Protein AF-A0A7C5ZE55-F1 (afdb_monomer)

Radius of gyration: 28.82 Å; Cα contacts (8 Å, |Δi|>4): 904; chains: 1; bounding box: 65×80×106 Å

Sequence (645 aa):
MIAPIAPPRWLAGEPTLMAVDVADSRTGPDQDRLEPLADRAQPRRRGVTWRSVLVGSLLAVLVCGLSPVNDYVVANSFLVGSYLPVVVVVSFFLLVVVFNALLYRFIPRQALQTPELAVILLMTLVACSLPGQGWLRSFLPLLVAPFQHGKSNQVFWNAFVNLHLPGWLFPVQSIPEGRNSDIVHFFYTRLEPGRAVPYAAWVLPLLGWGVFIAALFATLVALAWLVRQQWGVNERLAFPLAQLQFSLIEQPEPGRCLNSLFRSRSFWIALAGVFLVHSVGSLHDYWPKKFPQIPLEYDLSGVMSQPPWSYLPAHVKRASLFFTFLGVVYFIQARTAFSMWSIYLIMQLVGTYMRWRMQSDVTTAAWRDQHLGSAIVYLIGIIWVGRLYWASVLRNAFGLSDATGSLRGASTRHRGAVFIAIAGVLVMFAWLCLMQLSVWVAALIIFFLLLPHIVTARIVAETGMPFIRSVTTMMQFSTNLPATALSGRDMFFTGVFTINGANTTRESLLAYTLHGMRNIDLAGGDERRERTGLALVIVWTLLLGFFVATWSSLWCYYSYATPISHSRSSEEVSINSHGLYVLPREELVDPMTRWAEKRFPPKTHDPLVHFGLGLGITAGLQVAAWRWPWWPFVPVGYVASTAQF

Nearest PDB structures (foldseek):
  8v1g-assembly1_A  TM=1.807E-01  e=4.552E+00  Plasmodium falciparum 3D7
  8v12-assembly1_A  TM=1.846E-01  e=6.361E+00  Plasmodium falciparum 3D7

Structure (mmCIF, N/CA/C/O backbone):
data_AF-A0A7C5ZE55-F1
#
_entry.id   AF-A0A7C5ZE55-F1
#
loop_
_atom_site.group_PDB
_atom_site.id
_atom_site.type_symbol
_atom_site.label_atom_id
_atom_site.label_alt_id
_atom_site.label_comp_id
_atom_site.label_asym_id
_atom_site.label_entity_id
_atom_site.label_seq_id
_atom_site.pdbx_PDB_ins_code
_atom_site.Cartn_x
_atom_site.Cartn_y
_atom_site.Cartn_z
_atom_site.occupancy
_atom_site.B_iso_or_equiv
_atom_site.auth_seq_id
_atom_site.auth_comp_id
_atom_site.auth_asym_id
_atom_site.auth_atom_id
_atom_site.pdbx_PDB_model_num
ATOM 1 N N . MET A 1 1 ? -33.647 55.528 42.463 1.00 31.12 1 MET A N 1
ATOM 2 C CA . MET A 1 1 ? -34.538 54.727 41.600 1.00 31.12 1 MET A CA 1
ATOM 3 C C . MET A 1 1 ? -33.711 53.634 40.949 1.00 31.12 1 MET A C 1
ATOM 5 O O . MET A 1 1 ? -32.788 53.956 40.222 1.00 31.12 1 MET A O 1
ATOM 9 N N . ILE A 1 2 ? -34.073 52.393 41.281 1.00 29.42 2 ILE A N 1
ATOM 10 C CA . ILE A 1 2 ? -33.701 51.095 40.692 1.00 29.42 2 ILE A CA 1
ATOM 11 C C . ILE A 1 2 ? -32.232 50.650 40.835 1.00 29.42 2 ILE A C 1
ATOM 13 O O . ILE A 1 2 ? -31.320 51.131 40.174 1.00 29.42 2 ILE A O 1
ATOM 17 N N . ALA A 1 3 ? -32.074 49.673 41.730 1.00 23.66 3 ALA A N 1
ATOM 18 C CA . ALA A 1 3 ? -30.880 48.905 42.058 1.00 23.66 3 ALA A CA 1
ATOM 19 C C . ALA A 1 3 ? -30.653 47.725 41.087 1.00 23.66 3 ALA A C 1
ATOM 21 O O . ALA A 1 3 ? -31.626 47.224 40.520 1.00 23.66 3 ALA A O 1
ATOM 22 N N . PRO A 1 4 ? -29.419 47.199 40.965 1.00 28.25 4 PRO A N 1
ATOM 23 C CA . PRO A 1 4 ? -29.161 45.884 40.395 1.00 28.25 4 PRO A CA 1
ATOM 24 C C . PRO A 1 4 ? -29.100 44.793 41.481 1.00 28.25 4 PRO A C 1
ATOM 26 O O . PRO A 1 4 ? -28.521 44.966 42.552 1.00 28.25 4 PRO A O 1
ATOM 29 N N . ILE A 1 5 ? -29.737 43.664 41.174 1.00 29.28 5 ILE A N 1
ATOM 30 C CA . ILE A 1 5 ? -29.956 42.489 42.027 1.00 29.28 5 ILE A CA 1
ATOM 31 C C . ILE A 1 5 ? -28.705 41.592 42.048 1.00 29.28 5 ILE A C 1
ATOM 33 O O . ILE A 1 5 ? -28.103 41.328 41.010 1.00 29.28 5 ILE A O 1
ATOM 37 N N . ALA A 1 6 ? -28.342 41.112 43.241 1.00 28.09 6 ALA A N 1
ATOM 38 C CA . ALA A 1 6 ? -27.202 40.235 43.514 1.00 28.09 6 ALA A CA 1
ATOM 39 C C . ALA A 1 6 ? -27.505 38.733 43.278 1.00 28.09 6 ALA A C 1
ATOM 41 O O . ALA A 1 6 ? -28.638 38.303 43.511 1.00 28.09 6 ALA A O 1
ATOM 42 N N . PRO A 1 7 ? -26.505 37.909 42.895 1.00 30.27 7 PRO A N 1
ATOM 43 C CA . PRO A 1 7 ? -26.597 36.445 42.890 1.00 30.27 7 PRO A CA 1
ATOM 44 C C . PRO A 1 7 ? -26.274 35.799 44.267 1.00 30.27 7 PRO A C 1
ATOM 46 O O . PRO A 1 7 ? -25.700 36.460 45.134 1.00 30.27 7 PRO A O 1
ATOM 49 N N . PRO A 1 8 ? -26.647 34.519 44.510 1.00 27.92 8 PRO A N 1
ATOM 50 C CA . PRO A 1 8 ? -26.807 33.966 45.860 1.00 27.92 8 PRO A CA 1
ATOM 51 C C . PRO A 1 8 ? -25.563 33.351 46.527 1.00 27.92 8 PRO A C 1
ATOM 53 O O . PRO A 1 8 ? -24.672 32.791 45.895 1.00 27.92 8 PRO A O 1
ATOM 56 N N . ARG A 1 9 ? -25.640 33.406 47.862 1.00 31.28 9 ARG A N 1
ATOM 57 C CA . ARG A 1 9 ? -24.809 32.878 48.960 1.00 31.28 9 ARG A CA 1
ATOM 58 C C . ARG A 1 9 ? -24.306 31.432 48.814 1.00 31.28 9 ARG A C 1
ATOM 60 O O . ARG A 1 9 ? -25.118 30.514 48.871 1.00 31.28 9 ARG A O 1
ATOM 67 N N . TRP A 1 10 ? -22.983 31.237 48.791 1.00 27.72 10 TRP A N 1
ATOM 68 C CA . TRP A 1 10 ? -22.301 30.016 49.284 1.00 27.72 10 TRP A CA 1
ATOM 69 C C . TRP A 1 10 ? -20.780 30.192 49.506 1.00 27.72 10 TRP A C 1
ATOM 71 O O . TRP A 1 10 ? -20.003 29.256 49.354 1.00 27.72 10 TRP A O 1
ATOM 81 N N . LEU A 1 11 ? -20.337 31.379 49.932 1.00 28.91 11 LEU A N 1
ATOM 82 C CA . LEU A 1 11 ? -18.949 31.622 50.353 1.00 28.91 11 LEU A CA 1
ATOM 83 C C . LEU A 1 11 ? -18.928 32.380 51.686 1.00 28.91 11 LEU A C 1
ATOM 85 O O . LEU A 1 11 ? -18.844 33.603 51.696 1.00 28.91 11 LEU A O 1
ATOM 89 N N . ALA A 1 12 ? -19.055 31.657 52.799 1.00 26.58 12 ALA A N 1
ATOM 90 C CA . ALA A 1 12 ? -18.624 32.109 54.125 1.00 26.58 12 ALA A CA 1
ATOM 91 C C . ALA A 1 12 ? -18.626 30.918 55.095 1.00 26.58 12 ALA A C 1
ATOM 93 O O . ALA A 1 12 ? -19.682 30.400 55.449 1.00 26.58 12 ALA A O 1
ATOM 94 N N . GLY A 1 13 ? -17.438 30.490 55.506 1.00 26.52 13 GLY A N 1
ATOM 95 C CA . GLY A 1 13 ? -17.230 29.455 56.512 1.00 26.52 13 GLY A CA 1
ATOM 96 C C . GLY A 1 13 ? -15.749 29.385 56.858 1.00 26.52 13 GLY A C 1
ATOM 97 O O . GLY A 1 13 ? -15.015 28.605 56.261 1.00 26.52 13 GLY A O 1
ATOM 98 N N . GLU A 1 14 ? -15.313 30.263 57.761 1.00 28.30 14 GLU A N 1
ATOM 99 C CA . GLU A 1 14 ? -14.000 30.199 58.413 1.00 28.30 14 GLU A CA 1
ATOM 100 C C . GLU A 1 14 ? -13.946 29.053 59.447 1.00 28.30 14 GLU A C 1
ATOM 102 O O . GLU A 1 14 ? -14.990 28.645 59.966 1.00 28.30 14 GLU A O 1
ATOM 107 N N . PRO A 1 15 ? -12.749 28.518 59.762 1.00 30.88 15 PRO A N 1
ATOM 108 C CA . PRO A 1 15 ? -12.590 27.316 60.572 1.00 30.88 15 PRO A CA 1
ATOM 109 C C . PRO A 1 15 ? -12.516 27.632 62.073 1.00 30.88 15 PRO A C 1
ATOM 111 O O . PRO A 1 15 ? -11.756 28.494 62.509 1.00 30.88 15 PRO A O 1
ATOM 114 N N . THR A 1 16 ? -13.254 26.880 62.889 1.00 28.78 16 THR A N 1
ATOM 115 C CA . THR A 1 16 ? -13.128 26.900 64.355 1.00 28.78 16 THR A CA 1
ATOM 116 C C . THR A 1 16 ? -12.174 25.786 64.794 1.00 28.78 16 THR A C 1
ATOM 118 O O . THR A 1 16 ? -12.474 24.603 64.653 1.00 28.78 16 THR A O 1
ATOM 121 N N . LEU A 1 17 ? -11.004 26.171 65.308 1.00 26.42 17 LEU A N 1
ATOM 122 C CA . LEU A 1 17 ? -10.047 25.293 65.983 1.00 26.42 17 LEU A CA 1
ATOM 123 C C . LEU A 1 17 ? -10.565 24.971 67.393 1.00 26.42 17 LEU A C 1
ATOM 125 O O . LEU A 1 17 ? -10.630 25.859 68.240 1.00 26.42 17 LEU A O 1
ATOM 129 N N . MET A 1 18 ? -10.899 23.706 67.655 1.00 25.27 18 MET A N 1
ATOM 130 C CA . MET A 1 18 ? -11.013 23.166 69.012 1.00 25.27 18 MET A CA 1
ATOM 131 C C . MET A 1 18 ? -9.847 22.215 69.269 1.00 25.27 18 MET A C 1
ATOM 133 O O . MET A 1 18 ? -9.617 21.268 68.519 1.00 25.27 18 MET A O 1
ATOM 137 N N . ALA A 1 19 ? -9.105 22.526 70.328 1.00 27.33 19 ALA A N 1
ATOM 138 C CA . ALA A 1 19 ? -8.035 21.718 70.882 1.00 27.33 19 ALA A CA 1
ATOM 139 C C . ALA A 1 19 ? -8.574 20.363 71.362 1.00 27.33 19 ALA A C 1
ATOM 141 O O . ALA A 1 19 ? -9.626 20.303 71.996 1.00 27.33 19 ALA A O 1
ATOM 142 N N . VAL A 1 20 ? -7.828 19.295 71.082 1.00 28.19 20 VAL A N 1
ATOM 143 C CA . VAL A 1 20 ? -8.019 17.981 71.699 1.00 28.19 20 VAL A CA 1
ATOM 144 C C . VAL A 1 20 ? -6.697 17.565 72.330 1.00 28.19 20 VAL A C 1
ATOM 146 O O . VAL A 1 20 ? -5.638 17.670 71.709 1.00 28.19 20 VAL A O 1
ATOM 149 N N . ASP A 1 21 ? -6.815 17.156 73.588 1.00 25.94 21 ASP A N 1
ATOM 150 C CA . ASP A 1 21 ? -5.767 16.787 74.527 1.00 25.94 21 ASP A CA 1
ATOM 151 C C . ASP A 1 21 ? -4.791 15.724 74.017 1.00 25.94 21 ASP A C 1
ATOM 153 O O . ASP A 1 21 ? -5.154 14.738 73.373 1.00 25.94 21 ASP A O 1
ATOM 157 N N . VAL A 1 22 ? -3.530 15.912 74.405 1.00 30.50 22 VAL A N 1
ATOM 158 C CA . VAL A 1 22 ? -2.462 14.917 74.316 1.00 30.50 22 VAL A CA 1
ATOM 159 C C . VAL A 1 22 ? -2.495 14.081 75.592 1.00 30.50 22 VAL A C 1
ATOM 161 O O . VAL A 1 22 ? -2.143 14.574 76.662 1.00 30.50 22 VAL A O 1
ATOM 164 N N . ALA A 1 23 ? -2.860 12.806 75.476 1.00 28.11 23 ALA A N 1
ATOM 165 C CA . ALA A 1 23 ? -2.554 11.804 76.490 1.00 28.11 23 ALA A CA 1
ATOM 166 C C . ALA A 1 23 ? -2.196 10.460 75.840 1.00 28.11 23 ALA A C 1
ATOM 168 O O . ALA A 1 23 ? -2.859 9.960 74.935 1.00 28.11 23 ALA A O 1
ATOM 169 N N . ASP A 1 24 ? -1.079 9.939 76.321 1.00 29.41 24 ASP A N 1
ATOM 170 C CA . ASP A 1 24 ? -0.268 8.823 75.857 1.00 29.41 24 ASP A CA 1
ATOM 171 C C . ASP A 1 24 ? -0.905 7.460 76.199 1.00 29.41 24 ASP A C 1
ATOM 173 O O . ASP A 1 24 ? -1.320 7.242 77.336 1.00 29.41 24 ASP A O 1
ATOM 177 N N . SER A 1 25 ? -0.953 6.516 75.253 1.00 27.55 25 SER A N 1
ATOM 178 C CA . SER A 1 25 ? -0.798 5.082 75.557 1.00 27.55 25 SER A CA 1
ATOM 179 C C . SER A 1 25 ? -0.552 4.252 74.291 1.00 27.55 25 SER A C 1
ATOM 181 O O . SER A 1 25 ? -1.356 4.162 73.367 1.00 27.55 25 SER A O 1
ATOM 183 N N . ARG A 1 26 ? 0.627 3.633 74.265 1.00 30.14 26 ARG A N 1
ATOM 184 C CA . ARG A 1 26 ? 1.092 2.642 73.289 1.00 30.14 26 ARG A CA 1
ATOM 185 C C . ARG A 1 26 ? 0.322 1.325 73.458 1.00 30.14 26 ARG A C 1
ATOM 187 O O . ARG A 1 26 ? 0.200 0.879 74.595 1.00 30.14 26 ARG A O 1
ATOM 194 N N . THR A 1 27 ? -0.076 0.662 72.361 1.00 31.81 27 THR A N 1
ATOM 195 C CA . THR A 1 27 ? 0.118 -0.790 72.064 1.00 31.81 27 THR A CA 1
ATOM 196 C C . THR A 1 27 ? -0.767 -1.290 70.898 1.00 31.81 27 THR A C 1
ATOM 198 O O . THR A 1 27 ? -1.978 -1.139 70.937 1.00 31.81 27 THR A O 1
ATOM 201 N N . GLY A 1 28 ? -0.159 -1.961 69.900 1.00 28.94 28 GLY A N 1
ATOM 202 C CA . GLY A 1 28 ? -0.826 -2.937 69.006 1.00 28.94 28 GLY A CA 1
ATOM 203 C C . GLY A 1 28 ? -1.087 -2.512 67.543 1.00 28.94 28 GLY A C 1
ATOM 204 O O . GLY A 1 28 ? -1.779 -1.522 67.334 1.00 28.94 28 GLY A O 1
ATOM 205 N N . PRO A 1 29 ? -0.579 -3.238 66.518 1.00 35.38 29 PRO A N 1
ATOM 206 C CA . PRO A 1 29 ? -0.803 -2.919 65.111 1.00 35.38 29 PRO A CA 1
ATOM 207 C C . PRO A 1 29 ? -1.932 -3.774 64.513 1.00 35.38 29 PRO A C 1
ATOM 209 O O . PRO A 1 29 ? -1.701 -4.934 64.185 1.00 35.38 29 PRO A O 1
ATOM 212 N N . ASP A 1 30 ? -3.109 -3.195 64.277 1.00 32.16 30 ASP A N 1
ATOM 213 C CA . ASP A 1 30 ? -4.042 -3.729 63.278 1.00 32.16 30 ASP A CA 1
ATOM 214 C C . ASP A 1 30 ? -3.811 -2.983 61.963 1.00 32.16 30 ASP A C 1
ATOM 216 O O . ASP A 1 30 ? -4.368 -1.925 61.674 1.00 32.16 30 ASP A O 1
ATOM 220 N N . GLN A 1 31 ? -2.889 -3.535 61.171 1.00 33.56 31 GLN A N 1
ATOM 221 C CA . GLN A 1 31 ? -2.825 -3.263 59.743 1.00 33.56 31 GLN A CA 1
ATOM 222 C C . GLN A 1 31 ? -4.066 -3.879 59.101 1.00 33.56 31 GLN A C 1
ATOM 224 O O . GLN A 1 31 ? -4.028 -5.020 58.632 1.00 33.56 31 GLN A O 1
ATOM 229 N N . ASP A 1 32 ? -5.149 -3.107 59.052 1.00 34.16 32 ASP A N 1
ATOM 230 C CA . ASP A 1 32 ? -6.222 -3.341 58.099 1.00 34.16 32 ASP A CA 1
ATOM 231 C C . ASP A 1 32 ? -5.603 -3.346 56.701 1.00 34.16 32 ASP A C 1
ATOM 233 O O . ASP A 1 32 ? -5.201 -2.327 56.127 1.00 34.16 32 ASP A O 1
ATOM 237 N N . ARG A 1 33 ? -5.451 -4.564 56.180 1.00 34.56 33 ARG A N 1
ATOM 238 C CA . ARG A 1 33 ? -5.100 -4.833 54.798 1.00 34.56 33 ARG A CA 1
ATOM 239 C C . ARG A 1 33 ? -6.163 -4.159 53.944 1.00 34.56 33 ARG A C 1
ATOM 241 O O . ARG A 1 33 ? -7.270 -4.667 53.805 1.00 34.56 33 ARG A O 1
ATOM 248 N N . LEU A 1 34 ? -5.791 -3.051 53.315 1.00 35.56 34 LEU A N 1
ATOM 249 C CA . LEU A 1 34 ? -6.388 -2.644 52.053 1.00 35.56 34 LEU A CA 1
ATOM 250 C C . LEU A 1 34 ? -6.142 -3.791 51.069 1.00 35.56 34 LEU A C 1
ATOM 252 O O . LEU A 1 34 ? -5.108 -3.844 50.400 1.00 35.56 34 LEU A O 1
ATOM 256 N N . GLU A 1 35 ? -7.061 -4.756 51.033 1.00 31.89 35 GLU A N 1
ATOM 257 C CA . GLU A 1 35 ? -7.148 -5.687 49.923 1.00 31.89 35 GLU A CA 1
ATOM 258 C C . GLU A 1 35 ? -7.244 -4.832 48.656 1.00 31.89 35 GLU A C 1
ATOM 260 O O . GLU A 1 35 ? -8.153 -4.001 48.542 1.00 31.89 35 GLU A O 1
ATOM 265 N N . PRO A 1 36 ? -6.300 -4.958 47.707 1.00 34.53 36 PRO A N 1
ATOM 266 C CA . PRO A 1 36 ? -6.497 -4.330 46.421 1.00 34.53 36 PRO A CA 1
ATOM 267 C C . PRO A 1 36 ? -7.788 -4.921 45.872 1.00 34.53 36 PRO A C 1
ATOM 269 O O . PRO A 1 36 ? -7.939 -6.144 45.870 1.00 34.53 36 PRO A O 1
ATOM 272 N N . LEU A 1 37 ? -8.709 -4.058 45.435 1.00 35.50 37 LEU A N 1
ATOM 273 C CA . LEU A 1 37 ? -9.846 -4.432 44.604 1.00 35.50 37 LEU A CA 1
ATOM 274 C C . LEU A 1 37 ? -9.281 -5.199 43.409 1.00 35.50 37 LEU A C 1
ATOM 276 O O . LEU A 1 37 ? -8.903 -4.620 42.392 1.00 35.50 37 LEU A O 1
ATOM 280 N N . ALA A 1 38 ? -9.144 -6.512 43.570 1.00 36.47 38 ALA A N 1
ATOM 281 C CA . ALA A 1 38 ? -8.880 -7.420 42.493 1.00 36.47 38 ALA A CA 1
ATOM 282 C C . ALA A 1 38 ? -10.107 -7.273 41.611 1.00 36.47 38 ALA A C 1
ATOM 284 O O . ALA A 1 38 ? -11.191 -7.754 41.954 1.00 36.47 38 ALA A O 1
ATOM 285 N N . ASP A 1 39 ? -9.934 -6.526 40.518 1.00 35.25 39 ASP A N 1
ATOM 286 C CA . ASP A 1 39 ? -10.800 -6.580 39.356 1.00 35.25 39 ASP A CA 1
ATOM 287 C C . ASP A 1 39 ? -11.305 -8.013 39.259 1.00 35.25 39 ASP A C 1
ATOM 289 O O . ASP A 1 39 ? -10.507 -8.952 39.152 1.00 35.25 39 ASP A O 1
ATOM 293 N N . ARG A 1 40 ? -12.626 -8.198 39.357 1.00 33.56 40 ARG A N 1
ATOM 294 C CA . ARG A 1 40 ? -13.267 -9.465 39.017 1.00 33.56 40 ARG A CA 1
ATOM 295 C C . ARG A 1 40 ? -12.987 -9.689 37.537 1.00 33.56 40 ARG A C 1
ATOM 297 O O . ARG A 1 40 ? -13.795 -9.337 36.681 1.00 33.56 40 ARG A O 1
ATOM 304 N N . ALA A 1 41 ? -11.802 -10.208 37.238 1.00 38.84 41 ALA A N 1
ATOM 305 C CA . ALA A 1 41 ? -11.342 -10.501 35.907 1.00 38.84 41 ALA A CA 1
ATOM 306 C C . ALA A 1 41 ? -12.280 -11.578 35.382 1.00 38.84 41 ALA A C 1
ATOM 308 O O . ALA A 1 41 ? -12.159 -12.754 35.731 1.00 38.84 41 ALA A O 1
ATOM 309 N N . GLN A 1 42 ? -13.259 -11.165 34.575 1.00 45.53 42 GLN A N 1
ATOM 310 C CA . GLN A 1 42 ? -14.006 -12.101 33.754 1.00 45.53 42 GLN A CA 1
ATOM 311 C C . GLN A 1 42 ? -12.974 -13.005 33.067 1.00 45.53 42 GLN A C 1
ATOM 313 O O . GLN A 1 42 ? -11.972 -12.487 32.558 1.00 45.53 42 GLN A O 1
ATOM 318 N N . PRO A 1 43 ? -13.152 -14.337 33.089 1.00 48.84 43 PRO A N 1
ATOM 319 C CA . PRO A 1 43 ? -12.172 -15.249 32.523 1.00 48.84 43 PRO A CA 1
ATOM 320 C C . PRO A 1 43 ? -11.922 -14.854 31.067 1.00 48.84 43 PRO A C 1
ATOM 322 O O . PRO A 1 43 ? -12.821 -14.963 30.229 1.00 48.84 43 PRO A O 1
ATOM 325 N N . ARG A 1 44 ? -10.714 -14.345 30.785 1.00 62.78 44 ARG A N 1
ATOM 326 C CA . ARG A 1 44 ? -10.315 -13.878 29.453 1.00 62.78 44 ARG A CA 1
ATOM 327 C C . ARG A 1 44 ? -10.453 -15.045 28.481 1.00 62.78 44 ARG A C 1
ATOM 329 O O . ARG A 1 44 ? -9.717 -16.031 28.567 1.00 62.78 44 ARG A O 1
ATOM 336 N N . ARG A 1 45 ? -11.457 -14.969 27.607 1.00 71.38 45 ARG A N 1
ATOM 337 C CA . ARG A 1 45 ? -11.746 -16.013 26.619 1.00 71.38 45 ARG A CA 1
ATOM 338 C C . ARG A 1 45 ? -10.691 -15.972 25.518 1.00 71.38 45 ARG A C 1
ATOM 340 O O . ARG A 1 45 ? -10.228 -14.901 25.138 1.00 71.38 45 ARG A O 1
ATOM 347 N N . ARG A 1 46 ? -10.318 -17.152 25.022 1.00 82.94 46 ARG A N 1
ATOM 348 C CA . ARG A 1 46 ? -9.365 -17.296 23.918 1.00 82.94 46 ARG A CA 1
ATOM 349 C C . ARG A 1 46 ? -9.962 -16.770 22.609 1.00 82.94 46 ARG A C 1
ATOM 351 O O . ARG A 1 46 ? -11.106 -17.106 22.307 1.00 82.94 46 ARG A O 1
ATOM 358 N N . GLY A 1 47 ? -9.204 -15.978 21.854 1.00 87.75 47 GLY A N 1
ATOM 359 C CA . GLY A 1 47 ? -9.587 -15.494 20.526 1.00 87.75 47 GLY A CA 1
ATOM 360 C C . GLY A 1 47 ? -9.201 -16.460 19.409 1.00 87.75 47 GLY A C 1
ATOM 361 O O . GLY A 1 47 ? -9.933 -16.598 18.426 1.00 87.75 47 GLY A O 1
ATOM 362 N N . VAL A 1 48 ? -8.087 -17.184 19.566 1.00 92.88 48 VAL A N 1
ATOM 363 C CA . VAL A 1 48 ? -7.665 -18.209 18.599 1.00 92.88 48 VAL A CA 1
ATOM 364 C C . VAL A 1 48 ? -8.406 -19.511 18.897 1.00 92.88 48 VAL A C 1
ATOM 366 O O . VAL A 1 48 ? -8.030 -20.287 19.778 1.00 92.88 48 VAL A O 1
ATOM 369 N N . THR A 1 49 ? -9.482 -19.746 18.153 1.00 94.06 49 THR A N 1
ATOM 370 C CA . THR A 1 49 ? -10.319 -20.943 18.231 1.00 94.06 49 THR A CA 1
ATOM 371 C C . THR A 1 49 ? -10.459 -21.542 16.837 1.00 94.06 49 THR A C 1
ATOM 373 O O . THR A 1 49 ? -10.266 -20.864 15.831 1.00 94.06 49 THR A O 1
ATOM 376 N N . TRP A 1 50 ? -10.821 -22.821 16.736 1.00 94.94 50 TRP A N 1
ATOM 377 C CA . TRP A 1 50 ? -11.052 -23.436 15.423 1.00 94.94 50 TRP A CA 1
ATOM 378 C C . TRP A 1 50 ? -12.155 -22.704 14.633 1.00 94.94 50 TRP A C 1
ATOM 380 O O . TRP A 1 50 ? -12.082 -22.629 13.410 1.00 94.94 50 TRP A O 1
ATOM 390 N N . ARG A 1 51 ? -13.138 -22.111 15.333 1.00 95.62 51 ARG A N 1
ATOM 391 C CA . ARG A 1 51 ? -14.220 -21.311 14.741 1.00 95.62 51 ARG A CA 1
ATOM 392 C C . ARG A 1 51 ? -13.687 -20.023 14.126 1.00 95.62 51 ARG A C 1
ATOM 394 O O . ARG A 1 51 ? -14.015 -19.735 12.978 1.00 95.62 51 ARG A O 1
ATOM 401 N N . SER A 1 52 ? -12.854 -19.273 14.855 1.00 96.38 52 SER A N 1
ATOM 402 C CA . SER A 1 52 ? -12.266 -18.040 14.322 1.00 96.38 52 SER A CA 1
ATOM 403 C C . SER A 1 52 ? -11.324 -18.322 13.154 1.00 96.38 52 SER A C 1
ATOM 405 O O . SER A 1 52 ? -11.386 -17.621 12.148 1.00 96.38 52 SER A O 1
ATOM 407 N N . VAL A 1 53 ? -10.540 -19.402 13.224 1.00 97.88 53 VAL A N 1
ATOM 408 C CA . VAL A 1 53 ? -9.670 -19.832 12.118 1.00 97.88 53 VAL A CA 1
ATOM 409 C C . VAL A 1 53 ? -10.477 -20.256 10.891 1.00 97.88 53 VAL A C 1
ATOM 411 O O . VAL A 1 53 ? -10.125 -19.867 9.779 1.00 97.88 53 VAL A O 1
ATOM 414 N N . LEU A 1 54 ? -11.568 -21.010 11.059 1.00 98.06 54 LEU A N 1
ATOM 415 C CA . LEU A 1 54 ? -12.421 -21.435 9.946 1.00 98.06 54 LEU A CA 1
ATOM 416 C C . LEU A 1 54 ? -13.083 -20.235 9.260 1.00 98.06 54 LEU A C 1
ATOM 418 O O . LEU A 1 54 ? -12.933 -20.063 8.053 1.00 98.06 54 LEU A O 1
ATOM 422 N N . VAL A 1 55 ? -13.774 -19.382 10.022 1.00 98.12 55 VAL A N 1
ATOM 423 C CA . VAL A 1 55 ? -14.476 -18.211 9.469 1.00 98.12 55 VAL A CA 1
ATOM 424 C C . VAL A 1 55 ? -13.486 -17.220 8.858 1.00 98.12 55 VAL A C 1
ATOM 426 O O . VAL A 1 55 ? -13.715 -16.728 7.755 1.00 98.12 55 VAL A O 1
ATOM 429 N N . GLY A 1 56 ? -12.355 -16.971 9.521 1.00 98.25 56 GLY A N 1
ATOM 430 C CA . GLY A 1 56 ? -11.300 -16.120 8.978 1.00 98.25 56 GLY A CA 1
ATOM 431 C C . GLY A 1 56 ? -10.665 -16.694 7.710 1.00 98.25 56 GLY A C 1
ATOM 432 O O . GLY A 1 56 ? -10.382 -15.936 6.790 1.00 98.25 56 GLY A O 1
ATOM 433 N N . SER A 1 57 ? -10.516 -18.020 7.602 1.00 98.69 57 SER A N 1
ATOM 434 C CA . SER A 1 57 ? -10.046 -18.668 6.367 1.00 98.69 57 SER A CA 1
ATOM 435 C C . SER A 1 57 ? -11.057 -18.508 5.231 1.00 98.69 57 SER A C 1
ATOM 437 O O . SER A 1 57 ? -10.665 -18.183 4.116 1.00 98.69 57 SER A O 1
ATOM 439 N N . LEU A 1 58 ? -12.357 -18.670 5.506 1.00 98.38 58 LEU A N 1
ATOM 440 C CA . LEU A 1 58 ? -13.417 -18.459 4.513 1.00 98.38 58 LEU A CA 1
ATOM 441 C C . LEU A 1 58 ? -13.444 -17.009 4.010 1.00 98.38 58 LEU A C 1
ATOM 443 O O . LEU A 1 58 ? -13.537 -16.785 2.805 1.00 98.38 58 LEU A O 1
ATOM 447 N N . LEU A 1 59 ? -13.308 -16.026 4.907 1.00 98.12 59 LEU A N 1
ATOM 448 C CA . LEU A 1 59 ? -13.213 -14.619 4.511 1.00 98.12 59 LEU A CA 1
ATOM 449 C C . LEU A 1 59 ? -11.916 -14.315 3.754 1.00 98.12 59 LEU A C 1
ATOM 451 O O . LEU A 1 59 ? -11.958 -13.567 2.783 1.00 98.12 59 LEU A O 1
ATOM 455 N N . ALA A 1 60 ? -10.785 -14.917 4.129 1.00 98.38 60 ALA A N 1
ATOM 456 C CA . ALA A 1 60 ? -9.538 -14.774 3.381 1.00 98.38 60 ALA A CA 1
ATOM 457 C C . ALA A 1 60 ? -9.668 -15.324 1.950 1.00 98.38 60 ALA A C 1
ATOM 459 O O . ALA A 1 60 ? -9.255 -14.653 1.005 1.00 98.38 60 ALA A O 1
ATOM 460 N N . VAL A 1 61 ? -10.300 -16.494 1.779 1.00 98.44 61 VAL A N 1
ATOM 461 C CA . VAL A 1 61 ? -10.615 -17.082 0.464 1.00 98.44 61 VAL A CA 1
ATOM 462 C C . VAL A 1 61 ? -11.551 -16.169 -0.326 1.00 98.44 61 VAL A C 1
ATOM 464 O O . VAL A 1 61 ? -11.296 -15.921 -1.500 1.00 98.44 61 VAL A O 1
ATOM 467 N N . LEU A 1 62 ? -12.596 -15.628 0.309 1.00 97.06 62 LEU A N 1
ATOM 468 C CA . LEU A 1 62 ? -13.529 -14.699 -0.329 1.00 97.06 62 LEU A CA 1
ATOM 469 C C . LEU A 1 62 ? -12.807 -13.437 -0.820 1.00 97.06 62 LEU A C 1
ATOM 471 O O . LEU A 1 62 ? -12.934 -13.081 -1.986 1.00 97.06 62 LEU A O 1
ATOM 475 N N . VAL A 1 63 ? -12.018 -12.787 0.041 1.00 96.75 63 VAL A N 1
ATOM 476 C CA . VAL A 1 63 ? -11.259 -11.571 -0.296 1.00 96.75 63 VAL A CA 1
ATOM 477 C C . VAL A 1 63 ? -10.273 -11.851 -1.429 1.00 96.75 63 VAL A C 1
ATOM 479 O O . VAL A 1 63 ? -10.277 -11.146 -2.437 1.00 96.75 63 VAL A O 1
ATOM 482 N N . CYS A 1 64 ? -9.450 -12.890 -1.294 1.00 97.62 64 CYS A N 1
ATOM 483 C CA . CYS A 1 64 ? -8.396 -13.210 -2.256 1.00 97.62 64 CYS A CA 1
ATOM 484 C C . CYS A 1 64 ? -8.946 -13.732 -3.588 1.00 97.62 64 CYS A C 1
ATOM 486 O O . CYS A 1 64 ? -8.378 -13.449 -4.638 1.00 97.62 64 CYS A O 1
ATOM 488 N N . GLY A 1 65 ? -10.051 -14.476 -3.553 1.00 96.75 65 GLY A N 1
ATOM 489 C CA . GLY A 1 65 ? -10.687 -15.044 -4.735 1.00 96.75 65 GLY A CA 1
ATOM 490 C C . GLY A 1 65 ? -11.518 -14.023 -5.505 1.00 96.75 65 GLY A C 1
ATOM 491 O O . GLY A 1 65 ? -11.430 -13.972 -6.728 1.00 96.75 65 GLY A O 1
ATOM 492 N N . LEU A 1 66 ? -12.293 -13.188 -4.806 1.00 95.75 66 LEU A N 1
ATOM 493 C CA . LEU A 1 66 ? -13.237 -12.264 -5.435 1.00 95.75 66 LEU A CA 1
ATOM 494 C C . LEU A 1 66 ? -12.586 -10.952 -5.886 1.00 95.75 66 LEU A C 1
ATOM 496 O O . LEU A 1 66 ? -13.023 -10.394 -6.888 1.00 95.75 66 LEU A O 1
ATOM 500 N N . SER A 1 67 ? -11.555 -10.458 -5.187 1.00 94.69 67 SER A N 1
ATOM 501 C CA . SER A 1 67 ? -10.961 -9.147 -5.507 1.00 94.69 67 SER A CA 1
ATOM 502 C C . SER A 1 67 ? -10.409 -9.070 -6.935 1.00 94.69 67 SER A C 1
ATOM 504 O O . SER A 1 67 ? -10.800 -8.142 -7.634 1.00 94.69 67 SER A O 1
ATOM 506 N N . PRO A 1 68 ? -9.617 -10.035 -7.449 1.00 93.50 68 PRO A N 1
ATOM 507 C CA . PRO A 1 68 ? -9.149 -9.977 -8.837 1.00 93.50 68 PRO A CA 1
ATOM 508 C C . PRO A 1 68 ? -10.296 -10.009 -9.857 1.00 93.50 68 PRO A C 1
ATOM 510 O O . PRO A 1 68 ? -10.244 -9.323 -10.875 1.00 93.50 68 PRO A O 1
ATOM 513 N N . VAL A 1 69 ? -11.360 -10.770 -9.584 1.00 93.12 69 VAL A N 1
ATOM 514 C CA . VAL A 1 69 ? -12.540 -10.842 -10.459 1.00 93.12 69 VAL A CA 1
ATOM 515 C C . VAL A 1 69 ? -13.284 -9.507 -10.462 1.00 93.12 69 VAL A C 1
ATOM 517 O O . VAL A 1 69 ? -13.564 -8.955 -11.523 1.00 93.12 69 VAL A O 1
ATOM 520 N N . ASN A 1 70 ? -13.568 -8.947 -9.286 1.00 92.19 70 ASN A N 1
ATOM 521 C CA . ASN A 1 70 ? -14.245 -7.660 -9.163 1.00 92.19 70 ASN A CA 1
ATOM 522 C C . ASN A 1 70 ? -13.432 -6.523 -9.792 1.00 92.19 70 ASN A C 1
ATOM 524 O O . ASN A 1 70 ? -13.974 -5.712 -10.539 1.00 92.19 70 ASN A O 1
ATOM 528 N N . ASP A 1 71 ? -12.141 -6.469 -9.482 1.00 89.00 71 ASP A N 1
ATOM 529 C CA . ASP A 1 71 ? -11.294 -5.321 -9.780 1.00 89.00 71 ASP A CA 1
ATOM 530 C C . ASP A 1 71 ? -10.833 -5.301 -11.238 1.00 89.00 71 ASP A C 1
ATOM 532 O O . ASP A 1 71 ? -10.645 -4.217 -11.790 1.00 89.00 71 ASP A O 1
ATOM 536 N N . TYR A 1 72 ? -10.630 -6.471 -11.855 1.00 87.12 72 TYR A N 1
ATOM 537 C CA . TYR A 1 72 ? -10.080 -6.578 -13.211 1.00 87.12 72 TYR A CA 1
ATOM 538 C C . TYR A 1 72 ? -11.135 -6.944 -14.250 1.00 87.12 72 TYR A C 1
ATOM 540 O O . TYR A 1 72 ? -11.105 -6.410 -15.353 1.00 87.12 72 TYR A O 1
ATOM 548 N N . VAL A 1 73 ? -12.054 -7.852 -13.913 1.00 88.00 73 VAL A N 1
ATOM 549 C CA . VAL A 1 73 ? -13.033 -8.388 -14.869 1.00 88.00 73 VAL A CA 1
ATOM 550 C C . VAL A 1 73 ? -14.327 -7.590 -14.811 1.00 88.00 73 VAL A C 1
ATOM 552 O O . VAL A 1 73 ? -14.772 -7.064 -15.825 1.00 88.00 73 VAL A O 1
ATOM 555 N N . VAL A 1 74 ? -14.930 -7.463 -13.628 1.00 88.31 74 VAL A N 1
ATOM 556 C CA . VAL A 1 74 ? -16.169 -6.685 -13.468 1.00 88.31 74 VAL A CA 1
ATOM 557 C C . VAL A 1 74 ? -15.882 -5.181 -13.513 1.00 88.31 74 VAL A C 1
ATOM 559 O O . VAL A 1 74 ? -16.734 -4.421 -13.957 1.00 88.31 74 VAL A O 1
ATOM 562 N N . ALA A 1 75 ? -14.681 -4.759 -13.104 1.00 82.88 75 ALA A N 1
ATOM 563 C CA . ALA A 1 75 ? -14.219 -3.370 -13.037 1.00 82.88 75 ALA A CA 1
ATOM 564 C C . ALA A 1 75 ? -15.091 -2.437 -12.169 1.00 82.88 75 ALA A C 1
ATOM 566 O O . ALA A 1 75 ? -15.183 -1.233 -12.412 1.00 82.88 75 ALA A O 1
ATOM 567 N N . ASN A 1 76 ? -15.672 -2.980 -11.097 1.00 81.44 76 ASN A N 1
ATOM 568 C CA . ASN A 1 76 ? -16.363 -2.196 -10.071 1.00 81.44 76 ASN A CA 1
ATOM 569 C C . ASN A 1 76 ? -15.372 -1.409 -9.190 1.00 81.44 76 ASN A C 1
ATOM 571 O O . ASN A 1 76 ? -14.146 -1.533 -9.298 1.00 81.44 76 ASN A O 1
ATOM 575 N N . SER A 1 77 ? -15.902 -0.624 -8.246 1.00 83.06 77 SER A N 1
ATOM 576 C CA . SER A 1 77 ? -15.124 -0.074 -7.129 1.00 83.06 77 SER A CA 1
ATOM 577 C C . SER A 1 77 ? -14.240 -1.151 -6.494 1.00 83.06 77 SER A C 1
ATOM 579 O O . SER A 1 77 ? -14.707 -2.263 -6.242 1.00 83.06 77 SER A O 1
ATOM 581 N N . PHE A 1 78 ? -12.967 -0.820 -6.251 1.00 87.06 78 PHE A N 1
ATOM 582 C CA . PHE A 1 78 ? -11.997 -1.786 -5.737 1.00 87.06 78 PHE A CA 1
ATOM 583 C C . PHE A 1 78 ? -12.455 -2.343 -4.385 1.00 87.06 78 PHE A C 1
ATOM 585 O O . PHE A 1 78 ? -12.726 -1.569 -3.461 1.00 87.06 78 PHE A O 1
ATOM 592 N N . LEU A 1 79 ? -12.531 -3.673 -4.263 1.00 89.25 79 LEU A N 1
ATOM 593 C CA . LEU A 1 79 ? -12.917 -4.323 -2.999 1.00 89.25 79 LEU A CA 1
ATOM 594 C C . LEU A 1 79 ? -11.879 -4.072 -1.907 1.00 89.25 79 LEU A C 1
ATOM 596 O O . LEU A 1 79 ? -12.222 -3.848 -0.738 1.00 89.25 79 LEU A O 1
ATOM 600 N N . VAL A 1 80 ? -10.615 -4.079 -2.323 1.00 88.50 80 VAL A N 1
ATOM 601 C CA . VAL A 1 80 ? -9.461 -3.715 -1.520 1.00 88.50 80 VAL A CA 1
ATOM 602 C C . VAL A 1 80 ? -8.721 -2.594 -2.240 1.00 88.50 80 VAL A C 1
ATOM 604 O O . VAL A 1 80 ? -8.383 -2.711 -3.410 1.00 88.50 80 VAL A O 1
ATOM 607 N N . GLY A 1 81 ? -8.517 -1.476 -1.551 1.00 84.12 81 GLY A N 1
ATOM 608 C CA . GLY A 1 81 ? -7.836 -0.318 -2.135 1.00 84.12 81 GLY A CA 1
ATOM 609 C C . GLY A 1 81 ? -7.586 0.816 -1.149 1.00 84.12 81 GLY A C 1
ATOM 610 O O . GLY A 1 81 ? -7.386 1.958 -1.568 1.00 84.12 81 GLY A O 1
ATOM 611 N N . SER A 1 82 ? -7.683 0.538 0.149 1.00 90.94 82 SER A N 1
ATOM 612 C CA . SER A 1 82 ? -7.579 1.509 1.236 1.00 90.94 82 SER A CA 1
ATOM 613 C C . SER A 1 82 ? -7.391 0.765 2.563 1.00 90.94 82 SER A C 1
ATOM 615 O O . SER A 1 82 ? -7.718 -0.412 2.670 1.00 90.94 82 SER A O 1
ATOM 617 N N . TYR A 1 83 ? -6.966 1.464 3.609 1.00 92.69 83 TYR A N 1
ATOM 618 C CA . TYR A 1 83 ? -6.890 0.955 4.981 1.00 92.69 83 TYR A CA 1
ATOM 619 C C . TYR A 1 83 ? -8.249 0.781 5.670 1.00 92.69 83 TYR A C 1
ATOM 621 O O . TYR A 1 83 ? -8.316 0.313 6.810 1.00 92.69 83 TYR A O 1
ATOM 629 N N . LEU A 1 84 ? -9.337 1.096 4.963 1.00 91.94 84 LEU A N 1
ATOM 630 C CA . LEU A 1 84 ? -10.703 0.738 5.322 1.00 91.94 84 LEU A CA 1
ATOM 631 C C . LEU A 1 84 ? -11.337 -0.050 4.159 1.00 91.94 84 LEU A C 1
ATOM 633 O O . LEU A 1 84 ? -12.193 0.494 3.455 1.00 91.94 84 LEU A O 1
ATOM 637 N N . PRO A 1 85 ? -10.898 -1.303 3.904 1.00 93.69 85 PRO A N 1
ATOM 638 C CA . PRO A 1 85 ? -11.366 -2.063 2.751 1.00 93.69 85 PRO A CA 1
ATOM 639 C C . PRO A 1 85 ? -12.880 -2.249 2.794 1.00 93.69 85 PRO A C 1
ATOM 641 O O . PRO A 1 85 ? -13.432 -2.661 3.819 1.00 93.69 85 PRO A O 1
ATOM 644 N N . VAL A 1 86 ? -13.547 -2.004 1.665 1.00 91.69 86 VAL A N 1
ATOM 645 C CA . VAL A 1 86 ? -15.006 -2.148 1.550 1.00 91.69 86 VAL A CA 1
ATOM 646 C C . VAL A 1 86 ? -15.416 -3.582 1.864 1.00 91.69 86 VAL A C 1
ATOM 648 O O . VAL A 1 86 ? -16.372 -3.798 2.608 1.00 91.69 86 VAL A O 1
ATOM 651 N N . VAL A 1 87 ? -14.643 -4.557 1.373 1.00 93.06 87 VAL A N 1
ATOM 652 C CA . VAL A 1 87 ? -14.899 -5.976 1.639 1.00 93.06 87 VAL A CA 1
ATOM 653 C C . VAL A 1 87 ? -14.896 -6.292 3.133 1.00 93.06 87 VAL A C 1
ATOM 655 O O . VAL A 1 87 ? -15.777 -7.016 3.575 1.00 93.06 87 VAL A O 1
ATOM 658 N N . VAL A 1 88 ? -13.993 -5.693 3.921 1.00 94.88 88 VAL A N 1
ATOM 659 C CA . VAL A 1 88 ? -13.935 -5.888 5.379 1.00 94.88 88 VAL A CA 1
ATOM 660 C C . VAL A 1 88 ? -15.171 -5.290 6.039 1.00 94.88 88 VAL A C 1
ATOM 662 O O . VAL A 1 88 ? -15.815 -5.960 6.838 1.00 94.88 88 VAL A O 1
ATOM 665 N N . VAL A 1 89 ? -15.538 -4.051 5.702 1.00 92.81 89 VAL A N 1
ATOM 666 C CA . VAL A 1 89 ? -16.703 -3.386 6.311 1.00 92.81 89 VAL A CA 1
ATOM 667 C C . VAL A 1 89 ? -17.991 -4.154 6.009 1.00 92.81 89 VAL A C 1
ATOM 669 O O . VAL A 1 89 ? -18.763 -4.441 6.922 1.00 92.81 89 VAL A O 1
ATOM 672 N N . VAL A 1 90 ? -18.207 -4.538 4.748 1.00 93.19 90 VAL A N 1
ATOM 673 C CA . VAL A 1 90 ? -19.414 -5.261 4.322 1.00 93.19 90 VAL A CA 1
ATOM 674 C C . VAL A 1 90 ? -19.440 -6.679 4.889 1.00 93.19 90 VAL A C 1
ATOM 676 O O . VAL A 1 90 ? -20.465 -7.096 5.431 1.00 93.19 90 VAL A O 1
ATOM 679 N N . SER A 1 91 ? -18.328 -7.419 4.827 1.00 95.44 91 SER A N 1
ATOM 680 C CA . SER A 1 91 ? -18.283 -8.786 5.352 1.00 95.44 91 SER A CA 1
ATOM 681 C C . SER A 1 91 ? -18.493 -8.812 6.862 1.00 95.44 91 SER A C 1
ATOM 683 O O . SER A 1 91 ? -19.195 -9.691 7.351 1.00 95.44 91 SER A O 1
ATOM 685 N N . PHE A 1 92 ? -17.946 -7.842 7.605 1.00 95.81 92 PHE A N 1
ATOM 686 C CA . PHE A 1 92 ? -18.161 -7.736 9.050 1.00 95.81 92 PHE A CA 1
ATOM 687 C C . PHE A 1 92 ? -19.560 -7.256 9.409 1.00 95.81 92 PHE A C 1
ATOM 689 O O . PHE A 1 92 ? -20.137 -7.776 10.361 1.00 95.81 92 PHE A O 1
ATOM 696 N N . PHE A 1 93 ? -20.140 -6.332 8.640 1.00 94.75 93 PHE A N 1
ATOM 697 C CA . PHE A 1 93 ? -21.539 -5.955 8.813 1.00 94.75 93 PHE A CA 1
ATOM 698 C C . PHE A 1 93 ? -22.449 -7.182 8.674 1.00 94.75 93 PHE A C 1
ATOM 700 O O . PHE A 1 93 ? -23.230 -7.467 9.578 1.00 94.75 93 PHE A O 1
ATOM 707 N N . LEU A 1 94 ? -22.292 -7.972 7.606 1.00 96.00 94 LEU A N 1
ATOM 708 C CA . LEU A 1 94 ? -23.060 -9.206 7.419 1.00 96.00 94 LEU A CA 1
ATOM 709 C C . LEU A 1 94 ? -22.758 -10.239 8.513 1.00 96.00 94 LEU A C 1
ATOM 711 O O . LEU A 1 94 ? -23.681 -10.808 9.096 1.00 96.00 94 LEU A O 1
ATOM 715 N N . LEU A 1 95 ? -21.480 -10.460 8.836 1.00 96.56 95 LEU A N 1
ATOM 716 C CA . LEU A 1 95 ? -21.064 -11.409 9.870 1.00 96.56 95 LEU A CA 1
ATOM 717 C C . LEU A 1 95 ? -21.677 -11.073 11.229 1.00 96.56 95 LEU A C 1
ATOM 719 O O . LEU A 1 95 ? -22.158 -11.975 11.904 1.00 96.56 95 LEU A O 1
ATOM 723 N N . VAL A 1 96 ? -21.682 -9.804 11.637 1.00 95.81 96 VAL A N 1
ATOM 724 C CA . VAL A 1 96 ? -22.146 -9.394 12.967 1.00 95.81 96 VAL A CA 1
ATOM 725 C C . VAL A 1 96 ? -23.660 -9.196 13.003 1.00 95.81 96 VAL A C 1
ATOM 727 O O . VAL A 1 96 ? -24.323 -9.770 13.867 1.00 95.81 96 VAL A O 1
ATOM 730 N N . VAL A 1 97 ? -24.217 -8.421 12.069 1.00 95.56 97 VAL A N 1
ATOM 731 C CA . VAL A 1 97 ? -25.634 -8.019 12.082 1.00 95.56 97 VAL A CA 1
ATOM 732 C C . VAL A 1 97 ? -26.555 -9.137 11.612 1.00 95.56 97 VAL A C 1
ATOM 734 O O . VAL A 1 97 ? -27.663 -9.261 12.129 1.00 95.56 97 VAL A O 1
ATOM 737 N N . VAL A 1 98 ? -26.113 -9.959 10.658 1.00 94.81 98 VAL A N 1
ATOM 738 C CA . VAL A 1 98 ? -26.915 -11.075 10.148 1.00 94.81 98 VAL A CA 1
ATOM 739 C C . VAL A 1 98 ? -26.530 -12.347 10.891 1.00 94.81 98 VAL A C 1
ATOM 741 O O . VAL A 1 98 ? -27.283 -12.821 11.734 1.00 94.81 98 VAL A O 1
ATOM 744 N N . PHE A 1 99 ? -25.339 -12.891 10.646 1.00 94.88 99 PHE A N 1
ATOM 745 C CA . PHE A 1 99 ? -25.008 -14.235 11.127 1.00 94.88 99 PHE A CA 1
ATOM 746 C C . PHE A 1 99 ? -24.879 -14.310 12.653 1.00 94.88 99 PHE A C 1
ATOM 748 O O . PHE A 1 99 ? -25.523 -15.145 13.288 1.00 94.88 99 PHE A O 1
ATOM 755 N N . ASN A 1 100 ? -24.090 -13.431 13.270 1.00 95.25 100 ASN A N 1
ATOM 756 C CA . ASN A 1 100 ? -23.824 -13.504 14.704 1.00 95.25 100 ASN A CA 1
ATOM 757 C C . ASN A 1 100 ? -25.044 -13.091 15.537 1.00 95.25 100 ASN A C 1
ATOM 759 O O . ASN A 1 100 ? -25.322 -13.716 16.557 1.00 95.25 100 ASN A O 1
ATOM 763 N N . ALA A 1 101 ? -25.822 -12.101 15.088 1.00 93.88 101 ALA A N 1
ATOM 764 C CA . ALA A 1 101 ? -27.074 -11.730 15.744 1.00 93.88 101 ALA A CA 1
ATOM 765 C C . ALA A 1 101 ? -28.089 -12.887 15.750 1.00 93.88 101 ALA A C 1
ATOM 767 O O . ALA A 1 101 ? -28.719 -13.145 16.779 1.00 93.88 101 ALA A O 1
ATOM 768 N N . LEU A 1 102 ? -28.211 -13.630 14.640 1.00 94.38 102 LEU A N 1
ATOM 769 C CA . LEU A 1 102 ? -29.042 -14.837 14.572 1.00 94.38 102 LEU A CA 1
ATOM 770 C C . LEU A 1 102 ? -28.512 -15.932 15.512 1.00 94.38 102 LEU A C 1
ATOM 772 O O . LEU A 1 102 ? -29.303 -16.560 16.216 1.00 94.38 102 LEU A O 1
ATOM 776 N N . LEU A 1 103 ? -27.190 -16.118 15.607 1.00 94.00 103 LEU A N 1
ATOM 777 C CA . LEU A 1 103 ? -26.598 -17.040 16.583 1.00 94.00 103 LEU A CA 1
ATOM 778 C C . LEU A 1 103 ? -26.925 -16.627 18.022 1.00 94.00 103 LEU A C 1
ATOM 780 O O . LEU A 1 103 ? -27.362 -17.469 18.799 1.00 94.00 103 LEU A O 1
ATOM 784 N N . TYR A 1 104 ? -26.809 -15.346 18.381 1.00 93.50 104 TYR A N 1
ATOM 785 C CA . TYR A 1 104 ? -27.224 -14.865 19.704 1.00 93.50 104 TYR A CA 1
ATOM 786 C C . TYR A 1 104 ? -28.718 -15.080 19.969 1.00 93.50 104 TYR A C 1
ATOM 788 O O . TYR A 1 104 ? -29.100 -15.339 21.110 1.00 93.50 104 TYR A O 1
ATOM 796 N N . ARG A 1 105 ? -29.565 -14.981 18.937 1.00 92.62 105 ARG A N 1
ATOM 797 C CA . ARG A 1 105 ? -31.016 -15.151 19.061 1.00 92.62 105 ARG A CA 1
ATOM 798 C C . ARG A 1 105 ? -31.433 -16.609 19.245 1.00 92.62 105 ARG A C 1
ATOM 800 O O . ARG A 1 105 ? -32.310 -16.869 20.067 1.00 92.62 105 ARG A O 1
ATOM 807 N N . PHE A 1 106 ? -30.849 -17.528 18.477 1.00 94.88 106 PHE A N 1
ATOM 808 C CA . PHE A 1 106 ? -31.314 -18.916 18.387 1.00 94.88 106 PHE A CA 1
ATOM 809 C C . PHE A 1 106 ? -30.398 -19.922 19.091 1.00 94.88 106 PHE A C 1
ATOM 811 O O . PHE A 1 106 ? -30.888 -20.889 19.666 1.00 94.88 106 PHE A O 1
ATOM 818 N N . ILE A 1 107 ? -29.077 -19.713 19.068 1.00 94.44 107 ILE A N 1
ATOM 819 C CA . ILE A 1 107 ? -28.084 -20.652 19.615 1.00 94.44 107 ILE A CA 1
ATOM 820 C C . ILE A 1 107 ? -26.944 -19.872 20.308 1.00 94.44 107 ILE A C 1
ATOM 822 O O . ILE A 1 107 ? -25.790 -19.930 19.875 1.00 94.44 107 ILE A O 1
ATOM 826 N N . PRO A 1 108 ? -27.215 -19.142 21.412 1.00 87.81 108 PRO A N 1
ATOM 827 C CA . PRO A 1 108 ? -26.271 -18.177 21.997 1.00 87.81 108 PRO A CA 1
ATOM 828 C C . PRO A 1 108 ? -24.936 -18.790 22.442 1.00 87.81 108 PRO A C 1
ATOM 830 O O . PRO A 1 108 ? -23.926 -18.097 22.520 1.00 87.81 108 PRO A O 1
ATOM 833 N N . ARG A 1 109 ? -24.894 -20.105 22.692 1.00 88.44 109 ARG A N 1
ATOM 834 C CA . ARG A 1 109 ? -23.657 -20.843 23.009 1.00 88.44 109 ARG A CA 1
ATOM 835 C C . ARG A 1 109 ? -22.682 -20.938 21.825 1.00 88.44 109 ARG A C 1
ATOM 837 O O . ARG A 1 109 ? -21.489 -21.147 22.038 1.00 88.44 109 ARG A O 1
ATOM 844 N N . GLN A 1 110 ? -23.180 -20.816 20.595 1.00 91.31 110 GLN A N 1
ATOM 845 C CA . GLN A 1 110 ? -22.381 -20.858 19.368 1.00 91.31 110 GLN A CA 1
ATOM 846 C C . GLN A 1 110 ? -22.021 -19.466 18.833 1.00 91.31 110 GLN A C 1
ATOM 848 O O . GLN A 1 110 ? -21.208 -19.382 17.917 1.00 91.31 110 GLN A O 1
ATOM 853 N N . ALA A 1 111 ? -22.578 -18.395 19.408 1.00 93.06 111 ALA A N 1
ATOM 854 C CA . ALA A 1 111 ? -22.305 -17.032 18.975 1.00 93.06 111 ALA A CA 1
ATOM 855 C C . ALA A 1 111 ? -20.824 -16.658 19.158 1.00 93.06 111 ALA A C 1
ATOM 857 O O . ALA A 1 111 ? -20.217 -16.926 20.204 1.00 93.06 111 ALA A O 1
ATOM 858 N N . LEU A 1 112 ? -20.262 -16.019 18.132 1.00 94.44 112 LEU A N 1
ATOM 859 C CA . LEU A 1 112 ? -18.877 -15.568 18.107 1.00 94.44 112 LEU A CA 1
ATOM 860 C C . LEU A 1 112 ? -18.676 -14.452 19.133 1.00 94.44 112 LEU A C 1
ATOM 862 O O . LEU A 1 112 ? -19.473 -13.512 19.239 1.00 94.44 112 LEU A O 1
ATOM 866 N N . GLN A 1 113 ? -17.593 -14.582 19.890 1.00 93.00 113 GLN A N 1
ATOM 867 C CA . GLN A 1 113 ? -17.195 -13.626 20.921 1.00 93.00 113 GLN A CA 1
ATOM 868 C C . GLN A 1 113 ? -16.263 -12.557 20.340 1.00 93.00 113 GLN A C 1
ATOM 870 O O . GLN A 1 113 ? -15.581 -12.811 19.347 1.00 93.00 113 GLN A O 1
ATOM 875 N N . THR A 1 114 ? -16.160 -11.391 20.982 1.00 93.81 114 THR A N 1
ATOM 876 C CA . THR A 1 114 ? -15.279 -10.302 20.515 1.00 93.81 114 THR A CA 1
ATOM 877 C C . THR A 1 114 ? -13.823 -10.735 20.274 1.00 93.81 114 THR A C 1
ATOM 879 O O . THR A 1 114 ? -13.288 -10.373 19.227 1.00 93.81 114 THR A O 1
ATOM 882 N N . PRO A 1 115 ? -13.178 -11.575 21.115 1.00 93.44 115 PRO A N 1
ATOM 883 C CA . PRO A 1 115 ? -11.840 -12.091 20.808 1.00 93.44 115 PRO A CA 1
ATOM 884 C C . PRO A 1 115 ? -11.778 -12.963 19.542 1.00 93.44 115 PRO A C 1
ATOM 886 O O . PRO A 1 115 ? -10.811 -12.878 18.790 1.00 93.44 115 PRO A O 1
ATOM 889 N N . GLU A 1 116 ? -12.803 -13.784 19.274 1.00 95.00 116 GLU A N 1
ATOM 890 C CA . GLU A 1 116 ? -12.880 -14.603 18.052 1.00 95.00 116 GLU A CA 1
ATOM 891 C C . GLU A 1 116 ? -13.071 -13.708 16.817 1.00 95.00 116 GLU A C 1
ATOM 893 O O . GLU A 1 116 ? -12.385 -13.892 15.812 1.00 95.00 116 GLU A O 1
ATOM 898 N N . LEU A 1 117 ? -13.945 -12.698 16.909 1.00 96.69 117 LEU A N 1
ATOM 899 C CA . LEU A 1 117 ? -14.165 -11.703 15.854 1.00 96.69 117 LEU A CA 1
ATOM 900 C C . LEU A 1 117 ? -12.912 -10.863 15.575 1.00 96.69 117 LEU A C 1
ATOM 902 O O . LEU A 1 117 ? -12.624 -10.582 14.415 1.00 96.69 117 LEU A O 1
ATOM 906 N N . ALA A 1 118 ? -12.135 -10.510 16.602 1.00 96.44 118 ALA A N 1
ATOM 907 C CA . ALA A 1 118 ? -10.877 -9.784 16.442 1.00 96.44 118 ALA A CA 1
ATOM 908 C C . ALA A 1 118 ? -9.818 -10.612 15.690 1.00 96.44 118 ALA A C 1
ATOM 910 O O . ALA A 1 118 ? -9.094 -10.069 14.856 1.00 96.44 118 ALA A O 1
ATOM 911 N N . VAL A 1 119 ? -9.756 -11.932 15.918 1.00 96.94 119 VAL A N 1
ATOM 912 C CA . VAL A 1 119 ? -8.885 -12.836 15.141 1.00 96.94 119 VAL A CA 1
ATOM 913 C C . VAL A 1 119 ? -9.368 -12.965 13.697 1.00 96.94 119 VAL A C 1
ATOM 915 O O . VAL A 1 119 ? -8.555 -12.854 12.782 1.00 96.94 119 VAL A O 1
ATOM 918 N N . ILE A 1 120 ? -10.677 -13.121 13.470 1.00 98.19 120 ILE A N 1
ATOM 919 C CA . ILE A 1 120 ? -11.259 -13.128 12.115 1.00 98.19 120 ILE A CA 1
ATOM 920 C C . ILE A 1 120 ? -10.930 -11.810 11.393 1.00 98.19 120 ILE A C 1
ATOM 922 O O . ILE A 1 120 ? -10.588 -11.817 10.209 1.00 98.19 120 ILE A O 1
ATOM 926 N N . LEU A 1 121 ? -10.981 -10.678 12.102 1.00 98.12 121 LEU A N 1
ATOM 927 C CA . LEU A 1 121 ? -10.682 -9.356 11.551 1.00 98.12 121 LEU A CA 1
ATOM 928 C C . LEU A 1 121 ? -9.205 -9.233 11.186 1.00 98.12 121 LEU A C 1
ATOM 930 O O . LEU A 1 121 ? -8.894 -8.778 10.089 1.00 98.12 121 LEU A O 1
ATOM 934 N N . LEU A 1 122 ? -8.304 -9.688 12.062 1.00 97.88 122 LEU A N 1
ATOM 935 C CA . LEU A 1 122 ? -6.874 -9.768 11.768 1.00 97.88 122 LEU A CA 1
ATOM 936 C C . LEU A 1 122 ? -6.618 -10.593 10.499 1.00 97.88 122 LEU A C 1
ATOM 938 O O . LEU A 1 122 ? -5.911 -10.119 9.615 1.00 97.88 122 LEU A O 1
ATOM 942 N N . MET A 1 123 ? -7.212 -11.787 10.382 1.00 98.56 123 MET A N 1
ATOM 943 C CA . MET A 1 123 ? -7.075 -12.631 9.186 1.00 98.56 123 MET A CA 1
ATOM 944 C C . MET A 1 123 ? -7.587 -11.917 7.933 1.00 98.56 123 MET A C 1
ATOM 946 O O . MET A 1 123 ? -6.913 -11.891 6.909 1.00 98.56 123 MET A O 1
ATOM 950 N N . THR A 1 124 ? -8.756 -11.283 8.016 1.00 98.44 124 THR A N 1
ATOM 951 C CA . THR A 1 124 ? -9.359 -10.603 6.862 1.00 98.44 124 THR A CA 1
ATOM 952 C C . THR A 1 124 ? -8.512 -9.404 6.418 1.00 98.44 124 THR A C 1
ATOM 954 O O . THR A 1 124 ? -8.248 -9.251 5.230 1.00 98.44 124 THR A O 1
ATOM 957 N N . LEU A 1 125 ? -8.017 -8.587 7.357 1.00 98.00 125 LEU A N 1
ATOM 958 C CA . LEU A 1 125 ? -7.129 -7.456 7.059 1.00 98.00 125 LEU A CA 1
ATOM 959 C C . LEU A 1 125 ? -5.785 -7.917 6.477 1.00 98.00 125 LEU A C 1
ATOM 961 O O . LEU A 1 125 ? -5.298 -7.314 5.528 1.00 98.00 125 LEU A O 1
ATOM 965 N N . VAL A 1 126 ? -5.192 -8.989 7.010 1.00 98.19 126 VAL A N 1
ATOM 966 C CA . VAL A 1 126 ? -3.957 -9.572 6.458 1.00 98.19 126 VAL A CA 1
ATOM 967 C C . VAL A 1 126 ? -4.187 -10.092 5.036 1.00 98.19 126 VAL A C 1
ATOM 969 O O . VAL A 1 126 ? -3.367 -9.838 4.163 1.00 98.19 126 VAL A O 1
ATOM 972 N N . ALA A 1 127 ? -5.317 -10.751 4.766 1.00 98.19 127 ALA A N 1
ATOM 973 C CA . ALA A 1 127 ? -5.658 -11.221 3.422 1.00 98.19 127 ALA A CA 1
ATOM 974 C C . ALA A 1 127 ? -5.801 -10.069 2.407 1.00 98.19 127 ALA A C 1
ATOM 976 O O . ALA A 1 127 ? -5.431 -10.225 1.244 1.00 98.19 127 ALA A O 1
ATOM 977 N N . CYS A 1 128 ? -6.268 -8.893 2.843 1.00 97.31 128 CYS A N 1
ATOM 978 C CA . CYS A 1 128 ? -6.356 -7.702 1.996 1.00 97.31 128 CYS A CA 1
ATOM 979 C C . CYS A 1 128 ? -4.994 -7.231 1.452 1.00 97.31 128 CYS A C 1
ATOM 981 O O . CYS A 1 128 ? -4.965 -6.546 0.440 1.00 97.31 128 CYS A O 1
ATOM 983 N N . SER A 1 129 ? -3.850 -7.591 2.042 1.00 96.12 129 SER A N 1
ATOM 984 C CA . SER A 1 129 ? -2.553 -7.134 1.518 1.00 96.12 129 SER A CA 1
ATOM 985 C C . SER A 1 129 ? -2.088 -7.860 0.246 1.00 96.12 129 SER A C 1
ATOM 987 O O . SER A 1 129 ? -0.985 -7.595 -0.222 1.00 96.12 129 SER A O 1
ATOM 989 N N . LEU A 1 130 ? -2.849 -8.833 -0.268 1.00 95.81 130 LEU A N 1
ATOM 990 C CA . LEU A 1 130 ? -2.378 -9.775 -1.291 1.00 95.81 130 LEU A CA 1
ATOM 991 C C . LEU A 1 130 ? -2.970 -9.554 -2.691 1.00 95.81 130 LEU A C 1
ATOM 993 O O . LEU A 1 130 ? -2.180 -9.410 -3.629 1.00 95.81 130 LEU A O 1
ATOM 997 N N . PRO A 1 131 ? -4.307 -9.549 -2.886 1.00 94.56 131 PRO A N 1
ATOM 998 C CA . PRO A 1 131 ? -4.880 -9.621 -4.231 1.00 94.56 131 PRO A CA 1
ATOM 999 C C . PRO A 1 131 ? -4.778 -8.307 -5.017 1.00 94.56 131 PRO A C 1
ATOM 1001 O O . PRO A 1 131 ? -4.803 -8.327 -6.245 1.00 94.56 131 PRO A O 1
ATOM 1004 N N . GLY A 1 132 ? -4.696 -7.172 -4.321 1.00 89.69 132 GLY A N 1
ATOM 1005 C CA . GLY A 1 132 ? -4.724 -5.839 -4.910 1.00 89.69 132 GLY A CA 1
ATOM 1006 C C . GLY A 1 132 ? -3.338 -5.231 -5.116 1.00 89.69 132 GLY A C 1
ATOM 1007 O O . GLY A 1 132 ? -2.367 -5.913 -5.464 1.00 89.69 132 GLY A O 1
ATOM 1008 N N . GLN A 1 133 ? -3.254 -3.914 -4.909 1.00 87.69 133 GLN A N 1
ATOM 1009 C CA . GLN A 1 133 ? -1.999 -3.159 -4.985 1.00 87.69 133 GLN A CA 1
ATOM 1010 C C . GLN A 1 133 ? -0.978 -3.607 -3.940 1.00 87.69 133 GLN A C 1
ATOM 1012 O O . GLN A 1 133 ? 0.206 -3.351 -4.122 1.00 87.69 133 GLN A O 1
ATOM 1017 N N . GLY A 1 134 ? -1.415 -4.281 -2.873 1.00 85.25 134 GLY A N 1
ATOM 1018 C CA . GLY A 1 134 ? -0.540 -4.781 -1.820 1.00 85.25 134 GLY A CA 1
ATOM 1019 C C . GLY A 1 134 ? 0.504 -5.776 -2.320 1.00 85.25 134 GLY A C 1
ATOM 1020 O O . GLY A 1 134 ? 1.598 -5.804 -1.765 1.00 85.25 134 GLY A O 1
ATOM 1021 N N . TRP A 1 135 ? 0.216 -6.536 -3.389 1.00 91.75 135 TRP A N 1
ATOM 1022 C CA . TRP A 1 135 ? 1.233 -7.361 -4.045 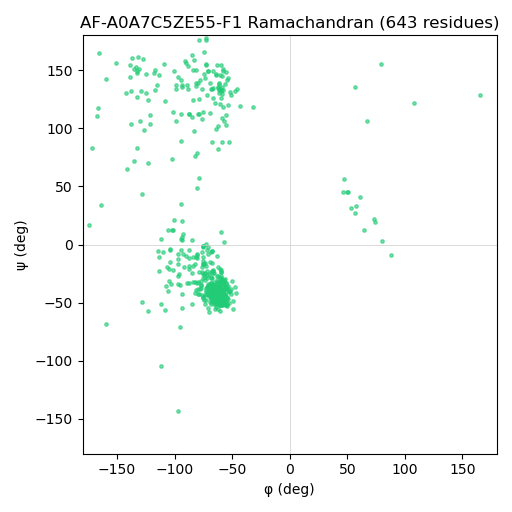1.00 91.75 135 TRP A CA 1
ATOM 1023 C C . TRP A 1 135 ? 0.886 -7.751 -5.494 1.00 91.75 135 TRP A C 1
ATOM 1025 O O . TRP A 1 135 ? 1.525 -7.302 -6.450 1.00 91.75 135 TRP A O 1
ATOM 1035 N N . LEU A 1 136 ? -0.129 -8.601 -5.687 1.00 93.88 136 LEU A N 1
ATOM 1036 C CA . LEU A 1 136 ? -0.288 -9.378 -6.925 1.00 93.88 136 LEU A CA 1
ATOM 1037 C C . LEU A 1 136 ? -0.715 -8.558 -8.145 1.00 93.88 136 LEU A C 1
ATOM 1039 O O . LEU A 1 136 ? -0.412 -8.970 -9.269 1.00 93.88 136 LEU A O 1
ATOM 1043 N N . ARG A 1 137 ? -1.338 -7.388 -7.946 1.00 91.44 137 ARG A N 1
ATOM 1044 C CA . ARG A 1 137 ? -1.744 -6.503 -9.047 1.00 91.44 137 ARG A CA 1
ATOM 1045 C C . ARG A 1 137 ? -0.577 -6.096 -9.935 1.00 91.44 137 ARG A C 1
ATOM 1047 O O . ARG A 1 137 ? -0.750 -5.992 -11.144 1.00 91.44 137 ARG A O 1
ATOM 1054 N N . SER A 1 138 ? 0.583 -5.839 -9.345 1.00 92.12 138 SER A N 1
ATOM 1055 C CA . SER A 1 138 ? 1.762 -5.393 -10.090 1.00 92.12 138 SER A CA 1
ATOM 1056 C C . SER A 1 138 ? 2.787 -6.511 -10.244 1.00 92.12 138 SER A C 1
ATOM 1058 O O . SER A 1 138 ? 3.470 -6.578 -11.263 1.00 92.12 138 SER A O 1
ATOM 1060 N N . PHE A 1 139 ? 2.863 -7.420 -9.269 1.00 95.56 139 PHE A N 1
ATOM 1061 C CA . PHE A 1 139 ? 3.858 -8.484 -9.257 1.00 95.56 139 PHE A CA 1
ATOM 1062 C C . PHE A 1 139 ? 3.690 -9.489 -10.408 1.00 95.56 139 PHE A C 1
ATOM 1064 O O . PHE A 1 139 ? 4.669 -9.785 -11.087 1.00 95.56 139 PHE A O 1
ATOM 1071 N N . LEU A 1 140 ? 2.476 -9.996 -10.672 1.00 96.31 140 LEU A N 1
ATOM 1072 C CA . LEU A 1 140 ? 2.277 -10.981 -11.749 1.00 96.31 140 LEU A CA 1
ATOM 1073 C C . LEU A 1 140 ? 2.549 -10.382 -13.144 1.00 96.31 140 LEU A C 1
ATOM 1075 O O . LEU A 1 140 ? 3.343 -10.975 -13.878 1.00 96.31 140 LEU A O 1
ATOM 1079 N N . PRO A 1 141 ? 1.998 -9.200 -13.508 1.00 95.50 141 PRO A N 1
ATOM 1080 C CA . PRO A 1 141 ? 2.360 -8.520 -14.753 1.00 95.50 141 PRO A CA 1
ATOM 1081 C C . PRO A 1 141 ? 3.856 -8.276 -14.922 1.00 95.50 141 PRO A C 1
ATOM 1083 O O . PRO A 1 141 ? 4.385 -8.436 -16.018 1.00 95.50 141 PRO A O 1
ATOM 1086 N N . LEU A 1 142 ? 4.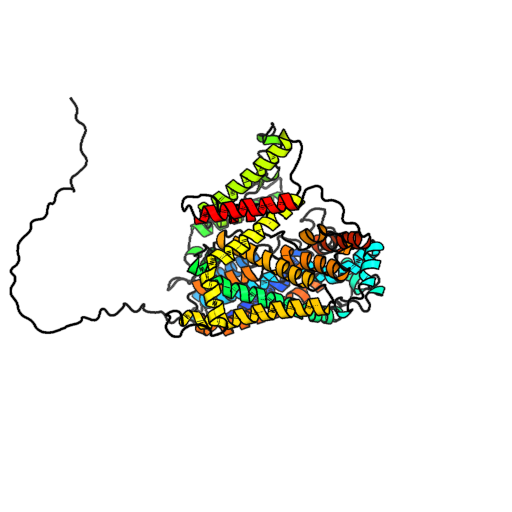565 -7.934 -13.845 1.00 95.56 142 LEU A N 1
ATOM 1087 C CA . LEU A 1 142 ? 5.996 -7.649 -13.901 1.00 95.56 142 LEU A CA 1
ATOM 1088 C C . LEU A 1 142 ? 6.830 -8.835 -14.402 1.00 95.56 142 LEU A C 1
ATOM 1090 O O . LEU A 1 142 ? 7.870 -8.621 -15.023 1.00 95.56 142 LEU A O 1
ATOM 1094 N N . LEU A 1 143 ? 6.383 -10.074 -14.175 1.00 96.94 143 LEU A N 1
ATOM 1095 C CA . LEU A 1 143 ? 7.101 -11.265 -14.637 1.00 96.94 143 LEU A CA 1
ATOM 1096 C C . LEU A 1 143 ? 6.946 -11.516 -16.145 1.00 96.94 143 LEU A C 1
ATOM 1098 O O . LEU A 1 143 ? 7.729 -12.267 -16.720 1.00 96.94 143 LEU A O 1
ATOM 1102 N N . VAL A 1 144 ? 5.969 -10.893 -16.806 1.00 97.00 144 VAL A N 1
ATOM 1103 C CA . VAL A 1 144 ? 5.744 -11.035 -18.257 1.00 97.00 144 VAL A CA 1
ATOM 1104 C C . VAL A 1 144 ? 6.009 -9.742 -19.035 1.00 97.00 144 VAL A C 1
ATOM 1106 O O . VAL A 1 144 ? 6.329 -9.785 -20.225 1.00 97.00 144 VAL A O 1
ATOM 1109 N N . ALA A 1 145 ? 5.942 -8.589 -18.368 1.00 96.25 145 ALA A N 1
ATOM 1110 C CA . ALA A 1 145 ? 6.065 -7.274 -18.982 1.00 96.25 145 ALA A CA 1
ATOM 1111 C C . ALA A 1 145 ? 7.387 -7.039 -19.740 1.00 96.25 145 ALA A C 1
ATOM 1113 O O . ALA A 1 145 ? 7.318 -6.505 -20.851 1.00 96.25 145 ALA A O 1
ATOM 1114 N N . PRO A 1 146 ? 8.578 -7.461 -19.253 1.00 97.00 146 PRO A N 1
ATOM 1115 C CA . PRO A 1 146 ? 9.822 -7.301 -20.009 1.00 97.00 146 PRO A CA 1
ATOM 1116 C C . PRO A 1 146 ? 9.767 -7.936 -21.405 1.00 97.00 146 PRO A C 1
ATOM 1118 O O . PRO A 1 146 ? 10.291 -7.377 -22.368 1.00 97.00 146 PRO A O 1
ATOM 1121 N N . PHE A 1 147 ? 9.082 -9.072 -21.541 1.00 97.19 147 PHE A N 1
ATOM 1122 C CA . PHE A 1 147 ? 8.929 -9.769 -22.816 1.00 97.19 147 PHE A CA 1
ATOM 1123 C C . PHE A 1 147 ? 7.970 -9.033 -23.750 1.00 97.19 147 PHE A C 1
ATOM 1125 O O . PHE A 1 147 ? 8.273 -8.868 -24.931 1.00 97.19 147 PHE A O 1
ATOM 1132 N N . GLN A 1 148 ? 6.843 -8.539 -23.229 1.00 95.44 148 GLN A N 1
ATOM 1133 C CA . GLN A 1 148 ? 5.869 -7.809 -24.037 1.00 95.44 148 GLN A CA 1
ATOM 1134 C C . GLN A 1 148 ? 6.406 -6.447 -24.496 1.00 95.44 148 GLN A C 1
ATOM 1136 O O . GLN A 1 148 ? 6.374 -6.154 -25.689 1.00 95.44 148 GLN A O 1
ATOM 1141 N N . HIS A 1 149 ? 6.958 -5.638 -23.588 1.00 95.50 149 HIS A N 1
ATOM 1142 C CA . HIS A 1 149 ? 7.557 -4.343 -23.938 1.00 95.50 149 HIS A CA 1
ATOM 1143 C C . HIS A 1 149 ? 8.831 -4.491 -24.768 1.00 95.50 149 HIS A C 1
ATOM 1145 O O . HIS A 1 149 ? 9.135 -3.632 -25.601 1.00 95.50 149 HIS A O 1
ATOM 1151 N N . GLY A 1 150 ? 9.543 -5.607 -24.593 1.00 95.94 150 GLY A N 1
ATOM 1152 C CA . GLY A 1 150 ? 10.656 -5.982 -25.443 1.00 95.94 150 GLY A CA 1
ATOM 1153 C C . GLY A 1 150 ? 10.269 -5.974 -26.920 1.00 95.94 150 GLY A C 1
ATOM 1154 O O . GLY A 1 150 ? 11.054 -5.475 -27.712 1.00 95.94 150 GLY A O 1
ATOM 1155 N N . LYS A 1 151 ? 9.071 -6.435 -27.307 1.00 94.75 151 LYS A N 1
ATOM 1156 C CA . LYS A 1 151 ? 8.645 -6.483 -28.723 1.00 94.75 151 LYS A CA 1
ATOM 1157 C C . LYS A 1 151 ? 8.716 -5.122 -29.424 1.00 94.75 151 LYS A C 1
ATOM 1159 O O . LYS A 1 151 ? 9.080 -5.066 -30.591 1.00 94.75 151 LYS A O 1
ATOM 1164 N N . SER A 1 152 ? 8.389 -4.043 -28.712 1.00 93.69 152 SER A N 1
ATOM 1165 C CA . SER A 1 152 ? 8.362 -2.677 -29.252 1.00 93.69 152 SER A CA 1
ATOM 1166 C C . SER A 1 152 ? 9.627 -1.859 -28.973 1.00 93.69 152 SER A C 1
ATOM 1168 O O . SER A 1 152 ? 9.829 -0.830 -29.608 1.00 93.69 152 SER A O 1
ATOM 1170 N N . ASN A 1 153 ? 10.474 -2.271 -28.022 1.00 96.19 153 ASN A N 1
ATOM 1171 C CA . ASN A 1 153 ? 11.679 -1.535 -27.630 1.00 96.19 153 ASN A CA 1
ATOM 1172 C C . ASN A 1 153 ? 12.920 -2.444 -27.692 1.00 96.19 153 ASN A C 1
ATOM 1174 O O . ASN A 1 153 ? 13.208 -3.218 -26.774 1.00 96.19 153 ASN A O 1
ATOM 1178 N N . GLN A 1 154 ? 13.669 -2.341 -28.795 1.00 96.25 154 GLN A N 1
ATOM 1179 C CA . GLN A 1 154 ? 14.850 -3.174 -29.045 1.00 96.25 154 GLN A CA 1
ATOM 1180 C C . GLN A 1 154 ? 16.035 -2.820 -28.133 1.00 96.25 154 GLN A C 1
ATOM 1182 O O . GLN A 1 154 ? 16.771 -3.718 -27.727 1.00 96.25 154 GLN A O 1
ATOM 1187 N N . VAL A 1 155 ? 16.204 -1.541 -27.776 1.00 97.06 155 VAL A N 1
ATOM 1188 C CA . VAL A 1 155 ? 17.280 -1.079 -26.879 1.00 97.06 155 VAL A CA 1
ATOM 1189 C C . VAL A 1 155 ? 17.105 -1.694 -25.492 1.00 97.06 155 VAL A C 1
ATOM 1191 O O . VAL A 1 155 ? 18.025 -2.333 -24.978 1.00 97.06 155 VAL A O 1
ATOM 1194 N N . PHE A 1 156 ? 15.900 -1.581 -24.927 1.00 97.50 156 PHE A N 1
ATOM 1195 C CA . PHE A 1 156 ? 15.547 -2.210 -23.656 1.00 97.50 156 PHE A CA 1
ATOM 1196 C C . PHE A 1 156 ? 15.775 -3.720 -23.683 1.00 97.50 156 PHE A C 1
ATOM 1198 O O . PHE A 1 156 ? 16.374 -4.277 -22.768 1.00 97.50 156 PHE A O 1
ATOM 1205 N N . TRP A 1 157 ? 15.302 -4.394 -24.728 1.00 97.62 157 TRP A N 1
ATOM 1206 C CA . TRP A 1 157 ? 15.403 -5.844 -24.799 1.00 97.62 157 TRP A CA 1
ATOM 1207 C C . TRP A 1 157 ? 16.833 -6.356 -24.843 1.00 97.62 157 TRP A C 1
ATOM 1209 O O . TRP A 1 157 ? 17.159 -7.296 -24.124 1.00 97.62 157 TRP A O 1
ATOM 1219 N N . ASN A 1 158 ? 17.683 -5.735 -25.662 1.00 97.44 158 ASN A N 1
ATOM 1220 C CA . ASN A 1 158 ? 19.091 -6.102 -25.725 1.00 97.44 158 ASN A CA 1
ATOM 1221 C C . ASN A 1 158 ? 19.730 -5.951 -24.338 1.00 97.44 158 ASN A C 1
ATOM 1223 O O . ASN A 1 158 ? 20.445 -6.843 -23.889 1.00 97.44 158 ASN A O 1
ATOM 1227 N N . ALA A 1 159 ? 19.418 -4.862 -23.625 1.00 97.19 159 ALA A N 1
ATOM 1228 C CA . ALA A 1 159 ? 19.877 -4.662 -22.255 1.00 97.19 159 ALA A CA 1
ATOM 1229 C C . ALA A 1 159 ? 19.349 -5.744 -21.297 1.00 97.19 159 ALA A C 1
ATOM 1231 O O . ALA A 1 159 ? 20.132 -6.285 -20.524 1.00 97.19 159 ALA A O 1
ATOM 1232 N N . PHE A 1 160 ? 18.060 -6.089 -21.377 1.00 98.00 160 PHE A N 1
ATOM 1233 C CA . PHE A 1 160 ? 17.407 -7.095 -20.535 1.00 98.00 160 PHE A CA 1
ATOM 1234 C C . PHE A 1 160 ? 17.966 -8.513 -20.741 1.00 98.00 160 PHE A C 1
ATOM 1236 O O . PHE A 1 160 ? 18.301 -9.180 -19.764 1.00 98.00 160 PHE A O 1
ATOM 1243 N N . VAL A 1 161 ? 18.124 -8.971 -21.987 1.00 97.12 161 VAL A N 1
ATOM 1244 C CA . VAL A 1 161 ? 18.690 -10.302 -22.284 1.00 97.12 161 VAL A CA 1
ATOM 1245 C C . VAL A 1 161 ? 20.148 -10.390 -21.827 1.00 97.12 161 VAL A C 1
ATOM 1247 O O . VAL A 1 161 ? 20.541 -11.379 -21.205 1.00 97.12 161 VAL A O 1
ATOM 1250 N N . ASN A 1 162 ? 20.926 -9.323 -22.033 1.00 96.88 162 ASN A N 1
ATOM 1251 C CA . ASN A 1 162 ? 22.331 -9.252 -21.622 1.00 96.88 162 ASN A CA 1
ATOM 1252 C C . ASN A 1 162 ? 22.533 -9.212 -20.098 1.00 96.88 162 ASN A C 1
ATOM 1254 O O . ASN A 1 162 ? 23.668 -9.314 -19.627 1.00 96.88 162 ASN A O 1
ATOM 1258 N N . LEU A 1 163 ? 21.463 -9.110 -19.300 1.00 97.00 163 LEU A N 1
ATOM 1259 C CA . LEU A 1 163 ? 21.563 -9.270 -17.850 1.00 97.00 163 LEU A CA 1
ATOM 1260 C C . LEU A 1 163 ? 21.914 -10.704 -17.447 1.00 97.00 163 LEU A C 1
ATOM 1262 O O . LEU A 1 163 ? 22.432 -10.895 -16.346 1.00 97.00 163 LEU A O 1
ATOM 1266 N N . HIS A 1 164 ? 21.640 -11.700 -18.300 1.00 95.62 164 HIS A N 1
ATOM 1267 C CA . HIS A 1 164 ? 21.819 -13.124 -17.992 1.00 95.62 164 HIS A CA 1
ATOM 1268 C C . HIS A 1 164 ? 21.153 -13.508 -16.659 1.00 95.62 164 HIS A C 1
ATOM 1270 O O . HIS A 1 164 ? 21.764 -14.141 -15.795 1.00 95.62 164 HIS A O 1
ATOM 1276 N N . LEU A 1 165 ? 19.917 -13.037 -16.456 1.00 96.88 165 LEU A N 1
ATOM 1277 C CA . LEU A 1 165 ? 19.140 -13.357 -15.262 1.00 96.88 165 LEU A CA 1
ATOM 1278 C C . LEU A 1 165 ? 18.784 -14.854 -15.238 1.00 96.88 165 LEU A C 1
ATOM 1280 O O . LEU A 1 165 ? 18.594 -15.455 -16.298 1.00 96.88 165 LEU A O 1
ATOM 1284 N N . PRO A 1 166 ? 18.650 -15.472 -14.054 1.00 95.88 166 PRO A N 1
ATOM 1285 C CA . PRO A 1 166 ? 18.204 -16.855 -13.967 1.00 95.88 166 PRO A CA 1
ATOM 1286 C C . PRO A 1 166 ? 16.796 -17.045 -14.548 1.00 95.88 166 PRO A C 1
ATOM 1288 O O . PRO A 1 166 ? 15.869 -16.314 -14.199 1.00 95.88 166 PRO A O 1
ATOM 1291 N N . GLY A 1 167 ? 16.616 -18.068 -15.391 1.00 94.31 167 GLY A N 1
ATOM 1292 C CA . GLY A 1 167 ? 15.328 -18.353 -16.040 1.00 94.31 167 GLY A CA 1
ATOM 1293 C C . GLY A 1 167 ? 14.189 -18.637 -15.057 1.00 94.31 167 GLY A C 1
ATOM 1294 O O . GLY A 1 167 ? 13.042 -18.309 -15.338 1.00 94.31 167 GLY A O 1
ATOM 1295 N N . TRP A 1 168 ? 14.507 -19.141 -13.858 1.00 95.81 168 TRP A N 1
ATOM 1296 C CA . TRP A 1 168 ? 13.519 -19.401 -12.812 1.00 95.81 168 TRP A CA 1
ATOM 1297 C C . TRP A 1 168 ? 12.808 -18.146 -12.299 1.00 95.81 168 TRP A C 1
ATOM 1299 O O . TRP A 1 168 ? 11.839 -18.303 -11.579 1.00 95.81 168 TRP A O 1
ATOM 1309 N N . LEU A 1 169 ? 13.234 -16.924 -12.642 1.00 97.12 169 LEU A N 1
ATOM 1310 C CA . LEU A 1 169 ? 12.535 -15.688 -12.261 1.00 97.12 169 LEU A CA 1
ATOM 1311 C C . LEU A 1 169 ? 11.262 -15.420 -13.076 1.00 97.12 169 LEU A C 1
ATOM 1313 O O . LEU A 1 169 ? 10.453 -14.590 -12.656 1.00 97.12 169 LEU A O 1
ATOM 1317 N N . PHE A 1 170 ? 11.089 -16.077 -14.228 1.00 97.94 170 PHE A N 1
ATOM 1318 C CA . PHE A 1 170 ? 10.070 -15.733 -15.220 1.00 97.94 170 PHE A CA 1
ATOM 1319 C C . PHE A 1 170 ? 9.304 -16.972 -15.708 1.00 97.94 170 PHE A C 1
ATOM 1321 O O . PHE A 1 170 ? 9.892 -18.047 -15.813 1.00 97.94 170 PHE A O 1
ATOM 1328 N N . PRO A 1 171 ? 8.008 -16.853 -16.054 1.00 97.12 171 PRO A N 1
ATOM 1329 C CA . PRO A 1 171 ? 7.190 -17.974 -16.516 1.00 97.12 171 PRO A CA 1
ATOM 1330 C C . PRO A 1 171 ? 7.429 -18.276 -18.009 1.00 97.12 171 PRO A C 1
ATOM 1332 O O . PRO A 1 171 ? 6.492 -18.371 -18.798 1.00 97.12 171 PRO A O 1
ATOM 1335 N N . VAL A 1 172 ? 8.691 -18.385 -18.426 1.00 96.44 172 VAL A N 1
ATOM 1336 C CA . VAL A 1 172 ? 9.097 -18.707 -19.804 1.00 96.44 172 VAL A CA 1
ATOM 1337 C C . VAL A 1 172 ? 10.178 -19.785 -19.794 1.00 96.44 172 VAL A C 1
ATOM 1339 O O . VAL A 1 172 ? 10.934 -19.897 -18.834 1.00 96.44 172 VAL A O 1
ATOM 1342 N N . GLN A 1 173 ? 10.265 -20.577 -20.865 1.00 89.69 173 GLN A N 1
ATOM 1343 C CA . GLN A 1 173 ? 11.278 -21.635 -20.977 1.00 89.69 173 GLN A CA 1
ATOM 1344 C C . GLN A 1 173 ? 12.697 -21.059 -21.063 1.00 89.69 173 GLN A C 1
ATOM 1346 O O . GLN A 1 173 ? 13.604 -21.522 -20.376 1.00 89.69 173 GLN A O 1
ATOM 1351 N N . SER A 1 174 ? 12.873 -20.020 -21.881 1.00 93.44 174 SER A N 1
ATOM 1352 C CA . SER A 1 174 ? 14.129 -19.294 -22.026 1.00 93.44 174 SER A CA 1
ATOM 1353 C C . SER A 1 174 ? 13.856 -17.790 -22.114 1.00 93.44 174 SER A C 1
ATOM 1355 O O . SER A 1 174 ? 12.845 -17.351 -22.669 1.00 93.44 174 SER A O 1
ATOM 1357 N N . ILE A 1 175 ? 14.750 -16.978 -21.542 1.00 95.44 175 ILE A N 1
ATOM 1358 C CA . ILE A 1 175 ? 14.624 -15.516 -21.609 1.00 95.44 175 ILE A CA 1
ATOM 1359 C C . ILE A 1 175 ? 14.742 -15.015 -23.063 1.00 95.44 175 ILE A C 1
ATOM 1361 O O . ILE A 1 175 ? 13.864 -14.256 -23.469 1.00 95.44 175 ILE A O 1
ATOM 1365 N N . PRO A 1 176 ? 15.733 -15.433 -23.880 1.00 93.62 176 PRO A N 1
ATOM 1366 C CA . PRO A 1 176 ? 15.874 -14.934 -25.252 1.00 93.62 176 PRO A CA 1
ATOM 1367 C C . PRO A 1 176 ? 14.680 -15.239 -26.170 1.00 93.62 176 PRO A C 1
ATOM 1369 O O . PRO A 1 176 ? 14.360 -14.430 -27.039 1.00 93.62 176 PRO A O 1
ATOM 1372 N N . GLU A 1 177 ? 13.988 -16.363 -25.974 1.00 91.69 177 GLU A N 1
ATOM 1373 C CA . GLU A 1 177 ? 12.823 -16.739 -26.793 1.00 91.69 177 GLU A CA 1
ATOM 1374 C C . GLU A 1 177 ? 11.499 -16.256 -26.178 1.00 91.69 177 GLU A C 1
ATOM 1376 O O . GLU A 1 177 ? 10.454 -16.290 -26.827 1.00 91.69 177 GLU A O 1
ATOM 1381 N N . GLY A 1 178 ? 11.529 -15.736 -24.944 1.00 92.56 178 GLY A N 1
ATOM 1382 C CA . GLY A 1 178 ? 10.339 -15.375 -24.173 1.00 92.56 178 GLY A CA 1
ATOM 1383 C C . GLY A 1 178 ? 9.441 -14.314 -24.822 1.00 92.56 178 GLY A C 1
ATOM 1384 O O . GLY A 1 178 ? 8.238 -14.306 -24.566 1.00 92.56 178 GLY A O 1
ATOM 1385 N N . ARG A 1 179 ? 9.972 -13.465 -25.721 1.00 93.44 179 ARG A N 1
ATOM 1386 C CA . ARG A 1 179 ? 9.163 -12.528 -26.534 1.00 93.44 179 ARG A CA 1
ATOM 1387 C C . ARG A 1 179 ? 8.108 -13.247 -27.382 1.00 93.44 179 ARG A C 1
ATOM 1389 O O . ARG A 1 179 ? 7.043 -12.681 -27.607 1.00 93.44 179 ARG A O 1
ATOM 1396 N N . ASN A 1 180 ? 8.390 -14.471 -27.824 1.00 93.81 180 ASN A N 1
ATOM 1397 C CA . ASN A 1 180 ? 7.503 -15.268 -28.673 1.00 93.81 180 ASN A CA 1
ATOM 1398 C C . ASN A 1 180 ? 6.757 -16.357 -27.883 1.00 93.81 180 ASN A C 1
ATOM 1400 O O . ASN A 1 180 ? 6.163 -17.245 -28.479 1.00 93.81 180 ASN A O 1
ATOM 1404 N N . SER A 1 181 ? 6.788 -16.307 -26.547 1.00 95.19 181 SER A N 1
ATOM 1405 C CA . SER A 1 181 ? 6.120 -17.295 -25.701 1.00 95.19 181 SER A CA 1
ATOM 1406 C C . SER A 1 181 ? 4.598 -17.136 -25.728 1.00 95.19 181 SER A C 1
ATOM 1408 O O . SER A 1 181 ? 4.076 -16.062 -25.409 1.00 95.19 181 SER A O 1
ATOM 1410 N N . ASP A 1 182 ? 3.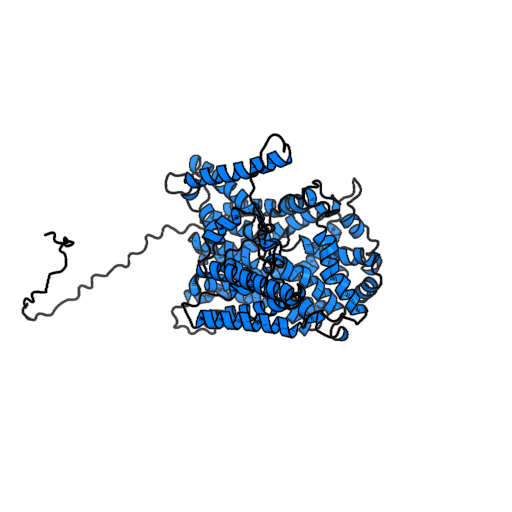889 -18.236 -25.983 1.00 94.56 182 ASP A N 1
ATOM 1411 C CA . ASP A 1 182 ? 2.431 -18.345 -25.831 1.00 94.56 182 ASP A CA 1
ATOM 1412 C C . ASP A 1 182 ? 1.969 -17.931 -24.425 1.00 94.56 182 ASP A C 1
ATOM 1414 O O . ASP A 1 182 ? 0.933 -17.287 -24.265 1.00 94.56 182 ASP A O 1
ATOM 1418 N N . ILE A 1 183 ? 2.768 -18.238 -23.394 1.00 95.50 183 ILE A N 1
ATOM 1419 C CA . ILE A 1 183 ? 2.460 -17.913 -21.992 1.00 95.50 183 ILE A CA 1
ATOM 1420 C C . ILE A 1 183 ? 2.371 -16.395 -21.801 1.00 95.50 183 ILE A C 1
ATOM 1422 O O . ILE A 1 183 ? 1.482 -15.923 -21.093 1.00 95.50 183 ILE A O 1
ATOM 1426 N N . VAL A 1 184 ? 3.267 -15.637 -22.442 1.00 95.62 184 VAL A N 1
ATOM 1427 C CA . VAL A 1 184 ? 3.271 -14.166 -22.409 1.00 95.62 184 VAL A CA 1
ATOM 1428 C C . VAL A 1 184 ? 2.163 -13.622 -23.304 1.00 95.62 184 VAL A C 1
ATOM 1430 O O . VAL A 1 184 ? 1.426 -12.731 -22.895 1.00 95.62 184 VAL A O 1
ATOM 1433 N N . HIS A 1 185 ? 2.020 -14.160 -24.517 1.00 94.00 185 HIS A N 1
ATOM 1434 C CA . HIS A 1 185 ? 1.020 -13.701 -25.477 1.00 94.00 185 HIS A CA 1
ATOM 1435 C C . HIS A 1 185 ? -0.408 -13.795 -24.919 1.00 94.00 185 HIS A C 1
ATOM 1437 O O . HIS A 1 185 ? -1.135 -12.798 -24.914 1.00 94.00 185 HIS A O 1
ATOM 1443 N N . PHE A 1 186 ? -0.795 -14.959 -24.390 1.00 94.44 186 PHE A N 1
ATOM 1444 C CA . PHE A 1 186 ? -2.141 -15.180 -23.859 1.00 94.44 186 PHE A CA 1
ATOM 1445 C C . PHE A 1 186 ? -2.402 -14.463 -22.531 1.00 94.44 186 PHE A C 1
ATOM 1447 O O . PHE A 1 186 ? -3.561 -14.229 -22.206 1.00 94.44 186 PHE A O 1
ATOM 1454 N N . PHE A 1 187 ? -1.364 -14.048 -21.796 1.00 94.75 187 PHE A N 1
ATOM 1455 C CA . PHE A 1 187 ? -1.531 -13.202 -20.607 1.00 94.75 187 PHE A CA 1
ATOM 1456 C C . PHE A 1 187 ? -2.039 -11.793 -20.956 1.00 94.75 187 PHE A C 1
ATOM 1458 O O . PHE A 1 187 ? -2.708 -11.160 -20.148 1.00 94.75 187 PHE A O 1
ATOM 1465 N N . TYR A 1 188 ? -1.725 -11.295 -22.158 1.00 92.56 188 TYR A N 1
ATOM 1466 C CA . TYR A 1 188 ? -2.174 -9.983 -22.642 1.00 92.56 188 TYR A CA 1
ATOM 1467 C C . TYR A 1 188 ? -3.427 -10.054 -23.526 1.00 92.56 188 TYR A C 1
ATOM 1469 O O . TYR A 1 188 ? -4.148 -9.067 -23.642 1.00 92.56 188 TYR A O 1
ATOM 1477 N N . THR A 1 189 ? -3.675 -11.191 -24.185 1.00 90.88 189 THR A N 1
ATOM 1478 C CA . THR A 1 189 ? -4.724 -11.320 -25.217 1.00 90.88 189 THR A CA 1
ATOM 1479 C C . THR A 1 189 ? -5.880 -12.247 -24.848 1.00 90.88 189 THR A C 1
ATOM 1481 O O . THR A 1 189 ? -6.902 -12.176 -25.529 1.00 90.88 189 THR A O 1
ATOM 1484 N N . ARG A 1 190 ? -5.763 -13.025 -23.757 1.00 92.12 190 ARG A N 1
ATOM 1485 C CA . ARG A 1 190 ? -6.597 -14.175 -23.334 1.00 92.12 190 ARG A CA 1
ATOM 1486 C C . ARG A 1 190 ? -6.289 -15.490 -24.059 1.00 92.12 190 ARG A C 1
ATOM 1488 O O . ARG A 1 190 ? -5.828 -15.490 -25.194 1.00 92.12 190 ARG A O 1
ATOM 1495 N N . LEU A 1 191 ? -6.605 -16.614 -23.422 1.00 93.31 191 LEU A N 1
ATOM 1496 C CA . LEU A 1 191 ? -6.520 -17.957 -23.995 1.00 93.31 191 LEU A CA 1
ATOM 1497 C C . LEU A 1 191 ? -7.592 -18.210 -25.059 1.00 93.31 191 LEU A C 1
ATOM 1499 O O . LEU A 1 191 ? -8.721 -17.723 -24.983 1.00 93.31 191 LEU A O 1
ATOM 1503 N N . GLU A 1 192 ? -7.244 -19.058 -26.022 1.00 91.12 192 GLU A N 1
ATOM 1504 C CA . GLU A 1 192 ? -8.208 -19.658 -26.942 1.00 91.12 192 GLU A CA 1
ATOM 1505 C C . GLU A 1 192 ? -9.203 -20.563 -26.186 1.00 91.12 192 GLU A C 1
ATOM 1507 O O . GLU A 1 192 ? -8.814 -21.225 -25.213 1.00 91.12 192 GLU A O 1
ATOM 1512 N N . PRO A 1 193 ? -10.473 -20.651 -26.633 1.00 87.56 193 PRO A N 1
ATOM 1513 C CA . PRO A 1 193 ? -11.453 -21.551 -26.033 1.00 87.56 193 PRO A CA 1
ATOM 1514 C C . PRO A 1 193 ? -10.931 -22.992 -25.943 1.00 87.56 193 PRO A C 1
ATOM 1516 O O . PRO A 1 193 ? -10.424 -23.541 -26.917 1.00 87.56 193 PRO A O 1
ATOM 1519 N N . GLY A 1 194 ? -11.067 -23.614 -24.770 1.00 87.56 194 GLY A N 1
ATOM 1520 C CA . GLY A 1 194 ? -10.650 -25.001 -24.531 1.00 87.56 194 GLY A CA 1
ATOM 1521 C C . GLY A 1 194 ? -9.195 -25.187 -24.083 1.00 87.56 194 GLY A C 1
ATOM 1522 O O . GLY A 1 194 ? -8.850 -26.284 -23.646 1.00 87.56 194 GLY A O 1
ATOM 1523 N N . ARG A 1 195 ? -8.346 -24.147 -24.109 1.00 93.38 195 ARG A N 1
ATOM 1524 C CA . ARG A 1 195 ? -7.008 -24.220 -23.498 1.00 93.38 195 ARG A CA 1
ATOM 1525 C C . ARG A 1 195 ? -7.077 -23.993 -21.986 1.00 93.38 195 ARG A C 1
ATOM 1527 O O . ARG A 1 195 ? -7.782 -23.110 -21.505 1.00 93.38 195 ARG A O 1
ATOM 1534 N N . ALA A 1 196 ? -6.309 -24.779 -21.233 1.00 94.19 196 ALA A N 1
ATOM 1535 C CA . ALA A 1 196 ? -6.173 -24.610 -19.790 1.00 94.19 196 ALA A CA 1
ATOM 1536 C C . ALA A 1 196 ? -5.166 -23.501 -19.442 1.00 94.19 196 ALA A C 1
ATOM 1538 O O . ALA A 1 196 ? -4.185 -23.281 -20.154 1.00 94.19 196 ALA A O 1
ATOM 1539 N N . VAL A 1 197 ? -5.386 -22.837 -18.305 1.00 96.38 197 VAL A N 1
ATOM 1540 C CA . VAL A 1 197 ? -4.453 -21.849 -17.749 1.00 96.38 197 VAL A CA 1
ATOM 1541 C C . VAL A 1 197 ? -3.109 -22.519 -17.426 1.00 96.38 197 VAL A C 1
ATOM 1543 O O . VAL A 1 197 ? -3.100 -23.549 -16.744 1.00 96.38 197 VAL A O 1
ATOM 1546 N N . PRO A 1 198 ? -1.960 -21.963 -17.867 1.00 96.38 198 PRO A N 1
ATOM 1547 C CA . PRO A 1 198 ? -0.653 -22.604 -17.720 1.00 96.38 198 PRO A CA 1
ATOM 1548 C C . PRO A 1 198 ? -0.072 -22.451 -16.300 1.00 96.38 198 PRO A C 1
ATOM 1550 O O . PRO A 1 198 ? 1.037 -21.950 -16.126 1.00 96.38 198 PRO A O 1
ATOM 1553 N N . TYR A 1 199 ? -0.789 -22.897 -15.261 1.00 97.12 199 TYR A N 1
ATOM 1554 C CA . TYR A 1 199 ? -0.373 -22.752 -13.856 1.00 97.12 199 TYR A CA 1
ATOM 1555 C C . TYR A 1 199 ? 1.025 -23.322 -13.570 1.00 97.12 199 TYR A C 1
ATOM 1557 O O . TYR A 1 199 ? 1.786 -22.728 -12.808 1.00 97.12 199 TYR A O 1
ATOM 1565 N N . ALA A 1 200 ? 1.395 -24.432 -14.218 1.00 96.62 200 ALA A N 1
ATOM 1566 C CA . ALA A 1 200 ? 2.698 -25.073 -14.039 1.00 96.62 200 ALA A CA 1
ATOM 1567 C C . ALA A 1 200 ? 3.879 -24.143 -14.376 1.00 96.62 200 ALA A C 1
ATOM 1569 O O . ALA A 1 200 ? 4.896 -24.177 -13.685 1.00 96.62 200 ALA A O 1
ATOM 1570 N N . ALA A 1 201 ? 3.730 -23.264 -15.375 1.00 97.00 201 ALA A N 1
ATOM 1571 C CA . ALA A 1 201 ? 4.778 -22.322 -15.772 1.00 97.00 201 ALA A CA 1
ATOM 1572 C C . ALA A 1 201 ? 5.077 -21.262 -14.699 1.00 97.00 201 ALA A C 1
ATOM 1574 O O . ALA A 1 201 ? 6.164 -20.690 -14.677 1.00 97.00 201 ALA A O 1
ATOM 1575 N N . TRP A 1 202 ? 4.126 -21.007 -13.798 1.00 97.94 202 TRP A N 1
ATOM 1576 C CA . TRP A 1 202 ? 4.252 -19.997 -12.752 1.00 97.94 202 TRP A CA 1
ATOM 1577 C C . TRP A 1 202 ? 4.828 -20.551 -11.449 1.00 97.94 202 TRP A C 1
ATOM 1579 O O . TRP A 1 202 ? 5.355 -19.778 -10.656 1.00 97.94 202 TRP A O 1
ATOM 1589 N N . VAL A 1 203 ? 4.787 -21.868 -11.219 1.00 97.12 203 VAL A N 1
ATOM 1590 C CA . VAL A 1 203 ? 5.228 -22.474 -9.949 1.00 97.12 203 VAL A CA 1
ATOM 1591 C C . VAL A 1 203 ? 6.681 -22.124 -9.632 1.00 97.12 203 VAL A C 1
ATOM 1593 O O . VAL A 1 203 ? 6.970 -21.634 -8.543 1.00 97.12 203 VAL A O 1
ATOM 1596 N N . LEU A 1 204 ? 7.595 -22.337 -10.581 1.00 96.81 204 LEU A N 1
ATOM 1597 C CA . LEU A 1 204 ? 9.022 -22.105 -10.357 1.00 96.81 204 LEU A CA 1
ATOM 1598 C C . LEU A 1 204 ? 9.349 -20.610 -10.114 1.00 96.81 204 LEU A C 1
ATOM 1600 O O . LEU A 1 204 ? 9.996 -20.325 -9.102 1.00 96.81 204 LEU A O 1
ATOM 1604 N N . PRO A 1 205 ? 8.833 -19.651 -10.914 1.00 97.62 205 PRO A N 1
ATOM 1605 C CA . PRO A 1 205 ? 8.907 -18.219 -10.602 1.00 97.62 205 PRO A CA 1
ATOM 1606 C C . PRO A 1 205 ? 8.364 -17.839 -9.235 1.00 97.62 205 PRO A C 1
ATOM 1608 O O . PRO A 1 205 ? 9.025 -17.119 -8.485 1.00 97.62 205 PRO A O 1
ATOM 1611 N N . LEU A 1 206 ? 7.187 -18.346 -8.874 1.00 97.38 206 LEU A N 1
ATOM 1612 C CA . LEU A 1 206 ? 6.564 -18.025 -7.596 1.00 97.38 206 LEU A CA 1
ATOM 1613 C C . LEU A 1 206 ? 7.363 -18.572 -6.411 1.00 97.38 206 LEU A C 1
ATOM 1615 O O . LEU A 1 206 ? 7.426 -17.907 -5.384 1.00 97.38 206 LEU A O 1
ATOM 1619 N N . LEU A 1 207 ? 8.014 -19.730 -6.545 1.00 96.38 207 LEU A N 1
ATOM 1620 C CA . LEU A 1 207 ? 8.911 -20.260 -5.514 1.00 96.38 207 LEU A CA 1
ATOM 1621 C C . LEU A 1 207 ? 10.207 -19.445 -5.409 1.00 96.38 207 LEU A C 1
ATOM 1623 O O . LEU A 1 207 ? 10.630 -19.110 -4.302 1.00 96.38 207 LEU A O 1
ATOM 1627 N N . GLY A 1 208 ? 10.811 -19.081 -6.544 1.00 95.75 208 GLY A N 1
ATOM 1628 C CA . GLY A 1 208 ? 12.055 -18.309 -6.584 1.00 95.75 208 GLY A CA 1
ATOM 1629 C C . GLY A 1 208 ? 11.915 -16.911 -5.976 1.00 95.75 208 GLY A C 1
ATOM 1630 O O . GLY A 1 208 ? 12.726 -16.503 -5.139 1.00 95.75 208 GLY A O 1
ATOM 1631 N N . TRP A 1 209 ? 10.849 -16.195 -6.340 1.00 97.62 209 TRP A N 1
ATOM 1632 C CA . TRP A 1 209 ? 10.485 -14.922 -5.712 1.00 97.62 209 TRP A CA 1
ATOM 1633 C C . TRP A 1 209 ? 9.905 -15.109 -4.309 1.00 97.62 209 TRP A C 1
ATOM 1635 O O . TRP A 1 209 ? 10.100 -14.256 -3.444 1.00 97.62 209 TRP A O 1
ATOM 1645 N N . GLY A 1 210 ? 9.227 -16.230 -4.060 1.00 96.19 210 GLY A N 1
ATOM 1646 C CA . GLY A 1 210 ? 8.560 -16.547 -2.799 1.00 96.19 210 GLY A CA 1
ATOM 1647 C C . GLY A 1 210 ? 9.486 -16.483 -1.590 1.00 96.19 210 GLY A C 1
ATOM 1648 O O . GLY A 1 210 ? 9.056 -16.037 -0.533 1.00 96.19 210 GLY A O 1
ATOM 1649 N N . VAL A 1 211 ? 10.770 -16.824 -1.749 1.00 97.25 211 VAL A N 1
ATOM 1650 C CA . VAL A 1 211 ? 11.782 -16.663 -0.689 1.00 97.25 211 VAL A CA 1
ATOM 1651 C C . VAL A 1 211 ? 11.936 -15.193 -0.281 1.00 97.25 211 VAL A C 1
ATOM 1653 O O . VAL A 1 211 ? 11.879 -14.873 0.907 1.00 97.25 211 VAL A O 1
ATOM 1656 N N . PHE A 1 212 ? 12.083 -14.289 -1.255 1.00 97.94 212 PHE A N 1
ATOM 1657 C CA . PHE A 1 212 ? 12.194 -12.852 -0.998 1.00 97.94 212 PHE A CA 1
ATOM 1658 C C . PHE A 1 212 ? 10.891 -12.291 -0.412 1.00 97.94 212 PHE A C 1
ATOM 1660 O O . PHE A 1 212 ? 10.915 -11.556 0.574 1.00 97.94 212 PHE A O 1
ATOM 1667 N N . ILE A 1 213 ? 9.747 -12.672 -0.988 1.00 96.88 213 ILE A N 1
ATOM 1668 C CA . ILE A 1 213 ? 8.415 -12.207 -0.569 1.00 96.88 213 ILE A CA 1
ATOM 1669 C C . ILE A 1 213 ? 8.114 -12.645 0.864 1.00 96.88 213 ILE A C 1
ATOM 1671 O O . ILE A 1 213 ? 7.689 -11.833 1.684 1.00 96.88 213 ILE A O 1
ATOM 1675 N N . ALA A 1 214 ? 8.374 -13.911 1.194 1.00 97.94 214 ALA A N 1
ATOM 1676 C CA . ALA A 1 214 ? 8.179 -14.438 2.538 1.00 97.94 214 ALA A CA 1
ATOM 1677 C C . ALA A 1 214 ? 9.073 -13.716 3.552 1.00 97.94 214 ALA A C 1
ATOM 1679 O O . ALA A 1 214 ? 8.605 -13.375 4.637 1.00 97.94 214 ALA A O 1
ATOM 1680 N N . ALA A 1 215 ? 10.328 -13.427 3.194 1.00 98.50 215 ALA A N 1
ATOM 1681 C CA . ALA A 1 215 ? 11.237 -12.657 4.037 1.00 98.50 215 ALA A CA 1
ATOM 1682 C C . ALA A 1 215 ? 10.748 -11.212 4.254 1.00 98.50 215 ALA A C 1
ATOM 1684 O O . ALA A 1 215 ? 10.754 -10.729 5.389 1.00 98.50 215 ALA A O 1
ATOM 1685 N N . LEU A 1 216 ? 10.258 -10.543 3.204 1.00 98.12 216 LEU A N 1
ATOM 1686 C CA . LEU A 1 216 ? 9.654 -9.213 3.304 1.00 98.12 216 LEU A CA 1
ATOM 1687 C C . LEU A 1 216 ? 8.416 -9.231 4.207 1.00 98.12 216 LEU A C 1
ATOM 1689 O O . LEU A 1 216 ? 8.339 -8.452 5.155 1.00 98.12 216 LEU A O 1
ATOM 1693 N N . PHE A 1 217 ? 7.464 -10.132 3.961 1.00 97.88 217 PHE A N 1
ATOM 1694 C CA . PHE A 1 217 ? 6.231 -10.223 4.746 1.00 97.88 217 PHE A CA 1
ATOM 1695 C C . PHE A 1 217 ? 6.502 -10.594 6.202 1.00 97.88 217 PHE A C 1
ATOM 1697 O O . PHE A 1 217 ? 5.907 -9.997 7.099 1.00 97.88 217 PHE A O 1
ATOM 1704 N N . ALA A 1 218 ? 7.443 -11.505 6.461 1.00 98.31 218 ALA A N 1
ATOM 1705 C CA . ALA A 1 218 ? 7.881 -11.830 7.813 1.00 98.31 218 ALA A CA 1
ATOM 1706 C C . ALA A 1 218 ? 8.475 -10.602 8.521 1.00 98.31 218 ALA A C 1
ATOM 1708 O O . ALA A 1 218 ? 8.123 -10.339 9.673 1.00 98.31 218 ALA A O 1
ATOM 1709 N N . THR A 1 219 ? 9.301 -9.808 7.831 1.00 98.62 219 THR A N 1
ATOM 1710 C CA . THR A 1 219 ? 9.829 -8.540 8.356 1.00 98.62 219 THR A CA 1
ATOM 1711 C C . THR A 1 219 ? 8.712 -7.532 8.628 1.00 98.62 219 THR A C 1
ATOM 1713 O O . THR A 1 219 ? 8.683 -6.954 9.710 1.00 98.62 219 THR A O 1
ATOM 1716 N N . LEU A 1 220 ? 7.759 -7.335 7.711 1.00 98.25 220 LEU A N 1
ATOM 1717 C CA . LEU A 1 220 ? 6.641 -6.400 7.903 1.00 98.25 220 LEU A CA 1
ATOM 1718 C C . LEU A 1 220 ? 5.737 -6.819 9.071 1.00 98.25 220 LEU A C 1
ATOM 1720 O O . LEU A 1 220 ? 5.378 -5.984 9.899 1.00 98.25 220 LEU A O 1
ATOM 1724 N N . VAL A 1 221 ? 5.416 -8.108 9.195 1.00 98.06 221 VAL A N 1
ATOM 1725 C CA . VAL A 1 221 ? 4.672 -8.633 10.348 1.00 98.06 221 VAL A CA 1
ATOM 1726 C C . VAL A 1 221 ? 5.480 -8.420 11.626 1.00 98.06 221 VAL A C 1
ATOM 1728 O O . VAL A 1 221 ? 4.961 -7.858 12.586 1.00 98.06 221 VAL A O 1
ATOM 1731 N N . ALA A 1 222 ? 6.762 -8.784 11.652 1.00 97.12 222 ALA A N 1
ATOM 1732 C CA . ALA A 1 222 ? 7.618 -8.587 12.819 1.00 97.12 222 ALA A CA 1
ATOM 1733 C C . ALA A 1 222 ? 7.711 -7.112 13.242 1.00 97.12 222 ALA A C 1
ATOM 1735 O O . ALA A 1 222 ? 7.591 -6.804 14.428 1.00 97.12 222 ALA A O 1
ATOM 1736 N N . LEU A 1 223 ? 7.847 -6.193 12.287 1.00 97.56 223 LEU A N 1
ATOM 1737 C CA . LEU A 1 223 ? 7.815 -4.757 12.543 1.00 97.56 223 LEU A CA 1
ATOM 1738 C C . LEU A 1 223 ? 6.473 -4.329 13.143 1.00 97.56 223 LEU A C 1
ATOM 1740 O O . LEU A 1 223 ? 6.484 -3.577 14.114 1.00 97.56 223 LEU A O 1
ATOM 1744 N N . ALA A 1 224 ? 5.338 -4.852 12.662 1.00 96.81 224 ALA A N 1
ATOM 1745 C CA . ALA A 1 224 ? 4.027 -4.559 13.244 1.00 96.81 224 ALA A CA 1
ATOM 1746 C C . ALA A 1 224 ? 3.987 -4.943 14.734 1.00 96.81 224 ALA A C 1
ATOM 1748 O O . ALA A 1 224 ? 3.507 -4.166 15.557 1.00 96.81 224 ALA A O 1
ATOM 1749 N N . TRP A 1 225 ? 4.546 -6.102 15.102 1.00 93.19 225 TRP A N 1
ATOM 1750 C CA . TRP A 1 225 ? 4.640 -6.554 16.498 1.00 93.19 225 TRP A CA 1
ATOM 1751 C C . TRP A 1 225 ? 5.529 -5.651 17.364 1.00 93.19 225 TRP A C 1
ATOM 1753 O O . TRP A 1 225 ? 5.249 -5.465 18.548 1.00 93.19 225 TRP A O 1
ATOM 1763 N N . LEU A 1 226 ? 6.607 -5.110 16.795 1.00 93.38 226 LEU A N 1
ATOM 1764 C CA . LEU A 1 226 ? 7.543 -4.230 17.497 1.00 93.38 226 LEU A CA 1
ATOM 1765 C C . LEU A 1 226 ? 6.961 -2.825 17.695 1.00 93.38 226 LEU A C 1
ATOM 1767 O O . LEU A 1 226 ? 7.025 -2.276 18.792 1.00 93.38 226 LEU A O 1
ATOM 1771 N N . VAL A 1 227 ? 6.359 -2.243 16.655 1.00 95.12 227 VAL A N 1
ATOM 1772 C CA . VAL A 1 227 ? 5.834 -0.872 16.721 1.00 95.12 227 VAL A CA 1
ATOM 1773 C C . VAL A 1 227 ? 4.518 -0.773 17.485 1.00 95.12 227 VAL A C 1
ATOM 1775 O O . VAL A 1 227 ? 4.226 0.286 18.034 1.00 95.12 227 VAL A O 1
ATOM 1778 N N . ARG A 1 228 ? 3.741 -1.862 17.590 1.00 91.50 228 ARG A N 1
ATOM 1779 C CA . ARG A 1 228 ? 2.433 -1.875 18.268 1.00 91.50 228 ARG A CA 1
ATOM 1780 C C . ARG A 1 228 ? 2.486 -1.332 19.691 1.00 91.50 228 ARG A C 1
ATOM 1782 O O . ARG A 1 228 ? 1.698 -0.455 20.037 1.00 91.50 228 ARG A O 1
ATOM 1789 N N . GLN A 1 229 ? 3.419 -1.825 20.505 1.00 87.50 229 GLN A N 1
ATOM 1790 C CA . GLN A 1 229 ? 3.555 -1.396 21.899 1.00 87.50 229 GLN A CA 1
ATOM 1791 C C . GLN A 1 229 ? 4.009 0.066 21.978 1.00 87.50 229 GLN A C 1
ATOM 1793 O O . GLN A 1 229 ? 3.464 0.851 22.755 1.00 87.50 229 GLN A O 1
ATOM 1798 N N . GLN A 1 230 ? 4.981 0.442 21.145 1.00 92.06 230 GLN A N 1
ATOM 1799 C CA . GLN A 1 230 ? 5.512 1.798 21.116 1.00 92.06 230 GLN A CA 1
ATOM 1800 C C . GLN A 1 230 ? 4.436 2.814 20.723 1.00 92.06 230 GLN A C 1
ATOM 1802 O O . GLN A 1 230 ? 4.214 3.790 21.430 1.00 92.06 230 GLN A O 1
ATOM 1807 N N . TRP A 1 231 ? 3.720 2.566 19.632 1.00 94.81 231 TRP A N 1
ATOM 1808 C CA . TRP A 1 231 ? 2.730 3.500 19.108 1.00 94.81 231 TRP A CA 1
ATOM 1809 C C . TRP A 1 231 ? 1.412 3.460 19.886 1.00 94.81 231 TRP A C 1
ATOM 1811 O O . TRP A 1 231 ? 0.805 4.501 20.117 1.00 94.81 231 TRP A O 1
ATOM 1821 N N . GLY A 1 232 ? 0.967 2.280 20.322 1.00 90.31 232 GLY A N 1
ATOM 1822 C CA . GLY A 1 232 ? -0.315 2.103 21.008 1.00 90.31 232 GLY A CA 1
ATOM 1823 C C . GLY A 1 232 ? -0.300 2.424 22.501 1.00 90.31 232 GLY A C 1
ATOM 1824 O O . GLY A 1 232 ? -1.323 2.870 23.020 1.00 90.31 232 GLY A O 1
ATOM 1825 N N . VAL A 1 233 ? 0.820 2.191 23.197 1.00 88.44 233 VAL A N 1
ATOM 1826 C CA . VAL A 1 233 ? 0.917 2.349 24.662 1.00 88.44 233 VAL A CA 1
ATOM 1827 C C . VAL A 1 233 ? 1.811 3.523 25.045 1.00 88.44 233 VAL A C 1
ATOM 1829 O O . VAL A 1 233 ? 1.377 4.378 25.816 1.00 88.44 233 VAL A O 1
ATOM 1832 N N . ASN A 1 234 ? 3.031 3.590 24.501 1.00 90.12 234 ASN A N 1
ATOM 1833 C CA . ASN A 1 234 ? 3.997 4.619 24.901 1.00 90.12 234 ASN A CA 1
ATOM 1834 C C . ASN A 1 234 ? 3.665 5.984 24.280 1.00 90.12 234 ASN A C 1
ATOM 1836 O O . ASN A 1 234 ? 3.701 6.995 24.972 1.00 90.12 234 ASN A O 1
ATOM 1840 N N . GLU A 1 235 ? 3.309 6.011 22.994 1.00 92.12 235 GLU A N 1
ATOM 1841 C CA . GLU A 1 235 ? 2.967 7.245 22.269 1.00 92.12 235 GLU A CA 1
ATOM 1842 C C . GLU A 1 235 ? 1.461 7.519 22.193 1.00 92.12 235 GLU A C 1
ATOM 1844 O O . GLU A 1 235 ? 1.065 8.627 21.844 1.00 92.12 235 GLU A O 1
ATOM 1849 N N . ARG A 1 236 ? 0.622 6.532 22.542 1.00 91.25 236 ARG A N 1
ATOM 1850 C CA . ARG A 1 236 ? -0.849 6.641 22.593 1.00 91.25 236 ARG A CA 1
ATOM 1851 C C . ARG A 1 236 ? -1.463 7.237 21.322 1.00 91.25 236 ARG A C 1
ATOM 1853 O O . ARG A 1 236 ? -2.343 8.097 21.391 1.00 91.25 236 ARG A O 1
ATOM 1860 N N . LEU A 1 237 ? -1.012 6.764 20.160 1.00 92.50 237 LEU A N 1
ATOM 1861 C CA . LEU A 1 237 ? -1.650 7.119 18.895 1.00 92.50 237 LEU A CA 1
ATOM 1862 C C . LEU A 1 237 ? -3.141 6.770 18.923 1.00 92.50 237 LEU A C 1
ATOM 1864 O O . LEU A 1 237 ? -3.556 5.800 19.563 1.00 92.50 237 LEU A O 1
ATOM 1868 N N . ALA A 1 238 ? -3.939 7.556 18.200 1.00 89.25 238 ALA A N 1
ATOM 1869 C CA . ALA A 1 238 ? -5.389 7.414 18.200 1.00 89.25 238 ALA A CA 1
ATOM 1870 C C . ALA A 1 238 ? -5.851 6.082 17.581 1.00 89.25 238 ALA A C 1
ATOM 1872 O O . ALA A 1 238 ? -6.791 5.474 18.085 1.00 89.25 238 ALA A O 1
ATOM 1873 N N . PHE A 1 239 ? -5.186 5.600 16.526 1.00 93.31 239 PHE A N 1
ATOM 1874 C CA . PHE A 1 239 ? -5.654 4.487 15.693 1.00 93.31 239 PHE A CA 1
ATOM 1875 C C . PHE A 1 239 ? -7.133 4.619 15.265 1.00 93.31 239 PHE A C 1
ATOM 1877 O O . PHE A 1 239 ? -7.917 3.699 15.517 1.00 93.31 239 PHE A O 1
ATOM 1884 N N . PRO A 1 240 ? -7.541 5.719 14.594 1.00 92.56 240 PRO A N 1
ATOM 1885 C CA . PRO A 1 240 ? -8.954 5.996 14.309 1.00 92.56 240 PRO A CA 1
ATOM 1886 C C . PRO A 1 240 ? -9.676 4.851 13.581 1.00 92.56 240 PRO A C 1
ATOM 1888 O O . PRO A 1 240 ? -10.751 4.420 13.991 1.00 92.56 240 PRO A O 1
ATOM 1891 N N . LEU A 1 241 ? -9.046 4.277 12.548 1.00 93.38 241 LEU A N 1
ATOM 1892 C CA . LEU A 1 241 ? -9.637 3.155 11.810 1.00 93.38 241 LEU A CA 1
ATOM 1893 C C . LEU A 1 241 ? -9.716 1.876 12.647 1.00 93.38 241 LEU A C 1
ATOM 1895 O O . LEU A 1 241 ? -10.654 1.109 12.467 1.00 93.38 241 LEU A O 1
ATOM 1899 N N . ALA A 1 242 ? -8.767 1.629 13.558 1.00 93.81 242 ALA A N 1
ATOM 1900 C CA . ALA A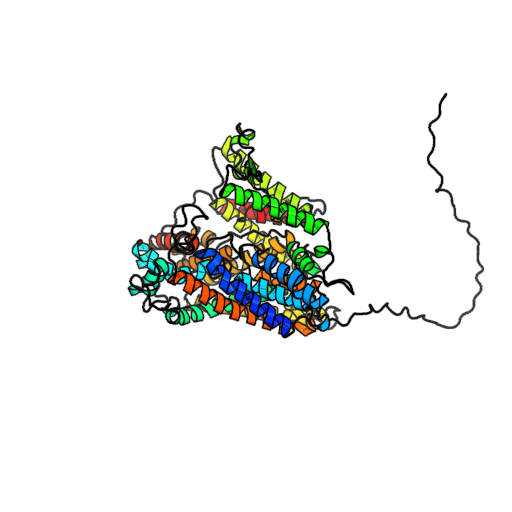 1 242 ? -8.852 0.463 14.437 1.00 93.81 242 ALA A CA 1
ATOM 1901 C C . ALA A 1 242 ? -9.990 0.619 15.455 1.00 93.81 242 ALA A C 1
ATOM 1903 O O . ALA A 1 242 ? -10.666 -0.357 15.744 1.00 93.81 242 ALA A O 1
ATOM 1904 N N . GLN A 1 243 ? -10.249 1.834 15.954 1.00 91.88 243 GLN A N 1
ATOM 1905 C CA . GLN A 1 243 ? -11.410 2.101 16.813 1.00 91.88 243 GLN A CA 1
ATOM 1906 C C . GLN A 1 243 ? -12.727 1.881 16.061 1.00 91.88 243 GLN A C 1
ATOM 1908 O O . GLN A 1 243 ? -13.624 1.213 16.571 1.00 91.88 243 GLN A O 1
ATOM 1913 N N . LEU A 1 244 ? -12.819 2.376 14.820 1.00 91.56 244 LEU A N 1
ATOM 1914 C CA . LEU A 1 244 ? -13.971 2.126 13.954 1.00 91.56 244 LEU A CA 1
ATOM 1915 C C . LEU A 1 244 ? -14.178 0.621 13.732 1.00 91.56 244 LEU A C 1
ATOM 1917 O O . LEU A 1 244 ? -15.280 0.117 13.920 1.00 91.56 244 LEU A O 1
ATOM 1921 N N . GLN A 1 245 ? -13.117 -0.108 13.383 1.00 93.69 245 GLN A N 1
ATOM 1922 C CA . GLN A 1 245 ? -13.161 -1.561 13.213 1.00 93.69 245 GLN A CA 1
ATOM 1923 C C . GLN A 1 245 ? -13.594 -2.279 14.501 1.00 93.69 245 GLN A C 1
ATOM 1925 O O . GLN A 1 245 ? -14.413 -3.194 14.436 1.00 93.69 245 GLN A O 1
ATOM 1930 N N . PHE A 1 246 ? -13.104 -1.837 15.662 1.00 94.25 246 PHE A N 1
ATOM 1931 C CA . PHE A 1 246 ? -13.455 -2.419 16.953 1.00 94.25 246 PHE A CA 1
ATOM 1932 C C . PHE A 1 246 ? -14.941 -2.238 17.270 1.00 94.25 246 PHE A C 1
ATOM 1934 O O . PHE A 1 246 ? -15.597 -3.197 17.672 1.00 94.25 246 PHE A O 1
ATOM 1941 N N . SER A 1 247 ? -15.499 -1.056 16.985 1.00 92.94 247 SER A N 1
ATOM 1942 C CA . SER A 1 247 ? -16.923 -0.761 17.207 1.00 92.94 247 SER A CA 1
ATOM 1943 C C . SER A 1 247 ? -17.874 -1.692 16.437 1.00 92.94 247 SER A C 1
ATOM 1945 O O . SER A 1 247 ? -19.006 -1.924 16.864 1.00 92.94 247 SER A O 1
ATOM 1947 N N . LEU A 1 248 ? -17.412 -2.295 15.331 1.00 93.12 248 LEU A N 1
ATOM 1948 C CA . LEU A 1 248 ? -18.174 -3.299 14.581 1.00 93.12 248 LEU A CA 1
ATOM 1949 C C . LEU A 1 248 ? -18.228 -4.655 15.300 1.00 93.12 248 LEU A C 1
ATOM 1951 O O . LEU A 1 248 ? -19.181 -5.400 15.100 1.00 93.12 248 LEU A O 1
ATOM 1955 N N . ILE A 1 249 ? -17.224 -4.992 16.115 1.00 94.81 249 ILE A N 1
ATOM 1956 C CA . ILE A 1 249 ? -17.050 -6.323 16.730 1.00 94.81 249 ILE A CA 1
ATOM 1957 C C . ILE A 1 249 ? -17.256 -6.338 18.251 1.00 94.81 249 ILE A C 1
ATOM 1959 O O . ILE A 1 249 ? -17.055 -7.374 18.896 1.00 94.81 249 ILE A O 1
ATOM 1963 N N . GLU A 1 250 ? -17.656 -5.205 18.829 1.00 93.12 250 GLU A N 1
ATOM 1964 C CA . GLU A 1 250 ? -17.998 -5.097 20.246 1.00 93.12 250 GLU A CA 1
ATOM 1965 C C . GLU A 1 250 ? -19.061 -6.120 20.658 1.00 93.12 250 GLU A C 1
ATOM 1967 O O . GLU A 1 250 ? -20.012 -6.413 19.926 1.00 93.12 250 GLU A O 1
ATOM 1972 N N . GLN A 1 251 ? -18.890 -6.661 21.862 1.00 90.75 251 GLN A N 1
ATOM 1973 C CA . GLN A 1 251 ? -19.771 -7.676 22.416 1.00 90.75 251 GLN A CA 1
ATOM 1974 C C . GLN A 1 251 ? -21.166 -7.073 22.675 1.00 90.75 251 GLN A C 1
ATOM 1976 O O . GLN A 1 251 ? -21.263 -5.993 23.264 1.00 90.75 251 GLN A O 1
ATOM 1981 N N . PRO A 1 252 ? -22.263 -7.760 22.307 1.00 92.06 252 PRO A N 1
ATOM 1982 C CA . PRO A 1 252 ? -23.599 -7.356 22.727 1.00 92.06 252 PRO A CA 1
ATOM 1983 C C . PRO A 1 252 ? -23.748 -7.364 24.255 1.00 92.06 252 PRO A C 1
ATOM 1985 O O . PRO A 1 252 ? -23.207 -8.234 24.941 1.00 92.06 252 PRO A O 1
ATOM 1988 N N . GLU A 1 253 ? -24.538 -6.428 24.785 1.00 90.25 253 GLU A N 1
ATOM 1989 C CA . GLU A 1 253 ? -24.959 -6.450 26.191 1.00 90.25 253 GLU A CA 1
ATOM 1990 C C . GLU A 1 253 ? -25.696 -7.765 26.525 1.00 90.25 253 GLU A C 1
ATOM 1992 O O . GLU A 1 253 ? -26.373 -8.331 25.656 1.00 90.25 253 GLU A O 1
ATOM 1997 N N . PRO A 1 254 ? -25.639 -8.250 27.782 1.00 85.56 254 PRO A N 1
ATOM 1998 C CA . PRO A 1 254 ? -26.362 -9.451 28.192 1.00 85.56 254 PRO A CA 1
ATOM 1999 C C . PRO A 1 254 ? -27.849 -9.409 27.801 1.00 85.56 254 PRO A C 1
ATOM 2001 O O . PRO A 1 254 ? -28.557 -8.441 28.072 1.00 85.56 254 PRO A O 1
ATOM 2004 N N . GLY A 1 255 ? -28.327 -10.470 27.142 1.00 85.12 255 GLY A N 1
ATOM 2005 C CA . GLY A 1 255 ? -29.713 -10.579 26.668 1.00 85.12 255 GLY A CA 1
ATOM 2006 C C . GLY A 1 255 ? -30.016 -9.844 25.354 1.00 85.12 255 GLY A C 1
ATOM 2007 O O . GLY A 1 255 ? -31.164 -9.842 24.910 1.00 85.12 255 GLY A O 1
ATOM 2008 N N . ARG A 1 256 ? -29.018 -9.229 24.708 1.00 89.81 256 ARG A N 1
ATOM 2009 C CA . ARG A 1 256 ? -29.150 -8.585 23.393 1.00 89.81 256 ARG A CA 1
ATOM 2010 C C . ARG A 1 256 ? -28.417 -9.380 22.312 1.00 89.81 256 ARG A C 1
ATOM 2012 O O . ARG A 1 256 ? -27.478 -10.115 22.594 1.00 89.81 256 ARG A O 1
ATOM 2019 N N . CYS A 1 257 ? -28.855 -9.213 21.063 1.00 92.50 257 CYS A N 1
ATOM 2020 C CA . CYS A 1 257 ? -28.239 -9.862 19.898 1.00 92.50 257 CYS A CA 1
ATOM 2021 C C . CYS A 1 257 ? -27.315 -8.925 19.103 1.00 92.50 257 CYS A C 1
ATOM 2023 O O . CYS A 1 257 ? -26.450 -9.400 18.379 1.00 92.50 257 CYS A O 1
ATOM 2025 N N . LEU A 1 258 ? -27.504 -7.609 19.236 1.00 93.25 258 LEU A N 1
ATOM 2026 C CA . LEU A 1 258 ? -26.721 -6.571 18.564 1.00 93.25 258 LEU A CA 1
ATOM 2027 C C . LEU A 1 258 ? -25.983 -5.717 19.597 1.00 93.25 258 LEU A C 1
ATOM 2029 O O . LEU A 1 258 ? -26.475 -5.531 20.716 1.00 93.25 258 LEU A O 1
ATOM 2033 N N . ASN A 1 259 ? -24.824 -5.191 19.204 1.00 93.12 259 ASN A N 1
ATOM 2034 C CA . ASN A 1 259 ? -24.053 -4.253 20.014 1.00 93.12 259 ASN A CA 1
ATOM 2035 C C . ASN A 1 259 ? -24.707 -2.856 20.058 1.00 93.12 259 ASN A C 1
ATOM 2037 O O . ASN A 1 259 ? -25.740 -2.599 19.430 1.00 93.12 259 ASN A O 1
ATOM 2041 N N . SER A 1 260 ? -24.114 -1.953 20.838 1.00 92.56 260 SER A N 1
ATOM 2042 C CA . SER A 1 260 ? -24.599 -0.581 21.038 1.00 92.56 260 SER A CA 1
ATOM 2043 C C . SER A 1 260 ? -24.738 0.193 19.718 1.00 92.56 260 SER A C 1
ATOM 2045 O O . SER A 1 260 ? -25.767 0.839 19.502 1.00 92.56 260 SER A O 1
ATOM 2047 N N . LEU A 1 261 ? -23.757 0.063 18.816 1.00 92.81 261 LEU A N 1
ATOM 2048 C CA . LEU A 1 261 ? -23.728 0.700 17.498 1.00 92.81 261 LEU A CA 1
ATOM 2049 C C . LEU A 1 261 ? -24.920 0.271 16.633 1.00 92.81 261 LEU A C 1
ATOM 2051 O O . LEU A 1 261 ? -25.722 1.111 16.225 1.00 92.81 261 LEU A O 1
ATOM 2055 N N . PHE A 1 262 ? -25.084 -1.033 16.401 1.00 94.94 262 PHE A N 1
ATOM 2056 C CA . PHE A 1 262 ? -26.133 -1.561 15.520 1.00 94.94 262 PHE A CA 1
ATOM 2057 C C . PHE A 1 262 ? -27.530 -1.540 16.145 1.00 94.94 262 PHE A C 1
ATOM 2059 O O . PHE A 1 262 ? -28.523 -1.753 15.454 1.00 94.94 262 PHE A O 1
ATOM 2066 N N . ARG A 1 263 ? -27.647 -1.266 17.445 1.00 93.88 263 ARG A N 1
ATOM 2067 C CA . ARG A 1 263 ? -28.935 -0.988 18.094 1.00 93.88 263 ARG A CA 1
ATOM 2068 C C . ARG A 1 263 ? -29.348 0.480 17.954 1.00 93.88 263 ARG A C 1
ATOM 2070 O O . ARG A 1 263 ? -30.520 0.805 18.153 1.00 93.88 263 ARG A O 1
ATOM 2077 N N . SER A 1 264 ? -28.411 1.371 17.637 1.00 95.44 264 SER A N 1
ATOM 2078 C CA . SER A 1 264 ? -28.688 2.799 17.559 1.00 95.44 264 SER A CA 1
ATOM 2079 C C . SER A 1 264 ? -29.631 3.131 16.401 1.00 95.44 264 SER A C 1
ATOM 2081 O O . SER A 1 264 ? -29.351 2.833 15.242 1.00 95.44 264 SER A O 1
ATOM 2083 N N . ARG A 1 265 ? -30.739 3.824 16.697 1.00 96.00 265 ARG A N 1
ATOM 2084 C CA . ARG A 1 265 ? -31.665 4.320 15.664 1.00 96.00 265 ARG A CA 1
ATOM 2085 C C . ARG A 1 265 ? -30.984 5.318 14.727 1.00 96.00 265 ARG A C 1
ATOM 2087 O O . ARG A 1 265 ? -31.268 5.309 13.535 1.00 96.00 265 ARG A O 1
ATOM 2094 N N . SER A 1 266 ? -30.071 6.142 15.247 1.00 95.25 266 SER A N 1
ATOM 2095 C CA . SER A 1 266 ? -29.348 7.126 14.435 1.00 95.25 266 SER A CA 1
ATOM 2096 C C . SER A 1 266 ? -28.453 6.462 13.391 1.00 95.25 266 SER A C 1
ATOM 2098 O O . SER A 1 266 ? -28.385 6.954 12.269 1.00 95.25 266 SER A O 1
ATOM 2100 N N . PHE A 1 267 ? -27.843 5.315 13.719 1.00 93.88 267 PHE A N 1
ATOM 2101 C CA . PHE A 1 267 ? -27.054 4.533 12.766 1.00 93.88 267 PHE A CA 1
ATOM 2102 C C . PHE A 1 267 ? -27.909 4.099 11.572 1.00 93.88 267 PHE A C 1
ATOM 2104 O O . PHE A 1 267 ? -27.538 4.349 10.431 1.00 93.88 267 PHE A O 1
ATOM 2111 N N . TRP A 1 268 ? -29.083 3.513 11.824 1.00 96.00 268 TRP A N 1
ATOM 2112 C CA . TRP A 1 268 ? -29.966 3.038 10.755 1.00 96.00 268 TRP A CA 1
ATOM 2113 C C . TRP A 1 268 ? -30.572 4.168 9.927 1.00 96.00 268 TRP A C 1
ATOM 2115 O O . TRP A 1 268 ? -30.680 4.027 8.713 1.00 96.00 268 TRP A O 1
ATOM 2125 N N . ILE A 1 269 ? -30.920 5.296 10.554 1.00 96.56 269 ILE A N 1
ATOM 2126 C CA . ILE A 1 269 ? -31.391 6.488 9.835 1.00 96.56 269 ILE A CA 1
ATOM 2127 C C . ILE A 1 269 ? -30.288 7.018 8.913 1.00 96.56 269 ILE A C 1
ATOM 2129 O O . ILE A 1 269 ? -30.551 7.285 7.743 1.00 96.56 269 ILE A O 1
ATOM 2133 N N . ALA A 1 270 ? -29.050 7.126 9.406 1.00 93.56 270 ALA A N 1
ATOM 2134 C CA . ALA A 1 270 ? -27.917 7.575 8.602 1.00 93.56 270 ALA A CA 1
ATOM 2135 C C . ALA A 1 270 ? -27.586 6.587 7.472 1.00 93.56 270 ALA A C 1
ATOM 2137 O O . ALA A 1 270 ? -27.400 7.009 6.334 1.00 93.56 270 ALA A O 1
ATOM 2138 N N . LEU A 1 271 ? -27.571 5.280 7.759 1.00 93.62 271 LEU A N 1
ATOM 2139 C CA . LEU A 1 271 ? -27.339 4.231 6.765 1.00 93.62 271 LEU A CA 1
ATOM 2140 C C . LEU A 1 271 ? -28.395 4.278 5.657 1.00 93.62 271 LEU A C 1
ATOM 2142 O O . LEU A 1 271 ? -28.038 4.291 4.483 1.00 93.62 271 LEU A O 1
ATOM 2146 N N . ALA A 1 272 ? -29.678 4.345 6.023 1.00 96.19 272 ALA A N 1
ATOM 2147 C CA . ALA A 1 272 ? -30.771 4.453 5.066 1.00 96.19 272 ALA A CA 1
ATOM 2148 C C . ALA A 1 272 ? -30.678 5.754 4.258 1.00 96.19 272 ALA A C 1
ATOM 2150 O O . ALA A 1 272 ? -30.825 5.719 3.042 1.00 96.19 272 ALA A O 1
ATOM 2151 N N . GLY A 1 273 ? -30.375 6.884 4.902 1.00 94.94 273 GLY A N 1
ATOM 2152 C CA . GLY A 1 273 ? -30.203 8.171 4.229 1.00 94.94 273 GLY A CA 1
ATOM 2153 C C . GLY A 1 273 ? -29.083 8.145 3.189 1.00 94.94 273 GLY A C 1
ATOM 2154 O O . GLY A 1 273 ? -29.320 8.466 2.027 1.00 94.94 273 GLY A O 1
ATOM 2155 N N . VAL A 1 274 ? -27.883 7.697 3.571 1.00 93.50 274 VAL A N 1
ATOM 2156 C CA . VAL A 1 274 ? -26.733 7.586 2.657 1.00 93.50 274 VAL A CA 1
ATOM 2157 C C . VAL A 1 274 ? -27.015 6.576 1.540 1.00 93.50 274 VAL A C 1
ATOM 2159 O O . VAL A 1 274 ? -26.741 6.858 0.373 1.00 93.50 274 VAL A O 1
ATOM 2162 N N . PHE A 1 275 ? -27.616 5.427 1.867 1.00 93.38 275 PHE A N 1
ATOM 2163 C CA . PHE A 1 275 ? -28.008 4.423 0.878 1.00 93.38 275 PHE A CA 1
ATOM 2164 C C . PHE A 1 275 ? -29.007 4.980 -0.141 1.00 93.38 275 PHE A C 1
ATOM 2166 O O . PHE A 1 275 ? -28.828 4.776 -1.340 1.00 93.38 275 PHE A O 1
ATOM 2173 N N . LEU A 1 276 ? -30.028 5.714 0.308 1.00 94.12 276 LEU A N 1
ATOM 2174 C CA . LEU A 1 276 ? -31.017 6.339 -0.568 1.00 94.12 276 LEU A CA 1
ATOM 2175 C C . LEU A 1 276 ? -30.381 7.405 -1.462 1.00 94.12 276 LEU A C 1
ATOM 2177 O O . LEU A 1 276 ? -30.652 7.410 -2.658 1.00 94.12 276 LEU A O 1
ATOM 2181 N N . VAL A 1 277 ? -29.496 8.251 -0.924 1.00 93.38 277 VAL A N 1
ATOM 2182 C CA . VAL A 1 277 ? -28.786 9.273 -1.712 1.00 93.38 277 VAL A CA 1
ATOM 2183 C C . VAL A 1 277 ? -27.985 8.632 -2.849 1.00 93.38 277 VAL A C 1
ATOM 2185 O O . VAL A 1 277 ? -28.138 9.025 -4.006 1.00 93.38 277 VAL A O 1
ATOM 2188 N N . HIS A 1 278 ? -27.185 7.602 -2.556 1.00 90.94 278 HIS A N 1
ATOM 2189 C CA . HIS A 1 278 ? -26.413 6.902 -3.588 1.00 90.94 278 HIS A CA 1
ATOM 2190 C C . HIS A 1 278 ? -27.290 6.085 -4.545 1.00 90.94 278 HIS A C 1
ATOM 2192 O O . HIS A 1 278 ? -26.982 6.010 -5.735 1.00 90.94 278 HIS A O 1
ATOM 2198 N N . SER A 1 279 ? -28.391 5.506 -4.060 1.00 92.50 279 SER A N 1
ATOM 2199 C CA . SER A 1 279 ? -29.341 4.766 -4.899 1.00 92.50 279 SER A CA 1
ATOM 2200 C C . SER A 1 279 ? -30.044 5.687 -5.891 1.00 92.50 279 SER A C 1
ATOM 2202 O O . SER A 1 279 ? -30.159 5.338 -7.059 1.00 92.50 279 SER A O 1
ATOM 2204 N N . VAL A 1 280 ? -30.464 6.882 -5.462 1.00 93.56 280 VAL A N 1
ATOM 2205 C CA . VAL A 1 280 ? -31.062 7.895 -6.346 1.00 93.56 280 VAL A CA 1
ATOM 2206 C C . VAL A 1 280 ? -30.048 8.372 -7.384 1.00 93.56 280 VAL A C 1
ATOM 2208 O O . VAL A 1 280 ? -30.404 8.461 -8.554 1.00 93.56 280 VAL A O 1
ATOM 2211 N N . GLY A 1 281 ? -28.789 8.599 -6.991 1.00 89.94 281 GLY A N 1
ATOM 2212 C CA . GLY A 1 281 ? -27.711 8.912 -7.936 1.00 89.94 281 GLY A CA 1
ATOM 2213 C C . GLY A 1 281 ? -27.507 7.805 -8.974 1.00 89.94 281 GLY A C 1
ATOM 2214 O O . GLY A 1 281 ? -27.532 8.066 -10.169 1.00 89.94 281 GLY A O 1
ATOM 2215 N N . SER A 1 282 ? -27.440 6.549 -8.530 1.00 88.56 282 SER A N 1
ATOM 2216 C CA . SER A 1 282 ? -27.299 5.401 -9.436 1.00 88.56 282 SER A CA 1
ATOM 2217 C C . SER A 1 282 ? -28.506 5.260 -10.374 1.00 88.56 282 SER A C 1
ATOM 2219 O O . SER A 1 282 ? -28.356 4.955 -11.551 1.00 88.56 282 SER A O 1
ATOM 2221 N N . LEU A 1 283 ? -29.725 5.496 -9.878 1.00 92.06 283 LEU A N 1
ATOM 2222 C CA . LEU A 1 283 ? -30.944 5.484 -10.693 1.00 92.06 283 LEU A CA 1
ATOM 2223 C C . LEU A 1 283 ? -31.000 6.652 -11.683 1.00 92.06 283 LEU A C 1
ATOM 2225 O O . LEU A 1 283 ? -31.550 6.482 -12.771 1.00 92.06 283 LEU A O 1
ATOM 2229 N N . HIS A 1 284 ? -30.444 7.814 -11.330 1.00 92.38 284 HIS A N 1
ATOM 2230 C CA . HIS A 1 284 ? -30.284 8.943 -12.244 1.00 92.38 284 HIS A CA 1
ATOM 2231 C C . HIS A 1 284 ? -29.376 8.572 -13.421 1.00 92.38 284 HIS A C 1
ATOM 2233 O O . HIS A 1 284 ? -29.734 8.879 -14.554 1.00 92.38 284 HIS A O 1
ATOM 2239 N N . ASP A 1 285 ? -28.287 7.835 -13.191 1.00 87.56 285 ASP A N 1
ATOM 2240 C CA . ASP A 1 285 ? -27.387 7.401 -14.269 1.00 87.56 285 ASP A CA 1
ATOM 2241 C C . ASP A 1 285 ? -28.103 6.515 -15.309 1.00 87.56 285 ASP A C 1
ATOM 2243 O O . ASP A 1 285 ? -27.866 6.642 -16.510 1.00 87.56 285 ASP A O 1
ATOM 2247 N N . TYR A 1 286 ? -29.037 5.658 -14.873 1.00 88.94 286 TYR A N 1
ATOM 2248 C CA . TYR A 1 286 ? -29.853 4.829 -15.776 1.00 88.94 286 TYR A CA 1
ATOM 2249 C C . TYR A 1 286 ? -31.059 5.575 -16.374 1.00 88.94 286 TYR A C 1
ATOM 2251 O O . TYR A 1 286 ? -31.405 5.375 -17.541 1.00 88.94 286 TYR A O 1
ATOM 2259 N N . TRP A 1 287 ? -31.733 6.419 -15.586 1.00 93.94 287 TRP A N 1
ATOM 2260 C CA . TRP A 1 287 ? -32.955 7.132 -15.975 1.00 93.94 287 TRP A CA 1
ATOM 2261 C C . TRP A 1 287 ? -32.914 8.612 -15.563 1.00 93.94 287 TRP A C 1
ATOM 2263 O O . TRP A 1 287 ? -33.697 9.043 -14.704 1.00 93.94 287 TRP A O 1
ATOM 2273 N N . PRO A 1 288 ? -32.098 9.438 -16.242 1.00 92.81 288 PRO A N 1
ATOM 2274 C CA . PRO A 1 288 ? -31.821 10.811 -15.810 1.00 92.81 288 PRO A CA 1
ATOM 2275 C C . PRO A 1 288 ? -33.048 11.726 -15.857 1.00 92.81 288 PRO A C 1
ATOM 2277 O O . PRO A 1 288 ? -33.140 12.696 -15.114 1.00 92.81 288 PRO A O 1
ATOM 2280 N N . LYS A 1 289 ? -34.039 11.401 -16.699 1.00 93.44 289 LYS A N 1
ATOM 2281 C CA . LYS A 1 289 ? -35.310 12.142 -16.783 1.00 93.44 289 LYS A CA 1
ATOM 2282 C C . LYS A 1 289 ? -36.278 11.843 -15.630 1.00 93.44 289 LYS A C 1
ATOM 2284 O O . LYS A 1 289 ? -37.227 12.597 -15.449 1.00 93.44 289 LYS A O 1
ATOM 2289 N N . LYS A 1 290 ? -36.102 10.726 -14.909 1.00 94.69 290 LYS A N 1
ATOM 2290 C CA . LYS A 1 290 ? -37.034 10.264 -13.861 1.00 94.69 290 LYS A CA 1
ATOM 2291 C C . LYS A 1 290 ? -36.533 10.543 -12.451 1.00 94.69 290 LYS A C 1
ATOM 2293 O O . LYS A 1 290 ? -37.345 10.790 -11.565 1.00 94.69 290 LYS A O 1
ATOM 2298 N N . PHE A 1 291 ? -35.223 10.485 -12.244 1.00 93.50 291 PHE A N 1
ATOM 2299 C CA . PHE A 1 291 ? -34.611 10.667 -10.933 1.00 93.50 291 PHE A CA 1
ATOM 2300 C C . PHE A 1 291 ? -33.715 11.905 -10.951 1.00 93.50 291 PHE A C 1
ATOM 2302 O O . PHE A 1 291 ? -32.951 12.060 -11.901 1.00 93.50 291 PHE A O 1
ATOM 2309 N N . PRO A 1 292 ? -33.793 12.799 -9.951 1.00 92.25 292 PRO A N 1
ATOM 2310 C CA . PRO A 1 292 ? -32.902 13.949 -9.869 1.00 92.25 292 PRO A CA 1
ATOM 2311 C C . PRO A 1 292 ? -31.500 13.524 -9.420 1.00 92.25 292 PRO A C 1
ATOM 2313 O O . PRO A 1 292 ? -31.353 12.625 -8.592 1.00 92.25 292 PRO A O 1
ATOM 2316 N N . GLN A 1 293 ? -30.471 14.213 -9.908 1.00 88.38 293 GLN A N 1
ATOM 2317 C CA . GLN A 1 293 ? -29.120 14.066 -9.374 1.00 88.38 293 GLN A CA 1
ATOM 2318 C C . GLN A 1 293 ? -29.004 14.865 -8.073 1.00 88.38 293 GLN A C 1
ATOM 2320 O O . GLN A 1 293 ? -29.277 16.065 -8.048 1.00 88.38 293 GLN A O 1
ATOM 2325 N N . ILE A 1 294 ? -28.592 14.209 -6.989 1.00 90.12 294 ILE A N 1
ATOM 2326 C CA . ILE A 1 294 ? -28.262 14.891 -5.734 1.00 90.12 294 ILE A CA 1
ATOM 2327 C C . ILE A 1 294 ? -26.788 15.305 -5.827 1.00 90.12 294 ILE A C 1
ATOM 2329 O O . ILE A 1 294 ? -25.930 14.420 -5.861 1.00 90.12 294 ILE A O 1
ATOM 2333 N N . PRO A 1 295 ? -26.466 16.610 -5.895 1.00 89.00 295 PRO A N 1
ATOM 2334 C CA . PRO A 1 295 ? -25.088 17.047 -6.040 1.00 89.00 295 PRO A CA 1
ATOM 2335 C C . PRO A 1 295 ? -24.323 16.757 -4.748 1.00 89.00 295 PRO A C 1
ATOM 2337 O O . PRO A 1 295 ? -24.579 17.349 -3.701 1.00 89.00 295 PRO A O 1
ATOM 2340 N N . LEU A 1 296 ? -23.368 15.835 -4.834 1.00 90.50 296 LEU A N 1
ATOM 2341 C CA . LEU A 1 296 ? -22.384 15.565 -3.785 1.00 90.50 296 LEU A CA 1
ATOM 2342 C C . LEU A 1 296 ? -21.045 16.230 -4.108 1.00 90.50 296 LEU A C 1
ATOM 2344 O O . LEU A 1 296 ? -20.015 15.820 -3.595 1.00 90.50 296 LEU A O 1
ATOM 2348 N N . GLU A 1 297 ? -21.041 17.241 -4.968 1.00 91.56 297 GLU A N 1
ATOM 2349 C CA . GLU A 1 297 ? -19.838 17.930 -5.418 1.00 91.56 297 GLU A CA 1
ATOM 2350 C C . GLU A 1 297 ? -20.027 19.432 -5.290 1.00 91.56 297 GLU A C 1
ATOM 2352 O O . GLU A 1 297 ? -21.144 19.945 -5.397 1.00 91.56 297 GLU A O 1
ATOM 2357 N N . TYR A 1 298 ? -18.924 20.139 -5.075 1.00 92.25 298 TYR A N 1
ATOM 2358 C CA . TYR A 1 298 ? -18.892 21.589 -5.184 1.00 92.25 298 TYR A CA 1
ATOM 2359 C C . TYR A 1 298 ? -18.011 22.002 -6.365 1.00 92.25 298 TYR A C 1
ATOM 2361 O O . TYR A 1 298 ? -16.989 21.370 -6.627 1.00 92.25 298 TYR A O 1
ATOM 2369 N N . ASP A 1 299 ? -18.371 23.094 -7.047 1.00 93.94 299 ASP A N 1
ATOM 2370 C CA . ASP A 1 299 ? -17.510 23.758 -8.030 1.00 93.94 299 ASP A CA 1
ATOM 2371 C C . ASP A 1 299 ? -17.435 25.262 -7.748 1.00 93.94 299 ASP A C 1
ATOM 2373 O O . ASP A 1 299 ? -18.366 26.023 -8.007 1.00 93.94 299 ASP A O 1
ATOM 2377 N N . LEU A 1 300 ? -16.292 25.694 -7.223 1.00 94.19 300 LEU A N 1
ATOM 2378 C CA . LEU A 1 300 ? -15.980 27.094 -6.945 1.00 94.19 300 LEU A CA 1
ATOM 2379 C C . LEU A 1 300 ? -15.235 27.767 -8.104 1.00 94.19 300 LEU A C 1
ATOM 2381 O O . LEU A 1 300 ? -14.854 28.928 -7.981 1.00 94.19 300 LEU A O 1
ATOM 2385 N N . SER A 1 301 ? -15.016 27.086 -9.235 1.00 93.38 301 SER A N 1
ATOM 2386 C CA . SER A 1 301 ? -14.196 27.604 -10.342 1.00 93.38 301 SER A CA 1
ATOM 2387 C C . SER A 1 301 ? -14.760 28.881 -10.958 1.00 93.38 301 SER A C 1
ATOM 2389 O O . SER A 1 301 ? -13.986 29.739 -11.374 1.00 93.38 301 SER A O 1
ATOM 2391 N N . GLY A 1 302 ? -16.089 29.035 -10.977 1.00 93.31 302 GLY A N 1
ATOM 2392 C CA . GLY A 1 302 ? -16.733 30.270 -11.433 1.00 93.31 302 GLY A CA 1
ATOM 2393 C C . GLY A 1 302 ? -16.442 31.457 -10.509 1.00 93.31 302 GLY A C 1
ATOM 2394 O O . GLY A 1 302 ? -16.070 32.532 -10.978 1.00 93.31 302 GLY A O 1
ATOM 2395 N N . VAL A 1 303 ? -16.537 31.242 -9.192 1.00 94.56 303 VAL A N 1
ATOM 2396 C CA . VAL A 1 303 ? -16.267 32.267 -8.166 1.00 94.56 303 VAL A CA 1
ATOM 2397 C C . VAL A 1 303 ? -14.766 32.579 -8.076 1.00 94.56 303 VAL A C 1
ATOM 2399 O O . VAL A 1 303 ? -14.374 33.726 -7.893 1.00 94.56 303 VAL A O 1
ATOM 2402 N N . MET A 1 304 ? -13.913 31.572 -8.268 1.00 94.75 304 MET A N 1
ATOM 2403 C CA . MET A 1 304 ? -12.448 31.663 -8.248 1.00 94.75 304 MET A CA 1
ATOM 2404 C C . MET A 1 304 ? -11.851 31.848 -9.656 1.00 94.75 304 MET A C 1
ATOM 2406 O O . MET A 1 304 ? -10.783 31.317 -9.959 1.00 94.75 304 MET A O 1
ATOM 2410 N N . SER A 1 305 ? -12.541 32.576 -10.537 1.00 94.81 305 SER A N 1
ATOM 2411 C CA . SER A 1 305 ? -12.137 32.768 -11.941 1.00 94.81 305 SER A CA 1
ATOM 2412 C C . SER A 1 305 ? -11.094 33.869 -12.153 1.00 94.81 305 SER A C 1
ATOM 2414 O O . SER A 1 305 ? -10.437 33.891 -13.192 1.00 94.81 305 SER A O 1
ATOM 2416 N N . GLN A 1 306 ? -10.904 34.760 -11.175 1.00 95.50 306 GLN A N 1
ATOM 2417 C CA . GLN A 1 306 ? -9.973 35.891 -11.256 1.00 95.50 306 GLN A CA 1
ATOM 2418 C C . GLN A 1 306 ? -8.652 35.613 -10.512 1.00 95.50 306 GLN A C 1
ATOM 2420 O O . GLN A 1 306 ? -8.660 34.896 -9.505 1.00 95.50 306 GLN A O 1
ATOM 2425 N N . PRO A 1 307 ? -7.508 36.174 -10.957 1.00 93.62 307 PRO A N 1
ATOM 2426 C CA . PRO A 1 307 ? -6.243 36.074 -10.228 1.00 93.62 307 PRO A CA 1
ATOM 2427 C C . PRO A 1 307 ? -6.328 36.660 -8.802 1.00 93.62 307 PRO A C 1
ATOM 2429 O O . PRO A 1 307 ? -7.008 37.666 -8.601 1.00 93.62 307 PRO A O 1
ATOM 2432 N N . PRO A 1 308 ? -5.622 36.076 -7.811 1.00 92.31 308 PRO A N 1
ATOM 2433 C CA . PRO A 1 308 ? -4.736 34.911 -7.929 1.00 92.31 308 PRO A CA 1
ATOM 2434 C C . PRO A 1 308 ? -5.476 33.561 -7.944 1.00 92.31 308 PRO A C 1
ATOM 2436 O O . PRO A 1 308 ? -4.878 32.540 -8.271 1.00 92.31 308 PRO A O 1
ATOM 2439 N N . TRP A 1 309 ? -6.769 33.538 -7.618 1.00 94.44 309 TRP A N 1
ATOM 2440 C CA . TRP A 1 309 ? -7.555 32.317 -7.398 1.00 94.44 309 TRP A CA 1
ATOM 2441 C C . TRP A 1 309 ? -7.755 31.468 -8.656 1.00 94.44 309 TRP A C 1
ATOM 2443 O O . TRP A 1 309 ? -7.891 30.248 -8.561 1.00 94.44 309 TRP A O 1
ATOM 2453 N N . SER A 1 310 ? -7.677 32.081 -9.838 1.00 93.56 310 SER A N 1
ATOM 2454 C CA . SER A 1 310 ? -7.707 31.366 -11.117 1.00 93.56 310 SER A CA 1
ATOM 2455 C C . SER A 1 310 ? -6.596 30.315 -11.241 1.00 93.56 310 SER A C 1
ATOM 2457 O O . SER A 1 310 ? -6.845 29.235 -11.784 1.00 93.56 310 SER A O 1
ATOM 2459 N N . TYR A 1 311 ? -5.419 30.576 -10.657 1.00 93.12 311 TYR A N 1
ATOM 2460 C CA . TYR A 1 311 ? -4.252 29.682 -10.651 1.00 93.12 311 TYR A CA 1
ATOM 2461 C C . TYR A 1 311 ? -4.326 28.566 -9.598 1.00 93.12 311 TYR A C 1
ATOM 2463 O O . TYR A 1 311 ? -3.498 27.644 -9.616 1.00 93.12 311 TYR A O 1
ATOM 2471 N N . LEU A 1 312 ? -5.314 28.625 -8.697 1.00 93.62 312 LEU A N 1
ATOM 2472 C CA . LEU A 1 312 ? -5.558 27.570 -7.723 1.00 93.62 312 LEU A CA 1
ATOM 2473 C C . LEU A 1 312 ? -5.925 26.275 -8.473 1.00 93.62 312 LEU A C 1
ATOM 2475 O O . LEU A 1 312 ? -6.729 26.323 -9.415 1.00 93.62 312 LEU A O 1
ATOM 2479 N N . PRO A 1 313 ? -5.354 25.118 -8.097 1.00 90.00 313 PRO A N 1
ATOM 2480 C CA . PRO A 1 313 ? -5.624 23.861 -8.781 1.00 90.00 313 PRO A CA 1
ATOM 2481 C C . PRO A 1 313 ? -7.107 23.473 -8.803 1.00 90.00 313 PRO A C 1
ATOM 2483 O O . PRO A 1 313 ? -7.857 23.738 -7.859 1.00 90.00 313 PRO A O 1
ATOM 2486 N N . ALA A 1 314 ? -7.515 22.773 -9.864 1.00 90.00 314 ALA A N 1
ATOM 2487 C CA . ALA A 1 314 ? -8.894 22.323 -10.046 1.00 90.00 314 ALA A CA 1
ATOM 2488 C C . ALA A 1 314 ? -9.389 21.447 -8.888 1.00 90.00 314 ALA A C 1
ATOM 2490 O O . ALA A 1 314 ? -10.509 21.640 -8.441 1.00 90.00 314 ALA A O 1
ATOM 2491 N N . HIS A 1 315 ? -8.547 20.566 -8.345 1.00 88.62 315 HIS A N 1
ATOM 2492 C CA . HIS A 1 315 ? -8.895 19.659 -7.242 1.00 88.62 315 HIS A CA 1
ATOM 2493 C C . HIS A 1 315 ? -9.078 20.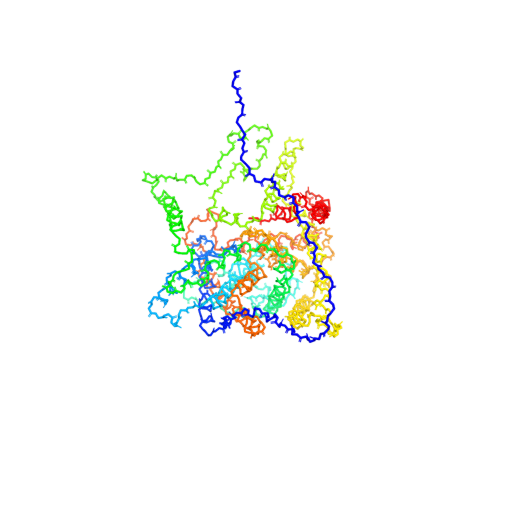349 -5.878 1.00 88.62 315 HIS A C 1
ATOM 2495 O O . HIS A 1 315 ? -9.493 19.715 -4.915 1.00 88.62 315 HIS A O 1
ATOM 2501 N N . VAL A 1 316 ? -8.754 21.643 -5.768 1.00 90.38 316 VAL A N 1
ATOM 2502 C CA . VAL A 1 316 ? -9.119 22.472 -4.603 1.00 90.38 316 VAL A CA 1
ATOM 2503 C C . VAL A 1 316 ? -10.437 23.197 -4.869 1.00 90.38 316 VAL A C 1
ATOM 2505 O O . VAL A 1 316 ? -11.301 23.258 -3.995 1.00 90.38 316 VAL A O 1
ATOM 2508 N N . LYS A 1 317 ? -10.598 23.727 -6.090 1.00 93.19 317 LYS A N 1
ATOM 2509 C CA . LYS A 1 317 ? -11.804 24.445 -6.536 1.00 93.19 317 LYS A CA 1
ATOM 2510 C C . LYS A 1 317 ? -13.010 23.522 -6.709 1.00 93.19 317 LYS A C 1
ATOM 2512 O O . LYS A 1 317 ? -14.139 23.990 -6.606 1.00 93.19 317 LYS A O 1
ATOM 2517 N N . ARG A 1 318 ? -12.764 22.238 -6.962 1.00 92.75 318 ARG A N 1
ATOM 2518 C CA . ARG A 1 318 ? -13.754 21.183 -7.158 1.00 92.75 318 ARG A CA 1
ATOM 2519 C C . ARG A 1 318 ? -13.382 19.976 -6.323 1.00 92.75 318 ARG A C 1
ATOM 2521 O O . ARG A 1 318 ? -12.268 19.472 -6.460 1.00 92.75 318 ARG A O 1
ATOM 2528 N N . ALA A 1 319 ? -14.310 19.498 -5.507 1.00 88.81 319 ALA A N 1
ATOM 2529 C CA . ALA A 1 319 ? -14.163 18.209 -4.848 1.00 88.81 319 ALA A CA 1
ATOM 2530 C C . ALA A 1 319 ? -15.522 17.559 -4.585 1.00 88.81 319 ALA A C 1
ATOM 2532 O O . ALA A 1 319 ? -16.549 18.234 -4.463 1.00 88.81 319 ALA A O 1
ATOM 2533 N N . SER A 1 320 ? -15.491 16.235 -4.467 1.00 89.31 320 SER A N 1
ATOM 2534 C CA . SER A 1 320 ? -16.646 15.415 -4.124 1.00 89.31 320 SER A CA 1
ATOM 2535 C C . SER A 1 320 ? -16.681 15.151 -2.613 1.00 89.31 320 SER A C 1
ATOM 2537 O O . SER A 1 320 ? -15.658 14.940 -1.956 1.00 89.31 320 SER A O 1
ATOM 2539 N N . LEU A 1 321 ? -17.881 15.160 -2.048 1.00 87.62 321 LEU A N 1
ATOM 2540 C CA . LEU A 1 321 ? -18.176 14.841 -0.663 1.00 87.62 321 LEU A CA 1
ATOM 2541 C C . LEU A 1 321 ? -18.326 13.330 -0.521 1.00 87.62 321 LEU A C 1
ATOM 2543 O O . LEU A 1 321 ? -19.310 12.726 -0.943 1.00 87.62 321 LEU A O 1
ATOM 2547 N N . PHE A 1 322 ? -17.353 12.721 0.138 1.00 87.75 322 PHE A N 1
ATOM 2548 C CA . PHE A 1 322 ? -17.382 11.303 0.461 1.00 87.75 322 PHE A CA 1
ATOM 2549 C C . PHE A 1 322 ? -17.778 11.112 1.927 1.00 87.75 322 PHE A C 1
ATOM 2551 O O . PHE A 1 322 ? -17.010 11.439 2.839 1.00 87.75 322 PHE A O 1
ATOM 2558 N N . PHE A 1 323 ? -18.946 10.511 2.166 1.00 88.69 323 PHE A N 1
ATOM 2559 C CA . PHE A 1 323 ? -19.434 10.212 3.520 1.00 88.69 323 PHE A CA 1
ATOM 2560 C C . PHE A 1 323 ? -18.445 9.374 4.343 1.00 88.69 323 PHE A C 1
ATOM 2562 O O . PHE A 1 323 ? -18.313 9.583 5.547 1.00 88.69 323 PHE A O 1
ATOM 2569 N N . THR A 1 324 ? -17.690 8.478 3.699 1.00 85.25 324 THR A N 1
ATOM 2570 C CA . THR A 1 324 ? -16.642 7.687 4.359 1.00 85.25 324 THR A CA 1
ATOM 2571 C C . THR A 1 324 ? -15.537 8.568 4.940 1.00 85.25 324 THR A C 1
ATOM 2573 O O . THR A 1 324 ? -15.157 8.378 6.093 1.00 85.25 324 THR A O 1
ATOM 2576 N N . PHE A 1 325 ? -15.039 9.555 4.185 1.00 83.62 325 PHE A N 1
ATOM 2577 C CA . PHE A 1 325 ? -14.001 10.462 4.680 1.00 83.62 325 PHE A CA 1
ATOM 2578 C C . PHE A 1 325 ? -14.549 11.394 5.764 1.00 83.62 325 PHE A C 1
ATOM 2580 O O . PHE A 1 325 ? -13.874 11.587 6.770 1.00 83.62 325 PHE A O 1
ATOM 2587 N N . LEU A 1 326 ? -15.787 11.886 5.628 1.00 86.25 326 LEU A N 1
ATOM 2588 C CA . LEU A 1 326 ? -16.458 12.661 6.681 1.00 86.25 326 LEU A CA 1
ATOM 2589 C C . LEU A 1 326 ? -16.532 11.880 8.003 1.00 86.25 326 LEU A C 1
ATOM 2591 O O . LEU A 1 326 ? -16.182 12.410 9.056 1.00 86.25 326 LEU A O 1
ATOM 2595 N N . GLY A 1 327 ? -16.926 10.604 7.940 1.00 85.06 327 GLY A N 1
ATOM 2596 C CA . GLY A 1 327 ? -16.993 9.731 9.111 1.00 85.06 327 GLY A CA 1
ATOM 2597 C C . GLY A 1 327 ? -15.625 9.457 9.737 1.00 85.06 327 GLY A C 1
ATOM 2598 O O . GLY A 1 327 ? -15.489 9.507 10.954 1.00 85.06 327 GLY A O 1
ATOM 2599 N N . VAL A 1 328 ? -14.592 9.208 8.928 1.00 83.25 328 VAL A N 1
ATOM 2600 C CA . VAL A 1 328 ? -13.235 8.940 9.434 1.00 83.25 328 VAL A CA 1
ATOM 2601 C C . VAL A 1 328 ? -12.594 10.189 10.044 1.00 83.25 328 VAL A C 1
ATOM 2603 O O . VAL A 1 328 ? -11.971 10.086 11.100 1.00 83.25 328 VAL A O 1
ATOM 2606 N N . VAL A 1 329 ? -12.776 11.364 9.426 1.00 84.69 329 VAL A N 1
ATOM 2607 C CA . VAL A 1 329 ? -12.212 12.639 9.906 1.00 84.69 329 VAL A CA 1
ATOM 2608 C C . VAL A 1 329 ? -12.693 12.977 11.320 1.00 84.69 329 VAL A C 1
ATOM 2610 O O . VAL A 1 329 ? -11.918 13.523 12.101 1.00 84.69 329 VAL A O 1
ATOM 2613 N N . TYR A 1 330 ? -13.915 12.575 11.690 1.00 85.19 330 TYR A N 1
ATOM 2614 C CA . TYR A 1 330 ? -14.445 12.746 13.048 1.00 85.19 330 TYR A CA 1
ATOM 2615 C C . TYR A 1 330 ? -13.580 12.082 14.135 1.00 85.19 330 TYR A C 1
ATOM 2617 O O . TYR A 1 330 ? -13.488 12.593 15.248 1.00 85.19 330 TYR A O 1
ATOM 2625 N N . PHE A 1 331 ? -12.915 10.967 13.820 1.00 85.62 331 PHE A N 1
ATOM 2626 C CA . PHE A 1 331 ? -12.061 10.242 14.767 1.00 85.62 331 PHE A CA 1
ATOM 2627 C C . PHE A 1 331 ? -10.608 10.748 14.795 1.00 85.62 331 PHE A C 1
ATOM 2629 O O . PHE A 1 331 ? -9.798 10.268 15.593 1.00 85.62 331 PHE A O 1
ATOM 2636 N N . ILE A 1 332 ? -10.246 11.699 13.929 1.00 88.44 332 ILE A N 1
ATOM 2637 C CA . ILE A 1 332 ? -8.901 12.280 13.885 1.00 88.44 332 ILE A CA 1
ATOM 2638 C C . ILE A 1 332 ? -8.767 13.322 14.992 1.00 88.44 332 ILE A C 1
ATOM 2640 O O . ILE A 1 332 ? -9.653 14.144 15.216 1.00 88.44 332 ILE A O 1
ATOM 2644 N N . GLN A 1 333 ? -7.619 13.343 15.67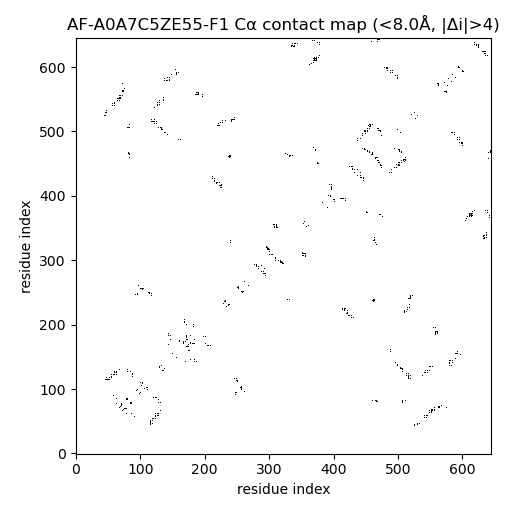0 1.00 89.94 333 GLN A N 1
ATOM 2645 C CA . GLN A 1 333 ? -7.322 14.398 16.636 1.00 89.94 333 GLN A CA 1
ATOM 2646 C C . GLN A 1 333 ? -7.323 15.775 15.954 1.00 89.94 333 GLN A C 1
ATOM 2648 O O . GLN A 1 333 ? -6.660 15.967 14.934 1.00 89.94 333 GLN A O 1
ATOM 2653 N N . ALA A 1 334 ? -8.004 16.755 16.557 1.00 90.81 334 ALA A N 1
ATOM 2654 C CA . ALA A 1 334 ? -8.185 18.092 15.984 1.00 90.81 334 ALA A CA 1
ATOM 2655 C C . ALA A 1 334 ? -6.864 18.772 15.578 1.00 90.81 334 ALA A C 1
ATOM 2657 O O . ALA A 1 334 ? -6.787 19.364 14.505 1.00 90.81 334 ALA A O 1
ATOM 2658 N N . ARG A 1 335 ? -5.800 18.631 16.386 1.00 92.50 335 ARG A N 1
ATOM 2659 C CA . ARG A 1 335 ? -4.455 19.154 16.069 1.00 92.50 335 ARG A CA 1
ATOM 2660 C C . ARG A 1 335 ? -3.896 18.545 14.780 1.00 92.50 335 ARG A C 1
ATOM 2662 O O . ARG A 1 335 ? -3.381 19.258 13.924 1.00 92.50 335 ARG A O 1
ATOM 2669 N N . THR A 1 336 ? -4.027 17.233 14.626 1.00 91.62 336 THR A N 1
ATOM 2670 C CA . THR A 1 336 ? -3.545 16.495 13.455 1.00 91.62 336 THR A CA 1
ATOM 2671 C C . THR A 1 336 ? -4.349 16.851 12.208 1.00 91.62 336 THR A C 1
ATOM 2673 O O . THR A 1 336 ? -3.762 17.166 11.174 1.00 91.62 336 THR A O 1
ATOM 2676 N N . ALA A 1 337 ? -5.680 16.891 12.324 1.00 91.88 337 ALA A N 1
ATOM 2677 C CA . ALA A 1 337 ? -6.569 17.296 11.238 1.00 91.88 337 ALA A CA 1
ATOM 2678 C C . ALA A 1 337 ? -6.287 18.739 10.781 1.00 91.88 337 ALA A C 1
ATOM 2680 O O . ALA A 1 337 ? -6.112 18.982 9.586 1.00 91.88 337 ALA A O 1
ATOM 2681 N N . PHE A 1 338 ? -6.153 19.677 11.728 1.00 93.69 338 PHE A N 1
ATOM 2682 C CA . PHE A 1 338 ? -5.803 21.069 11.443 1.00 93.69 338 PHE A CA 1
ATOM 2683 C C . PHE A 1 338 ? -4.449 21.182 10.740 1.00 93.69 338 PHE A C 1
ATOM 2685 O O . PHE A 1 338 ? -4.326 21.918 9.761 1.00 93.69 338 PHE A O 1
ATOM 2692 N N . SER A 1 339 ? -3.443 20.436 11.206 1.00 94.94 339 SER A N 1
ATOM 2693 C CA . SER A 1 339 ? -2.116 20.443 10.597 1.00 94.94 339 SER A CA 1
ATOM 2694 C C . SER A 1 339 ? -2.137 19.933 9.160 1.00 94.94 339 SER A C 1
ATOM 2696 O O . SER A 1 339 ? -1.495 20.540 8.311 1.00 94.94 339 SER A O 1
ATOM 2698 N N . MET A 1 340 ? -2.832 18.830 8.879 1.00 92.56 340 MET A N 1
ATOM 2699 C CA . MET A 1 340 ? -2.933 18.286 7.522 1.00 92.56 340 MET A CA 1
ATOM 2700 C C . MET A 1 340 ? -3.652 19.255 6.585 1.00 92.56 340 MET A C 1
ATOM 2702 O O . MET A 1 340 ? -3.119 19.594 5.535 1.00 92.56 340 MET A O 1
ATOM 2706 N N . TRP A 1 341 ? -4.830 19.736 6.990 1.00 93.06 341 TRP A N 1
ATOM 2707 C CA . TRP A 1 341 ? -5.635 20.661 6.195 1.00 93.06 341 TRP A CA 1
ATOM 2708 C C . TRP A 1 341 ? -4.882 21.963 5.902 1.00 93.06 341 TRP A C 1
ATOM 2710 O O . TRP A 1 341 ? -4.763 22.369 4.746 1.00 93.06 341 TRP A O 1
ATOM 2720 N N . SER A 1 342 ? -4.312 22.586 6.936 1.00 95.69 342 SER A N 1
ATOM 2721 C CA . SER A 1 342 ? -3.614 23.865 6.797 1.00 95.69 342 SER A CA 1
ATOM 2722 C C . SER A 1 342 ? -2.345 23.733 5.960 1.00 95.69 342 SER A C 1
ATOM 2724 O O . SER A 1 342 ? -2.112 24.563 5.089 1.00 95.69 342 SER A O 1
ATOM 2726 N N . ILE A 1 343 ? -1.522 22.700 6.191 1.00 95.88 343 ILE A N 1
ATOM 2727 C CA . ILE A 1 343 ? -0.281 22.506 5.425 1.00 95.88 343 ILE A CA 1
ATOM 2728 C C . ILE A 1 343 ? -0.597 22.207 3.963 1.00 95.88 343 ILE A C 1
ATOM 2730 O O . ILE A 1 343 ? 0.021 22.808 3.085 1.00 95.88 343 ILE A O 1
ATOM 2734 N N . TYR A 1 344 ? -1.584 21.349 3.699 1.00 93.75 344 TYR A N 1
ATOM 2735 C CA . TYR A 1 344 ? -2.056 21.099 2.345 1.00 93.75 344 TYR A CA 1
ATOM 2736 C C . TYR A 1 344 ? -2.462 22.408 1.656 1.00 93.75 344 TYR A C 1
ATOM 2738 O O . TYR A 1 344 ? -1.956 22.710 0.578 1.00 93.75 344 TYR A O 1
ATOM 2746 N N . LEU A 1 345 ? -3.301 23.234 2.294 1.00 94.06 345 LEU A N 1
ATOM 2747 C CA . LEU A 1 345 ? -3.705 24.524 1.728 1.00 94.06 345 LEU A CA 1
ATOM 2748 C C . LEU A 1 345 ? -2.523 25.472 1.518 1.00 94.06 345 LEU A C 1
ATOM 2750 O O . LEU A 1 345 ? -2.431 26.080 0.455 1.00 94.06 345 LEU A O 1
ATOM 2754 N N . ILE A 1 346 ? -1.594 25.569 2.473 1.00 95.12 346 ILE A N 1
ATOM 2755 C CA . ILE A 1 346 ? -0.374 26.376 2.333 1.00 95.12 346 ILE A CA 1
ATOM 2756 C C . ILE A 1 346 ? 0.418 25.927 1.103 1.00 95.12 346 ILE A C 1
ATOM 2758 O O . ILE A 1 346 ? 0.831 26.770 0.312 1.00 95.12 346 ILE A O 1
ATOM 2762 N N . MET A 1 347 ? 0.581 24.620 0.884 1.00 93.38 347 MET A N 1
ATOM 2763 C CA . MET A 1 347 ? 1.265 24.102 -0.305 1.00 93.38 347 MET A CA 1
ATOM 2764 C C . MET A 1 347 ? 0.548 24.499 -1.601 1.00 93.38 347 MET A C 1
ATOM 2766 O O . MET A 1 347 ? 1.203 24.930 -2.551 1.00 93.38 347 MET A O 1
ATOM 2770 N N . GLN A 1 348 ? -0.788 24.425 -1.638 1.00 93.12 348 GLN A N 1
ATOM 2771 C CA . GLN A 1 348 ? -1.557 24.856 -2.812 1.00 93.12 348 GLN A CA 1
ATOM 2772 C C . GLN A 1 348 ? -1.466 26.370 -3.040 1.00 93.12 348 GLN A C 1
ATOM 2774 O O . GLN A 1 348 ? -1.387 26.814 -4.186 1.00 93.12 348 GLN A O 1
ATOM 2779 N N . LEU A 1 349 ? -1.425 27.173 -1.974 1.00 93.88 349 LEU A N 1
ATOM 2780 C CA . LEU A 1 349 ? -1.239 28.623 -2.056 1.00 93.88 349 LEU A CA 1
ATOM 2781 C C . LEU A 1 349 ? 0.170 28.992 -2.535 1.00 93.88 349 LEU A C 1
ATOM 2783 O O . LEU A 1 349 ? 0.304 29.888 -3.364 1.00 93.88 349 LEU A O 1
ATOM 2787 N N . VAL A 1 350 ? 1.206 28.271 -2.094 1.00 92.25 350 VAL A N 1
ATOM 2788 C CA . VAL A 1 350 ? 2.575 28.429 -2.611 1.00 92.25 350 VAL A CA 1
ATOM 2789 C C . VAL A 1 350 ? 2.621 28.101 -4.103 1.00 92.25 350 VAL A C 1
ATOM 2791 O O . VAL A 1 350 ? 3.135 28.903 -4.878 1.00 92.25 350 VAL A O 1
ATOM 2794 N N . GLY A 1 351 ? 2.027 26.982 -4.533 1.00 91.44 351 GLY A N 1
ATOM 2795 C CA . GLY A 1 351 ? 1.934 26.636 -5.957 1.00 91.44 351 GLY A CA 1
ATOM 2796 C C . GLY A 1 351 ? 1.172 27.689 -6.771 1.00 91.44 351 GLY A C 1
ATOM 2797 O O . GLY A 1 351 ? 1.616 28.103 -7.837 1.00 91.44 351 GLY A O 1
ATOM 2798 N N . THR A 1 352 ? 0.067 28.204 -6.228 1.00 93.38 352 THR A N 1
ATOM 2799 C CA . THR A 1 352 ? -0.720 29.289 -6.841 1.00 93.38 352 THR A CA 1
ATOM 2800 C C . THR A 1 352 ? 0.112 30.561 -6.998 1.00 93.38 352 THR A C 1
ATOM 2802 O O . THR A 1 352 ? 0.104 31.178 -8.062 1.00 93.38 352 THR A O 1
ATOM 2805 N N . TYR A 1 353 ? 0.867 30.938 -5.964 1.00 93.75 353 TYR A N 1
ATOM 2806 C CA . TYR A 1 353 ? 1.755 32.096 -5.998 1.00 93.75 353 TYR A CA 1
ATOM 2807 C C . TYR A 1 353 ? 2.858 31.940 -7.052 1.00 93.75 353 TYR A C 1
ATOM 2809 O O . TYR A 1 353 ? 3.091 32.871 -7.821 1.00 93.75 353 TYR A O 1
ATOM 2817 N N . MET A 1 354 ? 3.493 30.766 -7.134 1.00 92.75 354 MET A N 1
ATOM 2818 C CA . MET A 1 354 ? 4.528 30.468 -8.134 1.00 92.75 354 MET A CA 1
ATOM 2819 C C . MET A 1 354 ? 3.975 30.585 -9.559 1.00 92.75 354 MET A C 1
ATOM 2821 O O . MET A 1 354 ? 4.532 31.318 -10.377 1.00 92.75 354 MET A O 1
ATOM 2825 N N . ARG A 1 355 ? 2.812 29.983 -9.832 1.00 93.06 355 ARG A N 1
ATOM 2826 C CA . ARG A 1 355 ? 2.167 30.065 -11.153 1.00 93.06 355 ARG A CA 1
ATOM 2827 C C . ARG A 1 355 ? 1.777 31.490 -11.520 1.00 93.06 355 ARG A C 1
ATOM 2829 O O . ARG A 1 355 ? 1.999 31.917 -12.648 1.00 93.06 355 ARG A O 1
ATOM 2836 N N . TRP A 1 356 ? 1.223 32.239 -10.568 1.00 93.38 356 TRP A N 1
ATOM 2837 C CA . TRP A 1 356 ? 0.755 33.600 -10.815 1.00 93.38 356 TRP A CA 1
ATOM 2838 C C . TRP A 1 356 ? 1.902 34.604 -10.983 1.00 93.38 356 TRP A C 1
ATOM 2840 O O . TRP A 1 356 ? 1.884 35.406 -11.916 1.00 93.38 356 TRP A O 1
ATOM 2850 N N . ARG A 1 357 ? 2.891 34.591 -10.080 1.00 95.12 357 ARG A N 1
ATOM 2851 C CA . ARG A 1 357 ? 3.941 35.623 -10.002 1.00 95.12 357 ARG A CA 1
ATOM 2852 C C . ARG A 1 357 ? 5.231 35.240 -10.706 1.00 95.12 357 ARG A C 1
ATOM 2854 O O . ARG A 1 357 ? 5.897 36.125 -11.230 1.00 95.12 357 ARG A O 1
ATOM 2861 N N . MET A 1 358 ? 5.590 33.960 -10.693 1.00 90.50 358 MET A N 1
ATOM 2862 C CA . MET A 1 358 ? 6.838 33.466 -11.281 1.00 90.50 358 MET A CA 1
ATOM 2863 C C . MET A 1 358 ? 6.628 32.752 -12.616 1.00 90.50 358 MET A C 1
ATOM 2865 O O . MET A 1 358 ? 7.614 32.383 -13.246 1.00 90.50 358 MET A O 1
ATOM 2869 N N . GLN A 1 359 ? 5.372 32.568 -13.051 1.00 89.06 359 GLN A N 1
ATOM 2870 C CA . GLN A 1 359 ? 5.029 31.842 -14.282 1.00 89.06 359 GLN A CA 1
ATOM 2871 C C . GLN A 1 359 ? 5.677 30.442 -14.312 1.00 89.06 359 GLN A C 1
ATOM 2873 O O . GLN A 1 359 ? 6.045 29.927 -15.364 1.00 89.06 359 GLN A O 1
ATOM 2878 N N . SER A 1 360 ? 5.843 29.838 -13.132 1.00 88.50 360 SER A N 1
ATOM 2879 C CA . SER A 1 360 ? 6.503 28.551 -12.923 1.00 88.50 360 SER A CA 1
ATOM 2880 C C . SER A 1 360 ? 5.645 27.645 -12.041 1.00 88.50 360 SER A C 1
ATOM 2882 O O . SER A 1 360 ? 4.735 28.109 -11.351 1.00 88.50 360 SER A O 1
ATOM 2884 N N . ASP A 1 361 ? 5.911 26.340 -12.065 1.00 87.25 361 ASP A N 1
ATOM 2885 C CA . ASP A 1 361 ? 5.234 25.381 -11.193 1.00 87.25 361 ASP A CA 1
ATOM 2886 C C . ASP A 1 361 ? 6.233 24.405 -10.572 1.00 87.25 361 ASP A C 1
ATOM 2888 O O . ASP A 1 361 ? 7.269 24.081 -11.159 1.00 87.25 361 ASP A O 1
ATOM 2892 N N . VAL A 1 362 ? 5.906 23.916 -9.378 1.00 87.38 362 VAL A N 1
ATOM 2893 C CA . VAL A 1 362 ? 6.671 22.848 -8.736 1.00 87.38 362 VAL A CA 1
ATOM 2894 C C . VAL A 1 362 ? 6.237 21.536 -9.374 1.00 87.38 362 VAL A C 1
ATOM 2896 O O . VAL A 1 362 ? 5.096 21.099 -9.216 1.00 87.38 362 VAL A O 1
ATOM 2899 N N . THR A 1 363 ? 7.149 20.906 -10.110 1.00 89.81 363 THR A N 1
ATOM 2900 C CA . THR A 1 363 ? 6.849 19.670 -10.836 1.00 89.81 363 THR A CA 1
ATOM 2901 C C . THR A 1 363 ? 6.472 18.536 -9.881 1.00 89.81 363 THR A C 1
ATOM 2903 O O . THR A 1 363 ? 6.907 18.479 -8.729 1.00 89.81 363 THR A O 1
ATOM 2906 N N . THR A 1 364 ? 5.705 17.559 -10.366 1.00 88.69 364 THR A N 1
ATOM 2907 C CA . THR A 1 364 ? 5.381 16.353 -9.585 1.00 88.69 364 THR A CA 1
ATOM 2908 C C . THR A 1 364 ? 6.643 15.629 -9.109 1.00 88.69 364 THR A C 1
ATOM 2910 O O . THR A 1 364 ? 6.682 15.125 -7.990 1.00 88.69 364 THR A O 1
ATOM 2913 N N . ALA A 1 365 ? 7.704 15.612 -9.920 1.00 89.56 365 ALA A N 1
ATOM 2914 C CA . ALA A 1 365 ? 8.979 15.012 -9.541 1.00 89.56 365 ALA A CA 1
ATOM 2915 C C . ALA A 1 365 ? 9.674 15.783 -8.398 1.00 89.56 365 ALA A C 1
ATOM 2917 O O . ALA A 1 365 ? 10.211 15.157 -7.486 1.00 89.56 365 ALA A O 1
ATOM 2918 N N . ALA A 1 366 ? 9.584 17.116 -8.380 1.00 92.44 366 ALA A N 1
ATOM 2919 C CA . ALA A 1 366 ? 10.067 17.944 -7.277 1.00 92.44 366 ALA A CA 1
ATOM 2920 C C . ALA A 1 366 ? 9.290 17.703 -5.970 1.00 92.44 366 ALA A C 1
ATOM 2922 O O . ALA A 1 366 ? 9.881 17.655 -4.888 1.00 92.44 366 ALA A O 1
ATOM 2923 N N . TRP A 1 367 ? 7.970 17.501 -6.046 1.00 92.25 367 TRP A N 1
ATOM 2924 C CA . TRP A 1 367 ? 7.170 17.093 -4.884 1.00 92.25 367 TRP A CA 1
ATOM 2925 C C . TRP A 1 367 ? 7.536 15.695 -4.384 1.00 92.25 367 TRP A C 1
ATOM 2927 O O . TRP A 1 367 ? 7.641 15.497 -3.175 1.00 92.25 367 TRP A O 1
ATOM 2937 N N . ARG A 1 368 ? 7.801 14.742 -5.289 1.00 93.00 368 ARG A N 1
ATOM 2938 C CA . ARG A 1 368 ? 8.292 13.404 -4.916 1.00 93.00 368 ARG A CA 1
ATOM 2939 C C . ARG A 1 368 ? 9.635 13.491 -4.183 1.00 93.00 368 ARG A C 1
ATOM 2941 O O . ARG A 1 368 ? 9.829 12.776 -3.200 1.00 93.00 368 ARG A O 1
ATOM 2948 N N . ASP A 1 369 ? 10.552 14.356 -4.617 1.00 94.69 369 ASP A N 1
ATOM 2949 C CA . ASP A 1 369 ? 11.859 14.527 -3.961 1.00 94.69 369 ASP A CA 1
ATOM 2950 C C . ASP A 1 369 ? 11.728 15.206 -2.582 1.00 94.69 369 ASP A C 1
ATOM 2952 O O . ASP A 1 369 ? 12.386 14.789 -1.626 1.00 94.69 369 ASP A O 1
ATOM 2956 N N . GLN A 1 370 ? 10.796 16.156 -2.421 1.00 95.75 370 GLN A N 1
ATOM 2957 C CA . GLN A 1 370 ? 10.398 16.672 -1.100 1.00 95.75 370 GLN A CA 1
ATOM 2958 C C . GLN A 1 370 ? 9.807 15.573 -0.206 1.00 95.75 370 GLN A C 1
ATOM 2960 O O . GLN A 1 370 ? 10.178 15.464 0.965 1.00 95.75 370 GLN A O 1
ATOM 2965 N N . HIS A 1 371 ? 8.927 14.725 -0.748 1.00 96.06 371 HIS A N 1
ATOM 2966 C CA . HIS A 1 371 ? 8.344 13.614 -0.000 1.00 96.06 371 HIS A CA 1
ATOM 2967 C C . HIS A 1 371 ? 9.426 12.645 0.491 1.00 96.06 371 HIS A C 1
ATOM 2969 O O . HIS A 1 371 ? 9.415 12.269 1.661 1.00 96.06 371 HIS A O 1
ATOM 2975 N N . LEU A 1 372 ? 10.410 12.322 -0.353 1.00 95.94 372 LEU A N 1
ATOM 2976 C CA . LEU A 1 372 ? 11.574 11.511 0.008 1.00 95.94 372 LEU A CA 1
ATOM 2977 C C . LEU A 1 372 ? 12.333 12.102 1.211 1.00 95.94 372 LEU A C 1
ATOM 2979 O O . LEU A 1 372 ? 12.548 11.401 2.203 1.00 95.94 372 LEU A O 1
ATOM 2983 N N . GLY A 1 373 ? 12.694 13.389 1.154 1.00 96.50 373 GLY A N 1
ATOM 2984 C CA . GLY A 1 373 ? 13.370 14.078 2.261 1.00 96.50 373 GLY A CA 1
ATOM 2985 C C . GLY A 1 373 ? 12.536 14.083 3.543 1.00 96.50 373 GLY A C 1
ATOM 2986 O O . GLY A 1 373 ? 13.041 13.772 4.625 1.00 96.50 373 GLY A O 1
ATOM 2987 N N . SER A 1 374 ? 11.233 14.346 3.413 1.00 97.25 374 SER A N 1
ATOM 2988 C CA . SER A 1 374 ? 10.291 14.341 4.535 1.00 97.25 374 SER A CA 1
ATOM 2989 C C . SER A 1 374 ? 10.152 12.960 5.185 1.00 97.25 374 SER A C 1
ATOM 2991 O O . SER A 1 374 ? 10.184 12.847 6.408 1.00 97.25 374 SER A O 1
ATOM 2993 N N . ALA A 1 375 ? 10.072 11.895 4.384 1.00 97.19 375 ALA A N 1
ATOM 2994 C CA . ALA A 1 375 ? 9.881 10.526 4.843 1.00 97.19 375 ALA A CA 1
ATOM 2995 C C . ALA A 1 375 ? 11.090 10.019 5.641 1.00 97.19 375 ALA A C 1
ATOM 2997 O O . ALA A 1 375 ? 10.912 9.385 6.682 1.00 97.19 375 ALA A O 1
ATOM 2998 N N . ILE A 1 376 ? 12.314 10.336 5.197 1.00 97.50 376 ILE A N 1
ATOM 2999 C CA . ILE A 1 376 ? 13.545 9.970 5.915 1.00 97.50 376 ILE A CA 1
ATOM 3000 C C . ILE A 1 376 ? 13.601 10.663 7.279 1.00 97.50 376 ILE A C 1
ATOM 3002 O O . ILE A 1 376 ? 13.824 9.999 8.293 1.00 97.50 376 ILE A O 1
ATOM 3006 N N . VAL A 1 377 ? 13.352 11.975 7.336 1.00 97.88 377 VAL A N 1
ATOM 3007 C CA . VAL A 1 377 ? 13.330 12.709 8.613 1.00 97.88 377 VAL A CA 1
ATOM 3008 C C . VAL A 1 377 ? 12.225 12.200 9.523 1.00 97.88 377 VAL A C 1
ATOM 3010 O O . VAL A 1 377 ? 12.447 12.009 10.716 1.00 97.88 377 VAL A O 1
ATOM 3013 N N . TYR A 1 378 ? 11.050 11.918 8.967 1.00 97.69 378 TYR A N 1
ATOM 3014 C CA . TYR A 1 378 ? 9.944 11.368 9.733 1.00 97.69 378 TYR A CA 1
ATOM 3015 C C . TYR A 1 378 ? 10.308 10.013 10.355 1.00 97.69 378 TYR A C 1
ATOM 3017 O O . TYR A 1 378 ? 10.054 9.808 11.543 1.00 97.69 378 TYR A O 1
ATOM 3025 N N . LEU A 1 379 ? 10.987 9.129 9.611 1.00 97.75 379 LEU A N 1
ATOM 3026 C CA . LEU A 1 379 ? 11.517 7.869 10.142 1.00 97.75 379 LEU A CA 1
ATOM 3027 C C . LEU A 1 379 ? 12.546 8.098 11.260 1.00 97.75 379 LEU A C 1
ATOM 3029 O O . LEU A 1 379 ? 12.447 7.461 12.310 1.00 97.75 379 LEU A O 1
ATOM 3033 N N . ILE A 1 380 ? 13.501 9.016 11.073 1.00 97.81 380 ILE A N 1
ATOM 3034 C CA . ILE A 1 380 ? 14.480 9.384 12.114 1.00 97.81 380 ILE A CA 1
ATOM 3035 C C . ILE A 1 380 ? 13.751 9.838 13.381 1.00 97.81 380 ILE A C 1
ATOM 3037 O O . ILE A 1 380 ? 14.085 9.407 14.484 1.00 97.81 380 ILE A O 1
ATOM 3041 N N . GLY A 1 381 ? 12.705 10.641 13.224 1.00 96.50 381 GLY A N 1
ATOM 3042 C CA . GLY A 1 381 ? 11.828 11.069 14.298 1.00 96.50 381 GLY A CA 1
ATOM 3043 C C . GLY A 1 381 ? 11.130 9.941 15.051 1.00 96.50 381 GLY A C 1
ATOM 3044 O O . GLY A 1 381 ? 11.132 9.935 16.282 1.00 96.50 381 GLY A O 1
ATOM 3045 N N . ILE A 1 382 ? 10.569 8.965 14.328 1.00 95.75 382 ILE A N 1
ATOM 3046 C CA . ILE A 1 382 ? 9.956 7.758 14.912 1.00 95.75 382 ILE A CA 1
ATOM 3047 C C . ILE A 1 382 ? 10.988 6.993 15.756 1.00 95.75 382 ILE A C 1
ATOM 3049 O O . ILE A 1 382 ? 10.705 6.573 16.883 1.00 95.75 382 ILE A O 1
ATOM 3053 N N . ILE A 1 383 ? 12.207 6.831 15.235 1.00 96.12 383 ILE A N 1
ATOM 3054 C CA . ILE A 1 383 ? 13.298 6.154 15.946 1.00 96.12 383 ILE A CA 1
ATOM 3055 C C . ILE A 1 383 ? 13.713 6.964 17.183 1.00 96.12 383 ILE A C 1
ATOM 3057 O O . ILE A 1 383 ? 13.878 6.398 18.263 1.00 96.12 383 ILE A O 1
ATOM 3061 N N . TRP A 1 384 ? 13.826 8.287 17.058 1.00 95.88 384 TRP A N 1
ATOM 3062 C CA . TRP A 1 384 ? 14.255 9.184 18.130 1.00 95.88 384 TRP A CA 1
ATOM 3063 C C . TRP A 1 384 ? 13.280 9.225 19.313 1.00 95.88 384 TRP A C 1
ATOM 3065 O O . TRP A 1 384 ? 13.700 9.113 20.473 1.00 95.88 384 TRP A O 1
ATOM 3075 N N . VAL A 1 385 ? 11.976 9.351 19.038 1.00 94.12 385 VAL A N 1
ATOM 3076 C CA . VAL A 1 385 ? 10.925 9.345 20.071 1.00 94.12 385 VAL A CA 1
ATOM 3077 C C . VAL A 1 385 ? 10.921 8.010 20.812 1.00 94.12 385 VAL A C 1
ATOM 3079 O O . VAL A 1 385 ? 10.883 7.987 22.041 1.00 94.12 385 VAL A O 1
ATOM 3082 N N . GLY A 1 386 ? 11.057 6.898 20.086 1.00 91.88 386 GLY A N 1
ATOM 3083 C CA . GLY A 1 386 ? 11.086 5.557 20.666 1.00 91.88 386 GLY A CA 1
ATOM 3084 C C . GLY A 1 386 ? 12.447 5.072 21.169 1.00 91.88 386 GLY A C 1
ATOM 3085 O O . GLY A 1 386 ? 12.535 3.927 21.598 1.00 91.88 386 GLY A O 1
ATOM 3086 N N . ARG A 1 387 ? 13.517 5.882 21.151 1.00 94.06 387 ARG A N 1
ATOM 3087 C CA . ARG A 1 387 ? 14.909 5.417 21.371 1.00 94.06 387 ARG A CA 1
ATOM 3088 C C . ARG A 1 387 ? 15.119 4.579 22.636 1.00 94.06 387 ARG A C 1
ATOM 3090 O O . ARG A 1 387 ? 15.835 3.582 22.599 1.00 94.06 387 ARG A O 1
ATOM 3097 N N . LEU A 1 388 ? 14.474 4.954 23.744 1.00 91.12 388 LEU A N 1
ATOM 3098 C CA . LEU A 1 388 ? 14.567 4.219 25.010 1.00 91.12 388 LEU A CA 1
ATOM 3099 C C . LEU A 1 388 ? 13.844 2.872 24.920 1.00 91.12 388 LEU A C 1
ATOM 3101 O O . LEU A 1 388 ? 14.359 1.858 25.390 1.00 91.12 388 LEU A O 1
ATOM 3105 N N . TYR A 1 389 ? 12.687 2.847 24.258 1.00 90.75 389 TYR A N 1
ATOM 3106 C CA . TYR A 1 389 ? 11.955 1.618 23.988 1.00 90.75 389 TYR A CA 1
ATOM 3107 C C . TYR A 1 389 ? 12.756 0.696 23.062 1.00 90.75 389 TYR A C 1
ATOM 3109 O O . TYR A 1 389 ? 12.986 -0.457 23.422 1.00 90.75 389 TYR A O 1
ATOM 3117 N N . TRP A 1 390 ? 13.276 1.197 21.938 1.00 91.06 390 TRP A N 1
ATOM 3118 C CA . TRP A 1 390 ? 14.085 0.407 21.001 1.00 91.06 390 TRP A CA 1
ATOM 3119 C C . TRP A 1 390 ? 15.344 -0.163 21.660 1.00 91.06 390 TRP A C 1
ATOM 3121 O O . TRP A 1 390 ? 15.619 -1.355 21.526 1.00 91.06 390 TRP A O 1
ATOM 3131 N N . ALA A 1 391 ? 16.062 0.647 22.449 1.00 89.94 391 ALA A N 1
ATOM 3132 C CA . ALA A 1 391 ? 17.215 0.187 23.218 1.00 89.94 391 ALA A CA 1
ATOM 3133 C C . ALA A 1 391 ? 16.829 -0.917 24.215 1.00 89.94 391 ALA A C 1
ATOM 3135 O O . ALA A 1 391 ? 17.542 -1.913 24.337 1.00 89.94 391 ALA A O 1
ATOM 3136 N N . SER A 1 392 ? 15.682 -0.780 24.890 1.00 86.31 392 SER A N 1
ATOM 3137 C CA . SER A 1 392 ? 15.182 -1.806 25.809 1.00 86.31 392 SER A CA 1
ATOM 3138 C C . SER A 1 392 ? 14.824 -3.106 25.080 1.00 86.31 392 SER A C 1
ATOM 3140 O O . SER A 1 392 ? 15.177 -4.186 25.547 1.00 86.31 392 SER A O 1
ATOM 3142 N N . VAL A 1 393 ? 14.185 -3.028 23.909 1.00 89.25 393 VAL A N 1
ATOM 3143 C CA . VAL A 1 393 ? 13.810 -4.191 23.095 1.00 89.25 393 VAL A CA 1
ATOM 3144 C C . VAL A 1 393 ? 15.052 -4.931 22.607 1.00 89.25 393 VAL A C 1
ATOM 3146 O O . VAL A 1 393 ? 15.103 -6.153 22.723 1.00 89.25 393 VAL A O 1
ATOM 3149 N N . LEU A 1 394 ? 16.071 -4.210 22.131 1.00 89.50 394 LEU A N 1
ATOM 3150 C CA . LEU A 1 394 ? 17.325 -4.807 21.666 1.00 89.50 394 LEU A CA 1
ATOM 3151 C C . LEU A 1 394 ? 18.124 -5.430 22.816 1.00 89.50 394 LEU A C 1
ATOM 3153 O O . LEU A 1 394 ? 18.492 -6.599 22.728 1.00 89.50 394 LEU A O 1
ATOM 3157 N N . ARG A 1 395 ? 18.328 -4.715 23.933 1.00 86.56 395 ARG A N 1
ATOM 3158 C CA . ARG A 1 395 ? 19.021 -5.274 25.112 1.00 86.56 395 ARG A CA 1
ATOM 3159 C C . ARG A 1 395 ? 18.340 -6.547 25.611 1.00 86.56 395 ARG A C 1
ATOM 3161 O O . ARG A 1 395 ? 19.009 -7.546 25.859 1.00 86.56 395 ARG A O 1
ATOM 3168 N N . ASN A 1 396 ? 17.008 -6.547 25.677 1.00 82.44 396 ASN A N 1
ATOM 3169 C CA . ASN A 1 396 ? 16.232 -7.730 26.044 1.00 82.44 396 ASN A CA 1
ATOM 3170 C C . ASN A 1 396 ? 16.340 -8.859 25.005 1.00 82.44 396 ASN A C 1
ATOM 3172 O O . ASN A 1 396 ? 16.452 -10.027 25.379 1.00 82.44 396 ASN A O 1
ATOM 3176 N N . ALA A 1 397 ? 16.346 -8.540 23.706 1.00 87.38 397 ALA A N 1
ATOM 3177 C CA . ALA A 1 397 ? 16.459 -9.532 22.636 1.00 87.38 397 ALA A CA 1
ATOM 3178 C C . ALA A 1 397 ? 17.762 -10.344 22.709 1.00 87.38 397 ALA A C 1
ATOM 3180 O O . ALA A 1 397 ? 17.744 -11.564 22.512 1.00 87.38 397 ALA A O 1
ATOM 3181 N N . PHE A 1 398 ? 18.860 -9.676 23.064 1.00 86.88 398 PHE A N 1
ATOM 3182 C CA . PHE A 1 398 ? 20.191 -10.269 23.190 1.00 86.88 398 PHE A CA 1
ATOM 3183 C C . PHE A 1 398 ? 20.544 -10.726 24.617 1.00 86.88 398 PHE A C 1
ATOM 3185 O O . PHE A 1 398 ? 21.650 -11.198 24.841 1.00 86.88 398 PHE A O 1
ATOM 3192 N N . GLY A 1 399 ? 19.610 -10.650 25.574 1.00 81.38 399 GLY A N 1
ATOM 3193 C CA . GLY A 1 399 ? 19.831 -11.124 26.949 1.00 81.38 399 GLY A CA 1
ATOM 3194 C C . GLY A 1 399 ? 20.744 -10.231 27.799 1.00 81.38 399 GLY A C 1
ATOM 3195 O O . GLY A 1 399 ? 21.261 -10.688 28.809 1.00 81.38 399 GLY A O 1
ATOM 3196 N N . LEU A 1 400 ? 20.921 -8.966 27.412 1.00 77.88 400 LEU A N 1
ATOM 3197 C CA . LEU A 1 400 ? 21.807 -7.978 28.044 1.00 77.88 400 LEU A CA 1
ATOM 3198 C C . LEU A 1 400 ? 21.089 -7.101 29.095 1.00 77.88 400 LEU A C 1
ATOM 3200 O O . LEU A 1 400 ? 21.518 -5.980 29.354 1.00 77.88 400 LEU A O 1
ATOM 3204 N N . SER A 1 401 ? 19.944 -7.537 29.632 1.00 67.38 401 SER A N 1
ATOM 3205 C CA . SER A 1 401 ? 19.161 -6.747 30.596 1.00 67.38 401 SER A CA 1
ATOM 3206 C C . SER A 1 401 ? 19.439 -7.180 32.033 1.00 67.38 401 SER A C 1
ATOM 3208 O O . SER A 1 401 ? 19.350 -8.368 32.341 1.00 67.38 401 SER A O 1
ATOM 3210 N N . ASP A 1 402 ? 19.664 -6.208 32.920 1.00 57.50 402 ASP A N 1
ATOM 3211 C CA . ASP A 1 402 ? 19.862 -6.446 34.352 1.00 57.50 402 ASP A CA 1
ATOM 3212 C C . ASP A 1 402 ? 18.630 -7.090 35.001 1.00 57.50 402 ASP A C 1
ATOM 3214 O O . ASP A 1 402 ? 17.476 -6.737 34.728 1.00 57.50 402 ASP A O 1
ATOM 3218 N N . ALA A 1 403 ? 18.888 -8.052 35.888 1.00 51.00 403 ALA A N 1
ATOM 3219 C CA . ALA A 1 403 ? 17.887 -8.901 36.528 1.00 51.00 403 ALA A CA 1
ATOM 3220 C C . ALA A 1 403 ? 16.942 -8.165 37.505 1.00 51.00 403 ALA A C 1
ATOM 3222 O O . ALA A 1 403 ? 15.992 -8.782 37.989 1.00 51.00 403 ALA A O 1
ATOM 3223 N N . THR A 1 404 ? 17.173 -6.878 37.777 1.00 49.16 404 THR A N 1
ATOM 3224 C CA . THR A 1 404 ? 16.560 -6.096 38.867 1.00 49.16 404 THR A CA 1
ATOM 3225 C C . THR A 1 404 ? 15.458 -5.115 38.435 1.00 49.16 404 THR A C 1
ATOM 3227 O O . THR A 1 404 ? 14.820 -4.508 39.290 1.00 49.16 404 THR A O 1
ATOM 3230 N N . GLY A 1 405 ? 15.166 -4.965 37.137 1.00 49.50 405 GLY A N 1
ATOM 3231 C CA . GLY A 1 405 ? 14.122 -4.048 36.651 1.00 49.50 405 GLY A CA 1
ATOM 3232 C C . GLY A 1 405 ? 12.722 -4.674 36.546 1.00 49.50 405 GLY A C 1
ATOM 3233 O O . GLY A 1 405 ? 12.560 -5.758 35.982 1.00 49.50 405 GLY A O 1
ATOM 3234 N N . SER A 1 406 ? 11.680 -3.944 36.974 1.00 47.03 406 SER A N 1
ATOM 3235 C CA . SER A 1 406 ? 10.237 -4.287 36.894 1.00 47.03 406 SER A CA 1
ATOM 3236 C C . SER A 1 406 ? 9.691 -4.586 35.480 1.00 47.03 406 SER A C 1
ATOM 3238 O O . SER A 1 406 ? 8.514 -4.894 35.300 1.00 47.03 406 SER A O 1
ATOM 3240 N N . LEU A 1 407 ? 10.548 -4.551 34.457 1.00 49.41 407 LEU A N 1
ATOM 3241 C CA . LEU A 1 407 ? 10.230 -4.723 33.040 1.00 49.41 407 LEU A CA 1
ATOM 3242 C C . LEU A 1 407 ? 10.371 -6.174 32.533 1.00 49.41 407 LEU A C 1
ATOM 3244 O O . LEU A 1 407 ? 10.187 -6.418 31.337 1.00 49.41 407 LEU A O 1
ATOM 3248 N N . ARG A 1 408 ? 10.626 -7.166 33.407 1.00 41.94 408 ARG A N 1
ATOM 3249 C CA . ARG A 1 408 ? 10.666 -8.604 33.037 1.00 41.94 408 ARG A CA 1
ATOM 3250 C C . ARG A 1 408 ? 9.430 -9.065 32.242 1.00 41.94 408 ARG A C 1
ATOM 3252 O O . ARG A 1 408 ? 9.556 -9.922 31.370 1.00 41.94 408 ARG A O 1
ATOM 3259 N N . GLY A 1 409 ? 8.256 -8.473 32.484 1.00 44.28 409 GLY A N 1
ATOM 3260 C CA . GLY A 1 409 ? 7.017 -8.788 31.756 1.00 44.28 409 GLY A CA 1
ATOM 3261 C C . GLY A 1 409 ? 7.007 -8.355 30.281 1.00 44.28 409 GLY A C 1
ATOM 3262 O O . GLY A 1 409 ? 6.384 -9.020 29.456 1.00 44.28 409 GLY A O 1
ATOM 3263 N N . ALA A 1 410 ? 7.738 -7.293 29.928 1.00 45.91 410 ALA A N 1
ATOM 3264 C CA . ALA A 1 410 ? 7.903 -6.832 28.545 1.00 45.91 410 ALA A CA 1
ATOM 3265 C C . ALA A 1 410 ? 9.080 -7.530 27.821 1.00 45.91 410 ALA A C 1
ATOM 3267 O O . ALA A 1 410 ? 9.106 -7.605 26.593 1.00 45.91 410 ALA A O 1
ATOM 3268 N N . SER A 1 411 ? 10.029 -8.086 28.588 1.00 46.31 411 SER A N 1
ATOM 3269 C CA . SER A 1 411 ? 11.356 -8.558 28.155 1.00 46.31 411 SER A CA 1
ATOM 3270 C C . SER A 1 411 ? 11.360 -9.782 27.211 1.00 46.31 411 SER A C 1
ATOM 3272 O O . SER A 1 411 ? 12.106 -9.808 26.235 1.00 46.31 411 SER A O 1
ATOM 3274 N N . THR A 1 412 ? 10.483 -10.777 27.393 1.00 52.16 412 THR A N 1
ATOM 3275 C CA . THR A 1 412 ? 10.400 -11.961 26.493 1.00 52.16 412 THR A CA 1
ATOM 3276 C C . THR A 1 412 ? 9.421 -11.779 25.322 1.00 52.16 412 THR A C 1
ATOM 3278 O O . THR A 1 412 ? 9.396 -12.575 24.373 1.00 52.16 412 THR A O 1
ATOM 3281 N N . ARG A 1 413 ? 8.621 -10.703 25.349 1.00 63.78 413 ARG A N 1
ATOM 3282 C CA . ARG A 1 413 ? 7.485 -10.483 24.440 1.00 63.78 413 ARG A CA 1
ATOM 3283 C C . ARG A 1 413 ? 7.905 -10.153 23.003 1.00 63.78 413 ARG A C 1
ATOM 3285 O O . ARG A 1 413 ? 7.186 -10.508 22.077 1.00 63.78 413 ARG A O 1
ATOM 3292 N N . HIS A 1 414 ? 9.094 -9.587 22.790 1.00 75.38 414 HIS A N 1
ATOM 3293 C CA . HIS A 1 414 ? 9.521 -9.116 21.462 1.00 75.38 414 HIS A CA 1
ATOM 3294 C C . HIS A 1 414 ? 10.710 -9.878 20.852 1.00 75.38 414 HIS A C 1
ATOM 3296 O O . HIS A 1 414 ? 10.999 -9.688 19.674 1.00 75.38 414 HIS A O 1
ATOM 3302 N N . ARG A 1 415 ? 11.335 -10.813 21.590 1.00 86.50 415 ARG A N 1
ATOM 3303 C CA . ARG A 1 415 ? 12.539 -11.561 21.157 1.00 86.50 415 ARG A CA 1
ATOM 3304 C C . ARG A 1 415 ? 12.404 -12.174 19.758 1.00 86.50 415 ARG A C 1
ATOM 3306 O O . ARG A 1 415 ? 13.191 -11.876 18.869 1.00 86.50 415 ARG A O 1
ATOM 3313 N N . GLY A 1 416 ? 11.359 -12.981 19.557 1.00 89.00 416 GLY A N 1
ATOM 3314 C CA . GLY A 1 416 ? 11.086 -13.611 18.261 1.00 89.00 416 GLY A CA 1
ATOM 3315 C C . GLY A 1 416 ? 10.859 -12.609 17.125 1.00 89.00 416 GLY A C 1
ATOM 3316 O O . GLY A 1 416 ? 11.361 -12.829 16.035 1.00 89.00 416 GLY A O 1
ATOM 3317 N N . ALA A 1 417 ? 10.179 -11.484 17.377 1.00 92.69 417 ALA A N 1
ATOM 3318 C CA . ALA A 1 417 ? 9.951 -10.472 16.344 1.00 92.69 417 ALA A CA 1
ATOM 3319 C C . ALA A 1 417 ? 11.265 -9.794 15.917 1.00 92.69 417 ALA A C 1
ATOM 3321 O O . ALA A 1 417 ? 11.490 -9.607 14.728 1.00 92.69 417 ALA A O 1
ATOM 3322 N N . VAL A 1 418 ? 12.175 -9.507 16.857 1.00 94.88 418 VAL A N 1
ATOM 3323 C CA . VAL A 1 418 ? 13.506 -8.962 16.531 1.00 94.88 418 VAL A CA 1
ATOM 3324 C C . VAL A 1 418 ? 14.294 -9.926 15.641 1.00 94.88 418 VAL A C 1
ATOM 3326 O O . VAL A 1 418 ? 14.782 -9.520 14.591 1.00 94.88 418 VAL A O 1
ATOM 3329 N N . PHE A 1 419 ? 14.382 -11.206 16.017 1.00 95.62 419 PHE A N 1
ATOM 3330 C CA . PHE A 1 419 ? 15.120 -12.189 15.217 1.00 95.62 419 PHE A CA 1
ATOM 3331 C C . PHE A 1 419 ? 14.476 -12.452 13.855 1.00 95.62 419 PHE A C 1
ATOM 3333 O O . PHE A 1 419 ? 15.205 -12.586 12.879 1.00 95.62 419 PHE A O 1
ATOM 3340 N N . ILE A 1 420 ? 13.142 -12.469 13.760 1.00 96.75 420 ILE A N 1
ATOM 3341 C CA . ILE A 1 420 ? 12.440 -12.597 12.475 1.00 96.75 420 ILE A CA 1
ATOM 3342 C C . ILE A 1 420 ? 12.729 -11.389 11.577 1.00 96.75 420 ILE A C 1
ATOM 3344 O O . ILE A 1 420 ? 13.023 -11.581 10.403 1.00 96.75 420 ILE A O 1
ATOM 3348 N N . ALA A 1 421 ? 12.706 -10.163 12.111 1.00 97.62 421 ALA A N 1
ATOM 3349 C CA . ALA A 1 421 ? 13.024 -8.966 11.333 1.00 97.62 421 ALA A CA 1
ATOM 3350 C C . ALA A 1 421 ? 14.482 -8.972 10.836 1.00 97.62 421 ALA A C 1
ATOM 3352 O O . ALA A 1 421 ? 14.732 -8.695 9.666 1.00 97.62 421 ALA A O 1
ATOM 3353 N N . ILE A 1 422 ? 15.443 -9.340 11.695 1.00 98.00 422 ILE A N 1
ATOM 3354 C CA . ILE A 1 422 ? 16.859 -9.456 11.305 1.00 98.00 422 ILE A CA 1
ATOM 3355 C C . ILE A 1 422 ? 17.035 -10.553 10.250 1.00 98.00 422 ILE A C 1
ATOM 3357 O O . ILE A 1 422 ? 17.641 -10.308 9.210 1.00 98.00 422 ILE A O 1
ATOM 3361 N N . ALA A 1 423 ? 16.483 -11.746 10.485 1.00 98.44 423 ALA A N 1
ATOM 3362 C CA . ALA A 1 423 ? 16.578 -12.862 9.551 1.00 98.44 423 ALA A CA 1
ATOM 3363 C C . ALA A 1 423 ? 15.937 -12.522 8.200 1.00 98.44 423 ALA A C 1
ATOM 3365 O O . ALA A 1 423 ? 16.540 -12.784 7.166 1.00 98.44 423 ALA A O 1
ATOM 3366 N N . GLY A 1 424 ? 14.765 -11.883 8.190 1.00 98.56 424 GLY A N 1
ATOM 3367 C CA . GLY A 1 424 ? 14.102 -11.457 6.960 1.00 98.56 424 GLY A CA 1
ATOM 3368 C C . GLY A 1 424 ? 14.932 -10.444 6.167 1.00 98.56 424 GLY A C 1
ATOM 3369 O O . GLY A 1 424 ? 15.091 -10.599 4.959 1.00 98.56 424 GLY A O 1
ATOM 3370 N N . VAL A 1 425 ? 15.540 -9.454 6.832 1.00 98.69 425 VAL A N 1
ATOM 3371 C CA . VAL A 1 425 ? 16.468 -8.509 6.180 1.00 98.69 425 VAL A CA 1
ATOM 3372 C C . VAL A 1 425 ? 17.693 -9.222 5.605 1.00 98.69 425 VAL A C 1
ATOM 3374 O O . VAL A 1 425 ? 18.058 -8.966 4.459 1.00 98.69 425 VAL A O 1
ATOM 3377 N N . LEU A 1 426 ? 18.302 -10.145 6.355 1.00 98.69 426 LEU A N 1
ATOM 3378 C CA . LEU A 1 426 ? 19.463 -10.909 5.889 1.00 98.69 426 LEU A CA 1
ATOM 3379 C C . LEU A 1 426 ? 19.124 -11.830 4.711 1.00 98.69 426 LEU A C 1
ATOM 3381 O O . LEU A 1 426 ? 19.913 -11.921 3.776 1.00 98.69 426 LEU A O 1
ATOM 3385 N N . VAL A 1 427 ? 17.953 -12.475 4.720 1.00 98.75 427 VAL A N 1
ATOM 3386 C CA . VAL A 1 427 ? 17.486 -13.322 3.611 1.00 98.75 427 VAL A CA 1
ATOM 3387 C C . VAL A 1 427 ? 17.230 -12.484 2.360 1.00 98.75 427 VAL A C 1
ATOM 3389 O O . VAL A 1 427 ? 17.702 -12.856 1.289 1.00 98.75 427 VAL A O 1
ATOM 3392 N N . MET A 1 428 ? 16.554 -11.333 2.480 1.00 98.75 428 MET A N 1
ATOM 3393 C CA . MET A 1 428 ? 16.376 -10.409 1.351 1.00 98.75 428 MET A CA 1
ATOM 3394 C C . MET A 1 428 ? 17.727 -9.953 0.792 1.00 98.75 428 MET A C 1
ATOM 3396 O O . MET A 1 428 ? 17.933 -9.970 -0.418 1.00 98.75 428 MET A O 1
ATOM 3400 N N . PHE A 1 429 ? 18.670 -9.594 1.665 1.00 98.75 429 PHE A N 1
ATOM 3401 C CA . PHE A 1 429 ? 20.004 -9.159 1.261 1.00 98.75 429 PHE A CA 1
ATOM 3402 C C . PHE A 1 429 ? 20.784 -10.273 0.554 1.00 98.75 429 PHE A C 1
ATOM 3404 O O . PHE A 1 429 ? 21.310 -10.058 -0.534 1.00 98.75 429 PHE A O 1
ATOM 3411 N N . ALA A 1 430 ? 20.799 -11.483 1.119 1.00 98.69 430 ALA A N 1
ATOM 3412 C CA . ALA A 1 430 ? 21.442 -12.644 0.512 1.00 98.69 430 ALA A CA 1
ATOM 3413 C C . ALA A 1 430 ? 20.826 -12.994 -0.851 1.00 98.69 430 ALA A C 1
ATOM 3415 O O . ALA A 1 430 ? 21.556 -13.315 -1.786 1.00 98.69 430 ALA A O 1
ATOM 3416 N N . TRP A 1 431 ? 19.503 -12.877 -0.991 1.00 98.62 431 TRP A N 1
ATOM 3417 C CA . TRP A 1 431 ? 18.805 -13.092 -2.258 1.00 98.62 431 TRP A CA 1
ATOM 3418 C C . TRP A 1 431 ? 19.210 -12.053 -3.318 1.00 98.62 431 TRP A C 1
ATOM 3420 O O . TRP A 1 431 ? 19.476 -12.413 -4.462 1.00 98.62 431 TRP A O 1
ATOM 3430 N N . LEU A 1 432 ? 19.351 -10.775 -2.948 1.00 98.38 432 LEU A N 1
ATOM 3431 C CA . LEU A 1 432 ? 19.838 -9.730 -3.862 1.00 98.38 432 LEU A CA 1
ATOM 3432 C C . LEU A 1 432 ? 21.314 -9.932 -4.240 1.00 98.38 432 LEU A C 1
ATOM 3434 O O . LEU A 1 432 ? 21.687 -9.751 -5.398 1.00 98.38 432 LEU A O 1
ATOM 3438 N N . CYS A 1 433 ? 22.151 -10.381 -3.304 1.00 98.00 433 CYS A N 1
ATOM 3439 C CA . CYS A 1 433 ? 23.531 -10.767 -3.597 1.00 98.00 433 CYS A CA 1
ATOM 3440 C C . CYS A 1 433 ? 23.604 -11.991 -4.525 1.00 98.00 433 CYS A C 1
ATOM 3442 O O . CYS A 1 433 ? 24.452 -12.027 -5.413 1.00 98.00 433 CYS A O 1
ATOM 3444 N N . LEU A 1 434 ? 22.691 -12.963 -4.388 1.00 97.44 434 LEU A N 1
ATOM 3445 C CA . LEU A 1 434 ? 22.569 -14.102 -5.308 1.00 97.44 434 LEU A CA 1
ATOM 3446 C C . LEU A 1 434 ? 22.239 -13.640 -6.736 1.00 97.44 434 LEU A C 1
ATOM 3448 O O . LEU A 1 434 ? 22.720 -14.229 -7.703 1.00 97.44 434 LEU A O 1
ATOM 3452 N N . MET A 1 435 ? 21.469 -12.557 -6.877 1.00 97.88 435 MET A N 1
ATOM 3453 C CA . MET A 1 435 ? 21.200 -11.909 -8.167 1.00 97.88 435 MET A CA 1
ATOM 3454 C C . MET A 1 435 ? 22.395 -11.084 -8.689 1.00 97.88 435 MET A C 1
ATOM 3456 O O . MET A 1 435 ? 22.346 -10.559 -9.801 1.00 97.88 435 MET A O 1
ATOM 3460 N N . GLN A 1 436 ? 23.498 -11.033 -7.934 1.00 97.62 436 GLN A N 1
ATOM 3461 C CA . GLN A 1 436 ? 24.735 -10.303 -8.226 1.00 97.62 436 GLN A CA 1
ATOM 3462 C C . GLN A 1 436 ? 24.525 -8.789 -8.355 1.00 97.62 436 GLN A C 1
ATOM 3464 O O . GLN A 1 436 ? 25.096 -8.146 -9.236 1.00 97.62 436 GLN A O 1
ATOM 3469 N N . LEU A 1 437 ? 23.690 -8.218 -7.485 1.00 98.00 437 LEU A N 1
ATOM 3470 C CA . LEU A 1 437 ? 23.632 -6.768 -7.317 1.00 98.00 437 LEU A CA 1
ATOM 3471 C C . LEU A 1 437 ? 24.874 -6.264 -6.585 1.00 98.00 437 LEU A C 1
ATOM 3473 O O . LEU A 1 437 ? 25.463 -6.954 -5.748 1.00 98.00 437 LEU A O 1
ATOM 3477 N N . SER A 1 438 ? 25.203 -5.003 -6.836 1.00 97.62 438 SER A N 1
ATOM 3478 C CA . SER A 1 438 ? 26.151 -4.255 -6.023 1.00 97.62 438 SER A CA 1
ATOM 3479 C C . SER A 1 438 ? 25.668 -4.212 -4.566 1.00 97.62 438 SER A C 1
ATOM 3481 O O . SER A 1 438 ? 24.515 -3.879 -4.289 1.00 97.62 438 SER A O 1
ATOM 3483 N N . VAL A 1 439 ? 26.564 -4.491 -3.613 1.00 97.75 439 VAL A N 1
ATOM 3484 C CA . VAL A 1 439 ? 26.256 -4.579 -2.167 1.00 97.75 439 VAL A CA 1
ATOM 3485 C C . VAL A 1 439 ? 25.499 -3.351 -1.646 1.00 97.75 439 VAL A C 1
ATOM 3487 O O . VAL A 1 439 ? 24.531 -3.474 -0.893 1.00 97.75 439 VAL A O 1
ATOM 3490 N N . TRP A 1 440 ? 25.916 -2.157 -2.067 1.00 97.00 440 TRP A N 1
ATOM 3491 C CA . TRP A 1 440 ? 25.295 -0.906 -1.642 1.00 97.00 440 TRP A CA 1
ATOM 3492 C C . TRP A 1 440 ? 23.893 -0.714 -2.247 1.00 97.00 440 TRP A C 1
ATOM 3494 O O . TRP A 1 440 ? 22.998 -0.229 -1.556 1.00 97.00 440 TRP A O 1
ATOM 3504 N N . VAL A 1 441 ? 23.666 -1.151 -3.495 1.00 97.38 441 VAL A N 1
ATOM 3505 C CA . VAL A 1 441 ? 22.345 -1.115 -4.147 1.00 97.38 441 VAL A CA 1
ATOM 3506 C C . VAL A 1 441 ? 21.394 -2.072 -3.444 1.00 97.38 441 VAL A C 1
ATOM 3508 O O . VAL A 1 441 ? 20.273 -1.685 -3.128 1.00 97.38 441 VAL A O 1
ATOM 3511 N N . ALA A 1 442 ? 21.845 -3.290 -3.130 1.00 98.06 442 ALA A N 1
ATOM 3512 C CA . ALA A 1 442 ? 21.046 -4.260 -2.387 1.00 98.06 442 ALA A CA 1
ATOM 3513 C C . ALA A 1 442 ? 20.595 -3.710 -1.021 1.00 98.06 442 ALA A C 1
ATOM 3515 O O . ALA A 1 442 ? 19.418 -3.804 -0.669 1.00 98.06 442 ALA A O 1
ATOM 3516 N N . ALA A 1 443 ? 21.503 -3.070 -0.275 1.00 98.00 443 ALA A N 1
ATOM 3517 C CA . ALA A 1 443 ? 21.172 -2.435 0.999 1.00 98.00 443 ALA A CA 1
ATOM 3518 C C . ALA A 1 443 ? 20.159 -1.285 0.837 1.00 98.00 443 ALA A C 1
ATOM 3520 O O . ALA A 1 443 ? 19.192 -1.201 1.600 1.00 98.00 443 ALA A O 1
ATOM 3521 N N . LEU A 1 444 ? 20.339 -0.425 -0.173 1.00 96.94 444 LEU A N 1
ATOM 3522 C CA . LEU A 1 444 ? 19.413 0.675 -0.442 1.00 96.94 444 LEU A CA 1
ATOM 3523 C C . LEU A 1 444 ? 18.039 0.187 -0.905 1.00 96.94 444 LEU A C 1
ATOM 3525 O O . LEU A 1 444 ? 17.037 0.723 -0.444 1.00 96.94 444 LEU A O 1
ATOM 3529 N N . ILE A 1 445 ? 17.960 -0.847 -1.743 1.00 97.44 445 ILE A N 1
ATOM 3530 C CA . ILE A 1 445 ? 16.685 -1.457 -2.146 1.00 97.44 445 ILE A CA 1
ATOM 3531 C C . ILE A 1 445 ? 15.895 -1.900 -0.912 1.00 97.44 445 ILE A C 1
ATOM 3533 O O . ILE A 1 445 ? 14.718 -1.570 -0.798 1.00 97.44 445 ILE A O 1
ATOM 3537 N N . ILE A 1 446 ? 16.533 -2.580 0.046 1.00 98.19 446 ILE A N 1
ATOM 3538 C CA . ILE A 1 446 ? 15.864 -3.013 1.284 1.00 98.19 446 ILE A CA 1
ATOM 3539 C C . ILE A 1 446 ? 15.427 -1.808 2.122 1.00 98.19 446 ILE A C 1
ATOM 3541 O O . ILE A 1 446 ? 14.306 -1.785 2.634 1.00 98.19 446 ILE A O 1
ATOM 3545 N N . PHE A 1 447 ? 16.276 -0.786 2.242 1.00 97.75 447 PHE A N 1
ATOM 3546 C CA . PHE A 1 447 ? 15.917 0.450 2.935 1.00 97.75 447 PHE A CA 1
ATOM 3547 C C . PHE A 1 447 ? 14.681 1.114 2.307 1.00 97.75 447 PHE A C 1
ATOM 3549 O O . PHE A 1 447 ? 13.724 1.419 3.017 1.00 97.75 447 PHE A O 1
ATOM 3556 N N . PHE A 1 448 ? 14.660 1.265 0.981 1.00 96.31 448 PHE A N 1
ATOM 3557 C CA . PHE A 1 448 ? 13.553 1.849 0.218 1.00 96.31 448 PHE A CA 1
ATOM 3558 C C . PHE A 1 448 ? 12.323 0.944 0.099 1.00 96.31 448 PHE A C 1
ATOM 3560 O O . PHE A 1 448 ? 11.245 1.438 -0.214 1.00 96.31 448 PHE A O 1
ATOM 3567 N N . LEU A 1 449 ? 12.444 -0.351 0.382 1.00 96.38 449 LEU A N 1
ATOM 3568 C CA . LEU A 1 449 ? 11.306 -1.243 0.591 1.00 96.38 449 LEU A CA 1
ATOM 3569 C C . LEU A 1 449 ? 10.655 -0.974 1.948 1.00 96.38 449 LEU A C 1
ATOM 3571 O O . LEU A 1 449 ? 9.450 -0.767 2.025 1.00 96.38 449 LEU A O 1
ATOM 3575 N N . LEU A 1 450 ? 11.437 -0.943 3.029 1.00 97.88 450 LEU A N 1
ATOM 3576 C CA . LEU A 1 450 ? 10.897 -0.869 4.391 1.00 97.88 450 LEU A CA 1
ATOM 3577 C C . LEU A 1 450 ? 10.461 0.546 4.803 1.00 97.88 450 LEU A C 1
ATOM 3579 O O . LEU A 1 450 ? 9.439 0.695 5.478 1.00 97.88 450 LEU A O 1
ATOM 3583 N N . LEU A 1 451 ? 11.203 1.582 4.396 1.00 97.19 451 LEU A N 1
ATOM 3584 C CA . LEU A 1 451 ? 10.936 2.982 4.752 1.00 97.19 451 LEU A CA 1
ATOM 3585 C C . LEU A 1 451 ? 9.494 3.412 4.399 1.00 97.19 451 LEU A C 1
ATOM 3587 O O . LEU A 1 451 ? 8.786 3.864 5.305 1.00 97.19 451 LEU A O 1
ATOM 3591 N N . PRO A 1 452 ? 9.008 3.237 3.153 1.00 96.12 452 PRO A N 1
ATOM 3592 C CA . PRO A 1 452 ? 7.649 3.609 2.768 1.00 96.12 452 PRO A CA 1
ATOM 3593 C C . PRO A 1 452 ? 6.569 2.885 3.580 1.00 96.12 452 PRO A C 1
ATOM 3595 O O . PRO A 1 452 ? 5.578 3.508 3.969 1.00 96.12 452 PRO A O 1
ATOM 3598 N N . HIS A 1 453 ? 6.752 1.594 3.887 1.00 97.00 453 HIS A N 1
ATOM 3599 C CA . HIS A 1 453 ? 5.791 0.843 4.700 1.00 97.00 453 HIS A CA 1
ATOM 3600 C C . HIS A 1 453 ? 5.701 1.402 6.121 1.00 97.00 453 HIS A C 1
ATOM 3602 O O . HIS A 1 453 ? 4.591 1.636 6.597 1.00 97.00 453 HIS A O 1
ATOM 3608 N N . ILE A 1 454 ? 6.839 1.655 6.782 1.00 97.62 454 ILE A N 1
ATOM 3609 C CA . ILE A 1 454 ? 6.875 2.185 8.157 1.00 97.62 454 ILE A CA 1
ATOM 3610 C C . ILE A 1 454 ? 6.244 3.578 8.219 1.00 97.62 454 ILE A C 1
ATOM 3612 O O . ILE A 1 454 ? 5.393 3.825 9.075 1.00 97.62 454 ILE A O 1
ATOM 3616 N N . VAL A 1 455 ? 6.629 4.468 7.300 1.00 97.12 455 VAL A N 1
ATOM 3617 C CA . VAL A 1 455 ? 6.095 5.835 7.223 1.00 97.12 455 VAL A CA 1
ATOM 3618 C C . VAL A 1 455 ? 4.587 5.804 7.000 1.00 97.12 455 VAL A C 1
ATOM 3620 O O . VAL A 1 455 ? 3.847 6.439 7.748 1.00 97.12 455 VAL A O 1
ATOM 3623 N N . THR A 1 456 ? 4.113 5.008 6.040 1.00 96.44 456 THR A N 1
ATOM 3624 C CA . THR A 1 456 ? 2.680 4.934 5.734 1.00 96.44 456 THR A CA 1
ATOM 3625 C C . THR A 1 456 ? 1.889 4.337 6.896 1.00 96.44 456 THR A C 1
ATOM 3627 O O . THR A 1 456 ? 0.887 4.915 7.308 1.00 96.44 456 THR A O 1
ATOM 3630 N N . ALA A 1 457 ? 2.359 3.243 7.507 1.00 96.69 457 ALA A N 1
ATOM 3631 C CA . ALA A 1 457 ? 1.685 2.656 8.666 1.00 96.69 457 ALA A CA 1
ATOM 3632 C C . ALA A 1 457 ? 1.617 3.622 9.853 1.00 96.69 457 ALA A C 1
ATOM 3634 O O . ALA A 1 457 ? 0.612 3.643 10.563 1.00 96.69 457 ALA A O 1
ATOM 3635 N N . ARG A 1 458 ? 2.652 4.448 10.055 1.00 96.25 458 ARG A N 1
ATOM 3636 C CA . ARG A 1 458 ? 2.627 5.488 11.081 1.00 96.25 458 ARG A CA 1
ATOM 3637 C C . ARG A 1 458 ? 1.588 6.564 10.767 1.00 96.25 458 ARG A C 1
ATOM 3639 O O . ARG A 1 458 ? 0.803 6.897 11.651 1.00 96.25 458 ARG A O 1
ATOM 3646 N N . ILE A 1 459 ? 1.552 7.070 9.530 1.00 95.44 459 ILE A N 1
ATOM 3647 C CA . ILE A 1 459 ? 0.562 8.075 9.119 1.00 95.44 459 ILE A CA 1
ATOM 3648 C C . ILE A 1 459 ? -0.853 7.529 9.329 1.00 95.44 459 ILE A C 1
ATOM 3650 O O . ILE A 1 459 ? -1.689 8.210 9.914 1.00 95.44 459 ILE A O 1
ATOM 3654 N N . VAL A 1 460 ? -1.126 6.289 8.927 1.00 95.25 460 VAL A N 1
ATOM 3655 C CA . VAL A 1 460 ? -2.447 5.658 9.081 1.00 95.25 460 VAL A CA 1
ATOM 3656 C C . VAL A 1 460 ? -2.804 5.444 10.554 1.00 95.25 460 VAL A C 1
ATOM 3658 O O . VAL A 1 460 ? -3.932 5.718 10.955 1.00 95.25 460 VAL A O 1
ATOM 3661 N N . ALA A 1 461 ? -1.853 5.017 11.388 1.00 94.62 461 ALA A N 1
ATOM 3662 C CA . ALA A 1 461 ? -2.076 4.844 12.823 1.00 94.62 461 ALA A CA 1
ATOM 3663 C C . ALA A 1 461 ? -2.379 6.173 13.544 1.00 94.62 461 ALA A C 1
ATOM 3665 O O . ALA A 1 461 ? -3.192 6.211 14.469 1.00 94.62 461 ALA A O 1
ATOM 3666 N N . GLU A 1 462 ? -1.733 7.262 13.128 1.00 93.19 462 GLU A N 1
ATOM 3667 C CA . GLU A 1 462 ? -1.880 8.590 13.732 1.00 93.19 462 GLU A CA 1
ATOM 3668 C C . GLU A 1 462 ? -3.117 9.341 13.215 1.00 93.19 462 GLU A C 1
ATOM 3670 O O . GLU A 1 462 ? -3.838 9.962 13.994 1.00 93.19 462 GLU A O 1
ATOM 3675 N N . THR A 1 463 ? -3.379 9.261 11.910 1.00 91.75 463 THR A N 1
ATOM 3676 C CA . THR A 1 463 ? -4.387 10.079 11.214 1.00 91.75 463 THR A CA 1
ATOM 3677 C C . THR A 1 463 ? -5.635 9.307 10.822 1.00 91.75 463 THR A C 1
ATOM 3679 O O . THR A 1 463 ? -6.643 9.914 10.513 1.00 91.75 463 THR A O 1
ATOM 3682 N N . GLY A 1 464 ? -5.593 7.978 10.759 1.00 89.31 464 GLY A N 1
ATOM 3683 C CA . GLY A 1 464 ? -6.706 7.189 10.244 1.00 89.31 464 GLY A CA 1
ATOM 3684 C C . GLY A 1 464 ? -7.022 7.404 8.764 1.00 89.31 464 GLY A C 1
ATOM 3685 O O . GLY A 1 464 ? -8.072 6.950 8.328 1.00 89.31 464 GLY A O 1
ATOM 3686 N N . MET A 1 465 ? -6.165 8.068 7.979 1.00 88.62 465 MET A N 1
ATOM 3687 C CA . MET A 1 465 ? -6.416 8.252 6.549 1.00 88.62 465 MET A CA 1
ATOM 3688 C C . MET A 1 465 ? -6.570 6.896 5.849 1.00 88.62 465 MET A C 1
ATOM 3690 O O . MET A 1 465 ? -5.621 6.108 5.836 1.00 88.62 465 MET A O 1
ATOM 3694 N N . PRO A 1 466 ? -7.741 6.600 5.251 1.00 85.44 466 PRO A N 1
ATOM 3695 C CA . PRO A 1 466 ? -7.962 5.303 4.636 1.00 85.44 466 PRO A CA 1
ATOM 3696 C C . PRO A 1 466 ? -7.199 5.204 3.315 1.00 85.44 466 PRO A C 1
ATOM 3698 O O . PRO A 1 466 ? -6.825 4.113 2.906 1.00 85.44 466 PRO A O 1
ATOM 3701 N N . PHE A 1 467 ? -6.915 6.328 2.662 1.00 87.56 467 PHE A N 1
ATOM 3702 C CA . PHE A 1 467 ? -6.197 6.358 1.403 1.00 87.56 467 PHE A CA 1
ATOM 3703 C C . PHE A 1 467 ? -4.936 7.193 1.558 1.00 87.56 467 PHE A C 1
ATOM 3705 O O . PHE A 1 467 ? -5.006 8.402 1.747 1.00 87.56 467 PHE A O 1
ATOM 3712 N N . ILE A 1 468 ? -3.789 6.526 1.497 1.00 90.69 468 ILE A N 1
ATOM 3713 C CA . ILE A 1 468 ? -2.486 7.172 1.422 1.00 90.69 468 ILE A CA 1
ATOM 3714 C C . ILE A 1 468 ? -1.465 6.183 0.858 1.00 90.69 468 ILE A C 1
ATOM 3716 O O . ILE A 1 468 ? -1.506 4.988 1.161 1.00 90.69 468 ILE A O 1
ATOM 3720 N N . ARG A 1 469 ? -0.548 6.688 0.037 1.00 91.12 469 ARG A N 1
ATOM 3721 C CA . ARG A 1 469 ? 0.562 5.936 -0.541 1.00 91.12 469 ARG A CA 1
ATOM 3722 C C . ARG A 1 469 ? 1.828 6.773 -0.504 1.00 91.12 469 ARG A C 1
ATOM 3724 O O . ARG A 1 469 ? 1.829 7.930 -0.923 1.00 91.12 469 ARG A O 1
ATOM 3731 N N . SER A 1 470 ? 2.922 6.180 -0.045 1.00 91.62 470 SER A N 1
ATOM 3732 C CA . SER A 1 470 ? 4.224 6.832 -0.139 1.00 91.62 470 SER A CA 1
ATOM 3733 C C . SER A 1 470 ? 4.777 6.715 -1.560 1.00 91.62 470 SER A C 1
ATOM 3735 O O . SER A 1 470 ? 4.647 5.679 -2.209 1.00 91.62 470 SER A O 1
ATOM 3737 N N . VAL A 1 471 ? 5.417 7.783 -2.033 1.00 90.38 471 VAL A N 1
ATOM 3738 C CA . VAL A 1 471 ? 6.072 7.856 -3.356 1.00 90.38 471 VAL A CA 1
ATOM 3739 C C . VAL A 1 471 ? 7.599 7.789 -3.266 1.00 90.38 471 VAL A C 1
ATOM 3741 O O . VAL A 1 471 ? 8.297 8.068 -4.238 1.00 90.38 471 VAL A O 1
ATOM 3744 N N . THR A 1 472 ? 8.105 7.418 -2.090 1.00 92.94 472 THR A N 1
ATOM 3745 C CA . THR A 1 472 ? 9.524 7.331 -1.743 1.00 92.94 472 THR A CA 1
ATOM 3746 C C . THR A 1 472 ? 10.146 6.081 -2.356 1.00 92.94 472 THR A C 1
ATOM 3748 O O . THR A 1 472 ? 9.879 4.969 -1.908 1.00 92.94 472 THR A O 1
ATOM 3751 N N . THR A 1 473 ? 10.978 6.246 -3.384 1.00 92.81 473 THR A N 1
ATOM 3752 C CA . THR A 1 473 ? 11.483 5.129 -4.206 1.00 92.81 473 THR A CA 1
ATOM 3753 C C . THR A 1 473 ? 12.989 5.214 -4.427 1.00 92.81 473 THR A C 1
ATOM 3755 O O . THR A 1 473 ? 13.552 6.303 -4.544 1.00 92.81 473 THR A O 1
ATOM 3758 N N . MET A 1 474 ? 13.644 4.057 -4.566 1.00 91.19 474 MET A N 1
ATOM 3759 C CA . MET A 1 474 ? 15.072 3.989 -4.905 1.00 91.19 474 MET A CA 1
ATOM 3760 C C . MET A 1 474 ? 15.365 4.588 -6.293 1.00 91.19 474 MET A C 1
ATOM 3762 O O . MET A 1 474 ? 16.447 5.130 -6.530 1.00 91.19 474 MET A O 1
ATOM 3766 N N . MET A 1 475 ? 14.387 4.566 -7.204 1.00 90.50 475 MET A N 1
ATOM 3767 C CA . MET A 1 475 ? 14.481 5.194 -8.525 1.00 90.50 475 MET A CA 1
ATOM 3768 C C . MET A 1 475 ? 14.786 6.702 -8.471 1.00 90.50 475 MET A C 1
ATOM 3770 O O . MET A 1 475 ? 15.549 7.209 -9.299 1.00 90.50 475 MET A O 1
ATOM 3774 N N . GLN A 1 476 ? 14.265 7.426 -7.474 1.00 90.62 476 GLN A N 1
ATOM 3775 C CA . GLN A 1 476 ? 14.544 8.860 -7.302 1.00 90.62 476 GLN A CA 1
ATOM 3776 C C . GLN A 1 476 ? 16.012 9.141 -6.992 1.00 90.62 476 GLN A C 1
ATOM 3778 O O . GLN A 1 476 ? 16.562 10.124 -7.488 1.00 90.62 476 GLN A O 1
ATOM 3783 N N . PHE A 1 477 ? 16.634 8.267 -6.196 1.00 90.44 477 PHE A N 1
ATOM 3784 C CA . PHE A 1 477 ? 18.049 8.338 -5.853 1.00 90.44 477 PHE A CA 1
ATOM 3785 C C . PHE A 1 477 ? 18.927 7.892 -7.029 1.00 90.44 477 PHE A C 1
ATOM 3787 O O . PHE A 1 477 ? 19.854 8.595 -7.418 1.00 90.44 477 PHE A O 1
ATOM 3794 N N . SER A 1 478 ? 18.589 6.758 -7.643 1.00 90.19 478 SER A N 1
ATOM 3795 C CA . SER A 1 478 ? 19.386 6.118 -8.699 1.00 90.19 478 SER A CA 1
ATOM 3796 C C . SER A 1 478 ? 19.540 6.994 -9.942 1.00 90.19 478 SER A C 1
ATOM 3798 O O . SER A 1 478 ? 20.614 7.060 -10.530 1.00 90.19 478 SER A O 1
ATOM 3800 N N . THR A 1 479 ? 18.488 7.731 -10.307 1.00 87.62 479 THR A N 1
ATOM 3801 C CA . THR A 1 479 ? 18.494 8.640 -11.467 1.00 87.62 479 THR A CA 1
ATOM 3802 C C . THR A 1 479 ? 19.249 9.952 -11.232 1.00 87.62 479 THR A C 1
ATOM 3804 O O . THR A 1 479 ? 19.432 10.712 -12.179 1.00 87.62 479 THR A O 1
ATOM 3807 N N . ASN A 1 480 ? 19.702 10.223 -10.000 1.00 89.50 480 ASN A N 1
ATOM 3808 C CA . ASN A 1 480 ? 20.605 11.341 -9.697 1.00 89.50 480 ASN A CA 1
ATOM 3809 C C . ASN A 1 480 ? 22.086 10.963 -9.860 1.00 89.50 480 ASN A C 1
ATOM 3811 O O . ASN A 1 480 ? 22.946 11.840 -9.826 1.00 89.50 480 ASN A O 1
ATOM 3815 N N . LEU A 1 481 ? 22.396 9.673 -10.000 1.00 90.94 481 LEU A N 1
ATOM 3816 C CA . LEU A 1 481 ? 23.754 9.186 -10.220 1.00 90.94 481 LEU A CA 1
ATOM 3817 C C . LEU A 1 481 ? 24.058 9.110 -11.722 1.00 90.94 481 LEU A C 1
ATOM 3819 O O . LEU A 1 481 ? 23.141 8.941 -12.527 1.00 90.94 481 LEU A O 1
ATOM 3823 N N . PRO A 1 482 ? 25.337 9.163 -12.135 1.00 90.94 482 PRO A N 1
ATOM 3824 C CA . PRO A 1 482 ? 25.713 8.786 -13.493 1.00 90.94 482 PRO A CA 1
ATOM 3825 C C . PRO A 1 482 ? 25.245 7.356 -13.800 1.00 90.94 482 PRO A C 1
ATOM 3827 O O . PRO A 1 482 ? 25.422 6.463 -12.973 1.00 90.94 482 PRO A O 1
ATOM 3830 N N . ALA A 1 483 ? 24.707 7.106 -14.998 1.00 91.25 483 ALA A N 1
ATOM 3831 C CA . ALA A 1 483 ? 24.220 5.773 -15.383 1.00 91.25 483 ALA A CA 1
ATOM 3832 C C . ALA A 1 483 ? 25.301 4.680 -15.267 1.00 91.25 483 ALA A C 1
ATOM 3834 O O . ALA A 1 483 ? 24.997 3.531 -14.964 1.00 91.25 483 ALA A O 1
ATOM 3835 N N . THR A 1 484 ? 26.573 5.050 -15.441 1.00 91.75 484 THR A N 1
ATOM 3836 C CA . THR A 1 484 ? 27.737 4.164 -15.293 1.00 91.75 484 THR A CA 1
ATOM 3837 C C . THR A 1 484 ? 28.014 3.726 -13.855 1.00 91.75 484 THR A C 1
ATOM 3839 O O . THR A 1 484 ? 28.778 2.787 -13.659 1.00 91.75 484 THR A O 1
ATOM 3842 N N . ALA A 1 485 ? 27.425 4.385 -12.852 1.00 93.88 485 ALA A N 1
ATOM 3843 C CA . ALA A 1 485 ? 27.556 3.998 -11.447 1.00 93.88 485 ALA A CA 1
ATOM 3844 C C . ALA A 1 485 ? 26.714 2.760 -11.087 1.00 93.88 485 ALA A C 1
ATOM 3846 O O . ALA A 1 485 ? 26.913 2.176 -10.024 1.00 93.88 485 ALA A O 1
ATOM 3847 N N . LEU A 1 486 ? 25.772 2.371 -11.952 1.00 95.44 486 LEU A N 1
ATOM 3848 C CA . LEU A 1 486 ? 24.864 1.244 -11.753 1.00 95.44 486 LEU A CA 1
ATOM 3849 C C . LEU A 1 486 ? 25.134 0.169 -12.806 1.00 95.44 486 LEU A C 1
ATOM 3851 O O . LEU A 1 486 ? 25.277 0.471 -13.994 1.00 95.44 486 LEU A O 1
ATOM 3855 N N . SER A 1 487 ? 25.153 -1.099 -12.395 1.00 96.31 487 SER A N 1
ATOM 3856 C CA . SER A 1 487 ? 25.103 -2.208 -13.350 1.00 96.31 487 SER A CA 1
ATOM 3857 C C . SER A 1 487 ? 23.691 -2.372 -13.930 1.00 96.31 487 SER A C 1
ATOM 3859 O O . SER A 1 487 ? 22.707 -1.866 -13.387 1.00 96.31 487 SER A O 1
ATOM 3861 N N . GLY A 1 488 ? 23.555 -3.138 -15.016 1.00 96.56 488 GLY A N 1
ATOM 3862 C CA . GLY A 1 488 ? 22.237 -3.405 -15.606 1.00 96.56 488 GLY A CA 1
ATOM 3863 C C . GLY A 1 488 ? 21.314 -4.171 -14.658 1.00 96.56 488 GLY A C 1
ATOM 3864 O O . GLY A 1 488 ? 20.105 -3.949 -14.650 1.00 96.56 488 GLY A O 1
ATOM 3865 N N . ARG A 1 489 ? 21.885 -5.040 -13.811 1.00 97.81 489 ARG A N 1
ATOM 3866 C CA . ARG A 1 489 ? 21.128 -5.769 -12.786 1.00 97.81 489 ARG A CA 1
ATOM 3867 C C . ARG A 1 489 ? 20.679 -4.840 -11.666 1.00 97.81 489 ARG A C 1
ATOM 3869 O O . ARG A 1 489 ? 19.521 -4.914 -11.265 1.00 97.81 489 ARG A O 1
ATOM 3876 N N . ASP A 1 490 ? 21.545 -3.928 -11.227 1.00 97.50 490 ASP A N 1
ATOM 3877 C CA . ASP A 1 490 ? 21.192 -2.908 -10.232 1.00 97.50 490 ASP A CA 1
ATOM 3878 C C . ASP A 1 490 ? 19.997 -2.072 -10.705 1.00 97.50 490 ASP A C 1
ATOM 3880 O O . ASP A 1 490 ? 19.036 -1.867 -9.958 1.00 97.50 490 ASP A O 1
ATOM 3884 N N . MET A 1 491 ? 20.023 -1.645 -11.970 1.00 96.56 491 MET A N 1
ATOM 3885 C CA . MET A 1 491 ? 18.953 -0.847 -12.557 1.00 96.56 491 MET A CA 1
ATOM 3886 C C . MET A 1 491 ? 17.647 -1.639 -12.720 1.00 96.56 491 MET A C 1
ATOM 3888 O O . MET A 1 491 ? 16.582 -1.158 -12.328 1.00 96.56 491 MET A O 1
ATOM 3892 N N . PHE A 1 492 ? 17.721 -2.874 -13.231 1.00 97.44 492 PHE A N 1
ATOM 3893 C CA . PHE A 1 492 ? 16.557 -3.750 -13.387 1.00 97.44 492 PHE A CA 1
ATOM 3894 C C . PHE A 1 492 ? 15.841 -3.979 -12.051 1.00 97.44 492 PHE A C 1
ATOM 3896 O O . PHE A 1 492 ? 14.635 -3.751 -11.936 1.00 97.44 492 PHE A O 1
ATOM 3903 N N . PHE A 1 493 ? 16.582 -4.375 -11.013 1.00 97.50 493 PHE A N 1
ATOM 3904 C CA . PHE A 1 493 ? 15.988 -4.655 -9.708 1.00 97.50 493 PHE A CA 1
ATOM 3905 C C . PHE A 1 493 ? 15.524 -3.390 -8.979 1.00 97.50 493 PHE A C 1
ATOM 3907 O O . PHE A 1 493 ? 14.524 -3.440 -8.264 1.00 97.50 493 PHE A O 1
ATOM 3914 N N . THR A 1 494 ? 16.160 -2.239 -9.210 1.00 96.62 494 THR A N 1
ATOM 3915 C CA . THR A 1 494 ? 15.649 -0.953 -8.713 1.00 96.62 494 THR A CA 1
ATOM 3916 C C . THR A 1 494 ? 14.249 -0.650 -9.264 1.00 96.62 494 THR A C 1
ATOM 3918 O O . THR A 1 494 ? 13.369 -0.235 -8.503 1.00 96.62 494 THR A O 1
ATOM 3921 N N . GLY A 1 495 ? 14.008 -0.913 -10.553 1.00 95.44 495 GLY A N 1
ATOM 3922 C CA . GLY A 1 495 ? 12.681 -0.777 -11.161 1.00 95.44 495 GLY A CA 1
ATOM 3923 C C . GLY A 1 495 ? 11.669 -1.782 -10.605 1.00 95.44 495 GLY A C 1
ATOM 3924 O O . GLY A 1 495 ? 10.580 -1.406 -10.164 1.00 95.44 495 GLY A O 1
ATOM 3925 N N . VAL A 1 496 ? 12.063 -3.057 -10.506 1.00 95.88 496 VAL A N 1
ATOM 3926 C CA . VAL A 1 496 ? 11.234 -4.130 -9.923 1.00 95.88 496 VAL A CA 1
ATOM 3927 C C . VAL A 1 496 ? 10.758 -3.792 -8.506 1.00 95.88 496 VAL A C 1
ATOM 3929 O O . VAL A 1 496 ? 9.574 -3.950 -8.197 1.00 95.88 496 VAL A O 1
ATOM 3932 N N . PHE A 1 497 ? 11.649 -3.305 -7.639 1.00 95.31 497 PHE A N 1
ATOM 3933 C CA . PHE A 1 497 ? 11.300 -2.963 -6.257 1.00 95.31 497 PHE A CA 1
ATOM 3934 C C . PHE A 1 497 ? 10.699 -1.569 -6.094 1.00 95.31 497 PHE A C 1
ATOM 3936 O O . PHE A 1 497 ? 10.120 -1.278 -5.053 1.00 95.31 497 PHE A O 1
ATOM 3943 N N . THR A 1 498 ? 10.736 -0.726 -7.122 1.00 92.75 498 THR A N 1
ATOM 3944 C CA . THR A 1 498 ? 9.901 0.480 -7.152 1.00 92.75 498 THR A CA 1
ATOM 3945 C C . THR A 1 498 ? 8.434 0.114 -7.399 1.00 92.75 498 THR A C 1
ATOM 3947 O O . THR A 1 498 ? 7.537 0.616 -6.716 1.00 92.75 498 THR A O 1
ATOM 3950 N N . ILE A 1 499 ? 8.186 -0.847 -8.292 1.00 91.56 499 ILE A N 1
ATOM 3951 C CA . ILE A 1 499 ? 6.847 -1.388 -8.566 1.00 91.56 499 ILE A CA 1
ATOM 3952 C C . ILE A 1 499 ? 6.301 -2.186 -7.368 1.00 91.56 499 ILE A C 1
ATOM 3954 O O . ILE A 1 499 ? 5.138 -2.016 -7.012 1.00 91.56 499 ILE A O 1
ATOM 3958 N N . ASN A 1 500 ? 7.128 -3.011 -6.716 1.00 89.88 500 ASN A N 1
ATOM 3959 C CA . ASN A 1 500 ? 6.714 -3.870 -5.590 1.00 89.88 500 ASN A CA 1
ATOM 3960 C C . ASN A 1 500 ? 7.105 -3.334 -4.198 1.00 89.88 500 ASN A C 1
ATOM 3962 O O . ASN A 1 500 ? 7.055 -4.066 -3.215 1.00 89.88 500 ASN A O 1
ATOM 3966 N N . GLY A 1 501 ? 7.525 -2.073 -4.104 1.00 88.19 501 GLY A N 1
ATOM 3967 C CA . GLY A 1 501 ? 7.882 -1.406 -2.849 1.00 88.19 501 GLY A CA 1
ATOM 3968 C C . GLY A 1 501 ? 6.880 -0.313 -2.521 1.00 88.19 501 GLY A C 1
ATOM 3969 O O . GLY A 1 501 ? 5.749 -0.600 -2.136 1.00 88.19 501 GLY A O 1
ATOM 3970 N N . ALA A 1 502 ? 7.265 0.949 -2.725 1.00 86.50 502 ALA A N 1
ATOM 3971 C CA . ALA A 1 502 ? 6.446 2.119 -2.394 1.00 86.50 502 ALA A CA 1
ATOM 3972 C C . ALA A 1 502 ? 5.012 2.050 -2.955 1.00 86.50 502 ALA A C 1
ATOM 3974 O O . ALA A 1 502 ? 4.055 2.381 -2.254 1.00 86.50 502 ALA A O 1
ATOM 3975 N N . ASN A 1 503 ? 4.841 1.530 -4.175 1.00 84.38 503 ASN A N 1
ATOM 3976 C CA . ASN A 1 503 ? 3.526 1.387 -4.801 1.00 84.38 503 ASN A CA 1
ATOM 3977 C C . ASN A 1 503 ? 2.569 0.454 -4.035 1.00 84.38 503 ASN A C 1
ATOM 3979 O O . ASN A 1 503 ? 1.357 0.669 -4.067 1.00 84.38 503 ASN A O 1
ATOM 3983 N N . THR A 1 504 ? 3.101 -0.518 -3.289 1.00 91.12 504 THR A N 1
ATOM 3984 C CA . THR A 1 504 ? 2.312 -1.469 -2.486 1.00 91.12 504 THR A CA 1
ATOM 3985 C C . THR A 1 504 ? 1.869 -0.904 -1.138 1.00 91.12 504 THR A C 1
ATOM 3987 O O . THR A 1 504 ? 1.005 -1.463 -0.459 1.00 91.12 504 THR A O 1
ATOM 3990 N N . THR A 1 505 ? 2.402 0.259 -0.743 1.00 92.75 505 THR A N 1
ATOM 3991 C CA . THR A 1 505 ? 2.121 0.863 0.566 1.00 92.75 505 THR A CA 1
ATOM 3992 C C . THR A 1 505 ? 0.693 1.346 0.734 1.00 92.75 505 THR A C 1
ATOM 3994 O O . THR A 1 505 ? 0.342 1.736 1.833 1.00 92.75 505 THR A O 1
ATOM 3997 N N . ARG A 1 506 ? -0.158 1.308 -0.289 1.00 90.06 506 ARG A N 1
ATOM 3998 C CA . ARG A 1 506 ? -1.584 1.624 -0.142 1.00 90.06 506 ARG A CA 1
ATOM 3999 C C . ARG A 1 506 ? -2.378 0.518 0.565 1.00 90.06 506 ARG A C 1
ATOM 4001 O O . ARG A 1 506 ? -3.405 0.786 1.177 1.00 90.06 506 ARG A O 1
ATOM 4008 N N . GLU A 1 507 ? -1.879 -0.713 0.504 1.00 93.62 507 GLU A N 1
ATOM 4009 C CA . GLU A 1 507 ? -2.476 -1.919 1.091 1.00 93.62 507 GLU A CA 1
ATOM 4010 C C . GLU A 1 507 ? -1.425 -2.645 1.951 1.00 93.62 507 GLU A C 1
ATOM 4012 O O . GLU A 1 507 ? -1.246 -3.860 1.897 1.00 93.62 507 GLU A O 1
ATOM 4017 N N . SER A 1 508 ? -0.676 -1.863 2.734 1.00 95.25 508 SER A N 1
ATOM 4018 C CA . SER A 1 508 ? 0.494 -2.320 3.486 1.00 95.25 508 SER A CA 1
ATOM 4019 C C . SER A 1 508 ? 0.158 -3.415 4.505 1.00 95.25 508 SER A C 1
ATOM 4021 O O . SER A 1 508 ? -0.571 -3.173 5.473 1.00 95.25 508 SER A O 1
ATOM 4023 N N . LEU A 1 509 ? 0.794 -4.586 4.368 1.00 97.31 509 LEU A N 1
ATOM 4024 C CA . LEU A 1 509 ? 0.695 -5.688 5.335 1.00 97.31 509 LEU A CA 1
ATOM 4025 C C . LEU A 1 509 ? 1.078 -5.253 6.759 1.00 97.31 509 LEU A C 1
ATOM 4027 O O . LEU A 1 509 ? 0.439 -5.675 7.724 1.00 97.31 509 LEU A O 1
ATOM 4031 N N . LEU A 1 510 ? 2.083 -4.379 6.899 1.00 97.56 510 LEU A N 1
ATOM 4032 C CA . LEU A 1 510 ? 2.494 -3.813 8.189 1.00 97.56 510 LEU A CA 1
ATOM 4033 C C . LEU A 1 510 ? 1.314 -3.120 8.885 1.00 97.56 510 LEU A C 1
ATOM 4035 O O . LEU A 1 510 ? 1.038 -3.394 10.052 1.00 97.56 510 LEU A O 1
ATOM 4039 N N . ALA A 1 511 ? 0.613 -2.238 8.171 1.00 96.81 511 ALA A N 1
ATOM 4040 C CA . ALA A 1 511 ? -0.488 -1.465 8.733 1.00 96.81 511 ALA A CA 1
ATOM 4041 C C . ALA A 1 511 ? -1.708 -2.354 9.010 1.00 96.81 511 ALA A C 1
ATOM 4043 O O . ALA A 1 511 ? -2.271 -2.286 10.099 1.00 96.81 511 ALA A O 1
ATOM 4044 N N . TYR A 1 512 ? -2.074 -3.252 8.093 1.00 97.44 512 TYR A N 1
ATOM 4045 C CA . TYR A 1 512 ? -3.179 -4.188 8.322 1.00 97.44 512 TYR A CA 1
ATOM 4046 C C . TYR A 1 512 ? -2.941 -5.101 9.526 1.00 97.44 512 TYR A C 1
ATOM 4048 O O . TYR A 1 512 ? -3.821 -5.244 10.376 1.00 97.44 512 TYR A O 1
ATOM 4056 N N . THR A 1 513 ? -1.734 -5.659 9.648 1.00 97.75 513 THR A N 1
ATOM 4057 C CA . THR A 1 513 ? -1.356 -6.492 10.798 1.00 97.75 513 THR A CA 1
ATOM 4058 C C . THR A 1 513 ? -1.393 -5.674 12.087 1.00 97.75 513 THR A C 1
ATOM 4060 O O . THR A 1 513 ? -1.932 -6.127 13.096 1.00 97.75 513 THR A O 1
ATOM 4063 N N . LEU A 1 514 ? -0.866 -4.446 12.061 1.00 96.31 514 LEU A N 1
ATOM 4064 C CA . LEU A 1 514 ? -0.873 -3.538 13.205 1.00 96.31 514 LEU A CA 1
ATOM 4065 C C . LEU A 1 514 ? -2.301 -3.202 13.670 1.00 96.31 514 LEU A C 1
ATOM 4067 O O . LEU A 1 514 ? -2.579 -3.273 14.866 1.00 96.31 514 LEU A O 1
ATOM 4071 N N . HIS A 1 515 ? -3.211 -2.890 12.744 1.00 95.56 515 HIS A N 1
ATOM 4072 C CA . HIS A 1 515 ? -4.619 -2.620 13.047 1.00 95.56 515 HIS A CA 1
ATOM 4073 C C . HIS A 1 515 ? -5.334 -3.863 13.585 1.00 95.56 515 HIS A C 1
ATOM 4075 O O . HIS A 1 515 ? -6.012 -3.781 14.609 1.00 95.56 515 HIS A O 1
ATOM 4081 N N . GLY A 1 516 ? -5.144 -5.028 12.959 1.00 95.56 516 GLY A N 1
ATOM 4082 C CA . GLY A 1 516 ? -5.714 -6.287 13.442 1.00 95.56 516 GLY A CA 1
ATOM 4083 C C . GLY A 1 516 ? -5.249 -6.629 14.860 1.00 95.56 516 GLY A C 1
ATOM 4084 O O . GLY A 1 516 ? -6.065 -6.931 15.727 1.00 95.56 516 GLY A O 1
ATOM 4085 N N . MET A 1 517 ? -3.951 -6.485 15.149 1.00 93.56 517 MET A N 1
ATOM 4086 C CA . MET A 1 517 ? -3.429 -6.694 16.504 1.00 93.56 517 MET A CA 1
ATOM 4087 C C . MET A 1 517 ? -3.928 -5.647 17.503 1.00 93.56 517 MET A C 1
ATOM 4089 O O . MET A 1 517 ? -4.207 -5.993 18.647 1.00 93.56 517 MET A O 1
ATOM 4093 N N . ARG A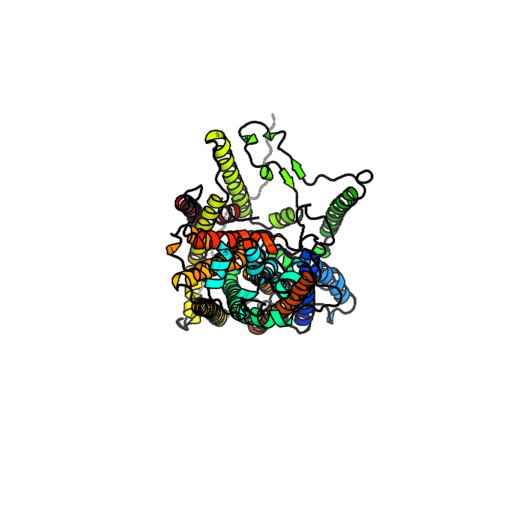 1 518 ? -4.089 -4.382 17.091 1.00 93.31 518 ARG A N 1
ATOM 4094 C CA . ARG A 1 518 ? -4.673 -3.349 17.958 1.00 93.31 518 ARG A CA 1
ATOM 4095 C C . ARG A 1 518 ? -6.113 -3.691 18.348 1.00 93.31 518 ARG A C 1
ATOM 4097 O O . ARG A 1 518 ? -6.482 -3.489 19.498 1.00 93.31 518 ARG A O 1
ATOM 4104 N N . ASN A 1 519 ? -6.902 -4.250 17.431 1.00 94.38 519 ASN A N 1
ATOM 4105 C CA . ASN A 1 519 ? -8.251 -4.736 17.731 1.00 94.38 519 ASN A CA 1
ATOM 4106 C C . ASN A 1 519 ? -8.246 -5.925 18.707 1.00 94.38 519 ASN A C 1
ATOM 4108 O O . ASN A 1 519 ? -9.128 -6.019 19.554 1.00 94.38 519 ASN A O 1
ATOM 4112 N N . ILE A 1 520 ? -7.239 -6.803 18.640 1.00 92.75 520 ILE A N 1
ATOM 4113 C CA . ILE A 1 520 ? -7.063 -7.896 19.613 1.00 92.75 520 ILE A CA 1
ATOM 4114 C C . ILE A 1 520 ? -6.735 -7.347 21.009 1.00 92.75 520 ILE A C 1
ATOM 4116 O O . ILE A 1 520 ? -7.296 -7.826 21.997 1.00 92.75 520 ILE A O 1
ATOM 4120 N N . ASP A 1 521 ? -5.872 -6.328 21.093 1.00 89.12 521 ASP A N 1
ATOM 4121 C CA . ASP A 1 521 ? -5.566 -5.652 22.360 1.00 89.12 521 ASP A CA 1
ATOM 4122 C C . ASP A 1 521 ? -6.841 -5.022 22.965 1.00 89.12 521 ASP A C 1
ATOM 4124 O O . ASP A 1 521 ? -7.104 -5.184 24.157 1.00 89.12 521 ASP A O 1
ATOM 4128 N N . LEU A 1 522 ? -7.665 -4.353 22.144 1.00 90.44 522 LEU A N 1
ATOM 4129 C CA . LEU A 1 522 ? -8.945 -3.757 22.564 1.00 90.44 522 LEU A CA 1
ATOM 4130 C C . LEU A 1 522 ? -9.988 -4.809 22.978 1.00 90.44 522 LEU A C 1
ATOM 4132 O O . LEU A 1 522 ? -10.767 -4.575 23.898 1.00 90.44 522 LEU A O 1
ATOM 4136 N N . ALA A 1 523 ? -9.965 -5.994 22.362 1.00 90.44 523 ALA A N 1
ATOM 4137 C CA . ALA A 1 523 ? -10.829 -7.123 22.711 1.00 90.44 523 ALA A CA 1
ATOM 4138 C C . ALA A 1 523 ? -10.476 -7.787 24.059 1.00 90.44 523 ALA A C 1
ATOM 4140 O O . ALA A 1 523 ? -11.140 -8.743 24.462 1.00 90.44 523 ALA A O 1
ATOM 4141 N N . GLY A 1 524 ? -9.427 -7.323 24.749 1.00 80.75 524 GLY A N 1
ATOM 4142 C CA . GLY A 1 524 ? -8.974 -7.896 26.016 1.00 80.75 524 GLY A CA 1
ATOM 4143 C C . GLY A 1 524 ? -8.272 -9.249 25.864 1.00 80.75 524 GLY A C 1
ATOM 4144 O O . GLY A 1 524 ? -8.223 -10.024 26.825 1.00 80.75 524 GLY A O 1
ATOM 4145 N N . GLY A 1 525 ? -7.744 -9.551 24.671 1.00 68.75 525 GLY A N 1
ATOM 4146 C CA . GLY A 1 525 ? -7.034 -10.797 24.392 1.00 68.75 525 GLY A CA 1
ATOM 4147 C C . GLY A 1 525 ? -5.796 -10.972 25.280 1.00 68.75 525 GLY A C 1
ATOM 4148 O O . GLY A 1 525 ? -4.982 -10.061 25.433 1.00 68.75 525 GLY A O 1
ATOM 4149 N N . ASP A 1 526 ? -5.622 -12.164 25.861 1.00 67.44 526 ASP A N 1
ATOM 4150 C CA . ASP A 1 526 ? -4.398 -12.507 26.594 1.00 67.44 526 ASP A CA 1
ATOM 4151 C C . ASP A 1 526 ? -3.293 -12.926 25.615 1.00 67.44 526 ASP A C 1
ATOM 4153 O O . ASP A 1 526 ? -3.005 -14.109 25.406 1.00 67.44 526 ASP A O 1
ATOM 4157 N N . GLU A 1 527 ? -2.666 -11.919 25.002 1.00 64.81 527 GLU A N 1
ATOM 4158 C CA . GLU A 1 527 ? -1.606 -12.073 24.002 1.00 64.81 527 GLU A CA 1
ATOM 4159 C C . GLU A 1 527 ? -0.521 -13.067 24.435 1.00 64.81 527 GLU A C 1
ATOM 4161 O O . GLU A 1 527 ? -0.006 -13.826 23.614 1.00 64.81 527 GLU A O 1
ATOM 4166 N N . ARG A 1 528 ? -0.166 -13.103 25.727 1.00 65.12 528 ARG A N 1
ATOM 4167 C CA . ARG A 1 528 ? 0.914 -13.970 26.217 1.00 65.12 528 ARG A CA 1
ATOM 4168 C C . ARG A 1 528 ? 0.612 -15.441 25.948 1.00 65.12 528 ARG A C 1
ATOM 4170 O O . ARG A 1 528 ? 1.525 -16.202 25.636 1.00 65.12 528 ARG A O 1
ATOM 4177 N N . ARG A 1 529 ? -0.656 -15.829 26.066 1.00 67.25 529 ARG A N 1
ATOM 4178 C CA . ARG A 1 529 ? -1.111 -17.204 25.868 1.00 67.25 529 ARG A CA 1
ATOM 4179 C C . ARG A 1 529 ? -1.374 -17.526 24.397 1.00 67.25 529 ARG A C 1
ATOM 4181 O O . ARG A 1 529 ? -1.308 -18.693 24.026 1.00 67.25 529 ARG A O 1
ATOM 4188 N N . GLU A 1 530 ? -1.653 -16.514 23.575 1.00 80.38 530 GLU A N 1
ATOM 4189 C CA . GLU A 1 530 ? -2.101 -16.694 22.186 1.00 80.38 530 GLU A CA 1
ATOM 4190 C C . GLU A 1 530 ? -1.080 -16.294 21.123 1.00 80.38 530 GLU A C 1
ATOM 4192 O O . GLU A 1 530 ? -1.306 -16.559 19.948 1.00 80.38 530 GLU A O 1
ATOM 4197 N N . ARG A 1 531 ? 0.062 -15.711 21.502 1.00 83.31 531 ARG A N 1
ATOM 4198 C CA . ARG A 1 531 ? 1.071 -15.193 20.566 1.00 83.31 531 ARG A CA 1
ATOM 4199 C C . ARG A 1 531 ? 1.462 -16.180 19.467 1.00 83.31 531 ARG A C 1
ATOM 4201 O O . ARG A 1 531 ? 1.472 -15.805 18.298 1.00 83.31 531 ARG A O 1
ATOM 4208 N N . THR A 1 532 ? 1.768 -17.427 19.825 1.00 86.19 532 THR A N 1
ATOM 4209 C CA . THR A 1 532 ? 2.103 -18.469 18.842 1.00 86.19 532 THR A CA 1
ATOM 4210 C C . THR A 1 532 ? 0.917 -18.762 17.927 1.00 86.19 532 THR A C 1
ATOM 4212 O O . THR A 1 532 ? 1.092 -18.859 16.720 1.00 86.19 532 THR A O 1
ATOM 4215 N N . GLY A 1 533 ? -0.297 -18.835 18.481 1.00 91.00 533 GLY A N 1
ATOM 4216 C CA . GLY A 1 533 ? -1.525 -19.023 17.709 1.00 91.00 533 GLY A CA 1
ATOM 4217 C C . GLY A 1 533 ? -1.768 -17.887 16.715 1.00 91.00 533 GLY A C 1
ATOM 4218 O O . GLY A 1 533 ? -2.017 -18.150 15.547 1.00 91.00 533 GLY A O 1
ATOM 4219 N N . LEU A 1 534 ? -1.610 -16.631 17.142 1.00 93.00 534 LEU A N 1
ATOM 4220 C CA . LEU A 1 534 ? -1.741 -15.459 16.272 1.00 93.00 534 LEU A CA 1
ATOM 4221 C C . LEU A 1 534 ? -0.702 -15.464 15.148 1.00 93.00 534 LEU A C 1
ATOM 4223 O O . LEU A 1 534 ? -1.052 -15.226 13.996 1.00 93.00 534 LEU A O 1
ATOM 4227 N N . ALA A 1 535 ? 0.558 -15.778 15.461 1.00 93.62 535 ALA A N 1
ATOM 4228 C CA . ALA A 1 535 ? 1.606 -15.893 14.450 1.00 93.62 535 ALA A CA 1
ATOM 4229 C C . ALA A 1 535 ? 1.286 -16.993 13.423 1.00 93.62 535 ALA A C 1
ATOM 4231 O O . ALA A 1 535 ? 1.381 -16.748 12.223 1.00 93.62 535 ALA A O 1
ATOM 4232 N N . LEU A 1 536 ? 0.846 -18.172 13.879 1.00 95.62 536 LEU A N 1
ATOM 4233 C CA . LEU A 1 536 ? 0.451 -19.277 13.001 1.00 95.62 536 LEU A CA 1
ATOM 4234 C C . LEU A 1 536 ? -0.752 -18.918 12.129 1.00 95.62 536 LEU A C 1
ATOM 4236 O O . LEU A 1 536 ? -0.760 -19.246 10.949 1.00 95.62 536 LEU A O 1
ATOM 4240 N N . VAL A 1 537 ? -1.740 -18.212 12.678 1.00 97.19 537 VAL A N 1
ATOM 4241 C CA . VAL A 1 537 ? -2.914 -17.759 11.927 1.00 97.19 537 VAL A CA 1
ATOM 4242 C C . VAL A 1 537 ? -2.540 -16.719 10.870 1.00 97.19 537 VAL A C 1
ATOM 4244 O O . VAL A 1 537 ? -3.045 -16.799 9.753 1.00 97.19 537 VAL A O 1
ATOM 4247 N N . ILE A 1 538 ? -1.631 -15.785 11.168 1.00 97.94 538 ILE A N 1
ATOM 4248 C CA . ILE A 1 538 ? -1.113 -14.830 10.172 1.00 97.94 538 ILE A CA 1
ATOM 4249 C C . ILE A 1 538 ? -0.377 -15.579 9.056 1.00 97.94 538 ILE A C 1
ATOM 4251 O O . ILE A 1 538 ? -0.672 -15.355 7.886 1.00 97.94 538 ILE A O 1
ATOM 4255 N N . VAL A 1 539 ? 0.535 -16.497 9.401 1.00 98.06 539 VAL A N 1
ATOM 4256 C CA . VAL A 1 539 ? 1.271 -17.308 8.414 1.00 98.06 539 VAL A CA 1
ATOM 4257 C C . VAL A 1 539 ? 0.306 -18.121 7.554 1.00 98.06 539 VAL A C 1
ATOM 4259 O O . VAL A 1 539 ? 0.399 -18.086 6.332 1.00 98.06 539 VAL A O 1
ATOM 4262 N N . TRP A 1 540 ? -0.662 -18.795 8.176 1.00 98.31 540 TRP A N 1
ATOM 4263 C CA . TRP A 1 540 ? -1.703 -19.544 7.476 1.00 98.31 540 TRP A CA 1
ATOM 4264 C C . TRP A 1 540 ? -2.498 -18.657 6.515 1.00 98.31 540 TRP A C 1
ATOM 4266 O O . TRP A 1 540 ? -2.685 -19.019 5.358 1.00 98.31 540 TRP A O 1
ATOM 4276 N N . THR A 1 541 ? -2.909 -17.474 6.970 1.00 98.56 541 THR A N 1
ATOM 4277 C CA . THR A 1 541 ? -3.656 -16.506 6.157 1.00 98.56 541 THR A CA 1
ATOM 4278 C C . THR A 1 541 ? -2.841 -16.037 4.957 1.00 98.56 541 THR A C 1
ATOM 4280 O O . THR A 1 541 ? -3.377 -15.971 3.856 1.00 98.56 541 THR A O 1
ATOM 4283 N N . LEU A 1 542 ? -1.551 -15.744 5.145 1.00 98.38 542 LEU A N 1
ATOM 4284 C CA . LEU A 1 542 ? -0.664 -15.335 4.057 1.00 98.38 542 LEU A CA 1
ATOM 4285 C C . LEU A 1 542 ? -0.478 -16.456 3.029 1.00 98.38 542 LEU A C 1
ATOM 4287 O O . LEU A 1 542 ? -0.561 -16.190 1.835 1.00 98.38 542 LEU A O 1
ATOM 4291 N N . LEU A 1 543 ? -0.280 -17.702 3.471 1.00 98.06 543 LEU A N 1
ATOM 4292 C CA . LEU A 1 543 ? -0.122 -18.854 2.577 1.00 98.06 543 LEU A CA 1
ATOM 4293 C C . LEU A 1 543 ? -1.406 -19.150 1.792 1.00 98.06 543 LEU A C 1
ATOM 4295 O O . LEU A 1 543 ? -1.376 -19.239 0.564 1.00 98.06 543 LEU A O 1
ATOM 4299 N N . LEU A 1 544 ? -2.536 -19.264 2.496 1.00 98.56 544 LEU A N 1
ATOM 4300 C CA . LEU A 1 544 ? -3.844 -19.517 1.895 1.00 98.56 544 LEU A CA 1
ATOM 4301 C C . LEU A 1 544 ? -4.240 -18.381 0.948 1.00 98.56 544 LEU A C 1
ATOM 4303 O O . LEU A 1 544 ? -4.642 -18.627 -0.188 1.00 98.56 544 LEU A O 1
ATOM 4307 N N . GLY A 1 545 ? -4.098 -17.137 1.403 1.00 97.94 545 GLY A N 1
ATOM 4308 C CA . GLY A 1 545 ? -4.429 -15.953 0.627 1.00 97.94 545 GLY A CA 1
ATOM 4309 C C . GLY A 1 545 ? -3.557 -15.810 -0.616 1.00 97.94 545 GLY A C 1
ATOM 4310 O O . GLY A 1 545 ? -4.089 -15.537 -1.686 1.00 97.94 545 GLY A O 1
ATOM 4311 N N . PHE A 1 546 ? -2.247 -16.065 -0.516 1.00 97.44 546 PHE A N 1
ATOM 4312 C CA . PHE A 1 546 ? -1.342 -16.003 -1.665 1.00 97.44 546 PHE A CA 1
ATOM 4313 C C . PHE A 1 546 ? -1.731 -17.049 -2.708 1.00 97.44 546 PHE A C 1
ATOM 4315 O O . PHE A 1 546 ? -1.912 -16.706 -3.872 1.00 97.44 546 PHE A O 1
ATOM 4322 N N . PHE A 1 547 ? -1.964 -18.297 -2.288 1.00 97.62 547 PHE A N 1
ATOM 4323 C CA . PHE A 1 547 ? -2.402 -19.360 -3.190 1.00 97.62 547 PHE A CA 1
ATOM 4324 C C . PHE A 1 547 ? -3.711 -19.005 -3.915 1.00 97.62 547 PHE A C 1
ATOM 4326 O O . PHE A 1 547 ? -3.771 -19.047 -5.144 1.00 97.62 547 PHE A O 1
ATOM 4333 N N . VAL A 1 548 ? -4.745 -18.601 -3.169 1.00 98.44 548 VAL A N 1
ATOM 4334 C CA . VAL A 1 548 ? -6.067 -18.280 -3.733 1.00 98.44 548 VAL A CA 1
ATOM 4335 C C . VAL A 1 548 ? -6.015 -17.035 -4.621 1.00 98.44 548 VAL A C 1
ATOM 4337 O O . VAL A 1 548 ? -6.588 -17.036 -5.712 1.00 98.44 548 VAL A O 1
ATOM 4340 N N . ALA A 1 549 ? -5.319 -15.981 -4.190 1.00 97.50 549 ALA A N 1
ATOM 4341 C CA . ALA A 1 549 ? -5.214 -14.744 -4.953 1.00 97.50 549 ALA A CA 1
ATOM 4342 C C . ALA A 1 549 ? -4.393 -14.937 -6.230 1.00 97.50 549 ALA A C 1
ATOM 4344 O O . ALA A 1 549 ? -4.774 -14.405 -7.271 1.00 97.50 549 ALA A O 1
ATOM 4345 N N . THR A 1 550 ? -3.309 -15.718 -6.195 1.00 97.50 550 THR A N 1
ATOM 4346 C CA . THR A 1 550 ? -2.544 -16.056 -7.400 1.00 97.50 550 THR A CA 1
ATOM 4347 C C . THR A 1 550 ? -3.375 -16.908 -8.353 1.00 97.50 550 THR A C 1
ATOM 4349 O O . THR A 1 550 ? -3.426 -16.595 -9.540 1.00 97.50 550 THR A O 1
ATOM 4352 N N . TRP A 1 551 ? -4.077 -17.930 -7.848 1.00 97.69 551 TRP A N 1
ATOM 4353 C CA . TRP A 1 551 ? -4.979 -18.753 -8.658 1.00 97.69 551 TRP A CA 1
ATOM 4354 C C . TRP A 1 551 ? -6.035 -17.905 -9.378 1.00 97.69 551 TRP A C 1
ATOM 4356 O O . TRP A 1 551 ? -6.163 -17.993 -10.601 1.00 97.69 551 TRP A O 1
ATOM 4366 N N . SER A 1 552 ? -6.749 -17.059 -8.626 1.00 97.44 552 SER A N 1
ATOM 4367 C CA . SER A 1 552 ? -7.798 -16.179 -9.153 1.00 97.44 552 SER A CA 1
ATOM 4368 C C . SER A 1 552 ? -7.238 -15.137 -10.124 1.00 97.44 552 SER A C 1
ATOM 4370 O O . SER A 1 552 ? -7.761 -14.971 -11.222 1.00 97.44 552 SER A O 1
ATOM 4372 N N . SER A 1 553 ? -6.119 -14.490 -9.781 1.00 96.38 553 SER A N 1
ATOM 4373 C CA . SER A 1 553 ? -5.506 -13.474 -10.645 1.00 96.38 553 SER A CA 1
ATOM 4374 C C . SER A 1 553 ? -5.031 -14.062 -11.971 1.00 96.38 553 SER A C 1
ATOM 4376 O O . SER A 1 553 ? -5.325 -13.496 -13.020 1.00 96.38 553 SER A O 1
ATOM 4378 N N . LEU A 1 554 ? -4.332 -15.205 -11.951 1.00 96.88 554 LEU A N 1
ATOM 4379 C CA . LEU A 1 554 ? -3.899 -15.877 -13.179 1.00 96.88 554 LEU A CA 1
ATOM 4380 C C . LEU A 1 554 ? -5.097 -16.321 -14.016 1.00 96.88 554 LEU A C 1
ATOM 4382 O O . LEU A 1 554 ? -5.090 -16.133 -15.230 1.00 96.88 554 LEU A O 1
ATOM 4386 N N . TRP A 1 555 ? -6.144 -16.852 -13.381 1.00 96.44 555 TRP A N 1
ATOM 4387 C CA . TRP A 1 555 ? -7.381 -17.167 -14.086 1.00 96.44 555 TRP A CA 1
ATOM 4388 C C . TRP A 1 555 ? -7.968 -15.931 -14.782 1.00 96.44 555 TRP A C 1
ATOM 4390 O O . TRP A 1 555 ? -8.307 -16.025 -15.960 1.00 96.44 555 TRP A O 1
ATOM 4400 N N . CYS A 1 556 ? -8.012 -14.770 -14.117 1.00 94.88 556 CYS A N 1
ATOM 4401 C CA . CYS A 1 556 ? -8.459 -13.517 -14.730 1.00 94.88 556 CYS A CA 1
ATOM 4402 C C . CYS A 1 556 ? -7.597 -13.117 -15.939 1.00 94.88 556 CYS A C 1
ATOM 4404 O O . CYS A 1 556 ? -8.156 -12.904 -17.011 1.00 94.88 556 CYS A O 1
ATOM 4406 N N . TYR A 1 557 ? -6.264 -13.068 -15.798 1.00 94.62 557 TYR A N 1
ATOM 4407 C CA . TYR A 1 557 ? -5.346 -12.671 -16.884 1.00 94.62 557 TYR A CA 1
ATOM 4408 C C . TYR A 1 557 ? -5.404 -13.577 -18.108 1.00 94.62 557 TYR A C 1
ATOM 4410 O O . TYR A 1 557 ? -5.307 -13.103 -19.234 1.00 94.62 557 TYR A O 1
ATOM 4418 N N . TYR A 1 558 ? -5.580 -14.879 -17.905 1.00 95.75 558 TYR A N 1
ATOM 4419 C CA . TYR A 1 558 ? -5.647 -15.817 -19.018 1.00 95.75 558 TYR A CA 1
ATOM 4420 C C . TYR A 1 558 ? -7.058 -15.993 -19.588 1.00 95.75 558 TYR A C 1
ATOM 4422 O O . TYR A 1 558 ? -7.183 -16.449 -20.719 1.00 95.75 558 TYR A O 1
ATOM 4430 N N . SER A 1 559 ? -8.117 -15.633 -18.859 1.00 93.94 559 SER A N 1
ATOM 4431 C CA . SER A 1 559 ? -9.501 -15.793 -19.340 1.00 93.94 559 SER A CA 1
ATOM 4432 C C . SER A 1 559 ? -10.078 -14.514 -19.952 1.00 93.94 559 SER A C 1
ATOM 4434 O O . SER A 1 559 ? -10.941 -14.593 -20.825 1.00 93.94 559 SER A O 1
ATOM 4436 N N . TYR A 1 560 ? -9.599 -13.339 -19.532 1.00 89.38 560 TYR A N 1
ATOM 4437 C CA . TYR A 1 560 ? -10.125 -12.041 -19.953 1.00 89.38 560 TYR A CA 1
ATOM 4438 C C . TYR A 1 560 ? -8.998 -11.131 -20.443 1.00 89.38 560 TYR A C 1
ATOM 4440 O O . TYR A 1 560 ? -7.991 -10.960 -19.769 1.00 89.38 560 TYR A O 1
ATOM 4448 N N . ALA A 1 561 ? -9.195 -10.504 -21.603 1.00 81.44 561 ALA A N 1
ATOM 4449 C CA . ALA A 1 561 ? -8.301 -9.455 -22.104 1.00 81.44 561 ALA A CA 1
ATOM 4450 C C . ALA A 1 561 ? -8.810 -8.053 -21.741 1.00 81.44 561 ALA A C 1
ATOM 4452 O O . ALA A 1 561 ? -8.030 -7.149 -21.451 1.00 81.44 561 ALA A O 1
ATOM 4453 N N . THR A 1 562 ? -10.132 -7.887 -21.732 1.00 79.19 562 THR A N 1
ATOM 4454 C CA . THR A 1 562 ? -10.846 -6.625 -21.521 1.00 79.19 562 THR A CA 1
ATOM 4455 C C . THR A 1 562 ? -11.829 -6.776 -20.356 1.00 79.19 562 THR A C 1
ATOM 4457 O O . THR A 1 562 ? -12.403 -7.862 -20.200 1.00 79.19 562 THR A O 1
ATOM 4460 N N . PRO A 1 563 ? -12.078 -5.720 -19.564 1.00 77.19 563 PRO A N 1
ATOM 4461 C CA . PRO A 1 563 ? -13.157 -5.725 -18.581 1.00 77.19 563 PRO A CA 1
ATOM 4462 C C . PRO A 1 563 ? -14.534 -5.941 -19.230 1.00 77.19 563 PRO A C 1
ATOM 4464 O O . PRO A 1 563 ? -14.738 -5.619 -20.400 1.00 77.19 563 PRO A O 1
ATOM 4467 N N . ILE A 1 564 ? -15.486 -6.482 -18.464 1.00 78.44 564 ILE A N 1
ATOM 4468 C CA . ILE A 1 564 ? -16.879 -6.697 -18.890 1.00 78.44 564 ILE A CA 1
ATOM 4469 C C . ILE A 1 564 ? -17.668 -5.384 -18.858 1.00 78.44 564 ILE A C 1
ATOM 4471 O O . ILE A 1 564 ? -18.526 -5.160 -19.709 1.00 78.44 564 ILE A O 1
ATOM 4475 N N . SER A 1 565 ? -17.407 -4.523 -17.870 1.00 63.91 565 SER A N 1
ATOM 4476 C CA . SER A 1 565 ? -18.071 -3.224 -17.756 1.00 63.91 565 SER A CA 1
ATOM 4477 C C . SER A 1 565 ? -17.216 -2.107 -18.359 1.00 63.91 565 SER A C 1
ATOM 4479 O O . SER A 1 565 ? -15.993 -2.099 -18.240 1.00 63.91 565 SER A O 1
ATOM 4481 N N . HIS A 1 566 ? -17.873 -1.132 -18.989 1.00 57.22 566 HIS A N 1
ATOM 4482 C CA . HIS A 1 566 ? -17.232 0.066 -19.546 1.00 57.22 566 HIS A CA 1
ATOM 4483 C C . HIS A 1 566 ? -17.220 1.254 -18.563 1.00 57.22 566 HIS A C 1
ATOM 4485 O O . HIS A 1 566 ? -16.904 2.374 -18.956 1.00 57.22 566 HIS A O 1
ATOM 4491 N N . SER A 1 567 ? -17.601 1.054 -17.292 1.00 51.69 567 SER A N 1
ATOM 4492 C CA . SER A 1 567 ? -17.882 2.161 -16.363 1.00 51.69 567 SER A CA 1
ATOM 4493 C C . SER A 1 567 ? -16.636 2.881 -15.847 1.00 51.69 567 SER A C 1
ATOM 4495 O O . SER A 1 567 ? -16.744 3.984 -15.314 1.00 51.69 567 SER A O 1
ATOM 4497 N N . ARG A 1 568 ? -15.447 2.284 -15.981 1.00 52.22 568 ARG A N 1
ATOM 4498 C CA . ARG A 1 568 ? -14.206 2.828 -15.424 1.00 52.22 568 ARG A CA 1
ATOM 4499 C C . ARG A 1 568 ? -13.358 3.498 -16.497 1.00 52.22 568 ARG A C 1
ATOM 4501 O O . ARG A 1 568 ? -12.319 2.979 -16.872 1.00 52.22 568 ARG A O 1
ATOM 4508 N N . SER A 1 569 ? -13.803 4.677 -16.939 1.00 46.00 569 SER A N 1
ATOM 4509 C CA . SER A 1 569 ? -13.176 5.517 -17.973 1.00 46.00 569 SER A CA 1
ATOM 4510 C C . SER A 1 569 ? -12.971 4.808 -19.319 1.00 46.00 569 SER A C 1
ATOM 4512 O O . SER A 1 569 ? -12.473 3.694 -19.414 1.00 46.00 569 SER A O 1
ATOM 4514 N N . SER A 1 570 ? -13.291 5.487 -20.410 1.00 44.56 570 SER A N 1
ATOM 4515 C CA . SER A 1 570 ? -13.077 5.032 -21.791 1.00 44.56 570 SER A CA 1
ATOM 4516 C C . SER A 1 570 ? -11.604 4.750 -22.177 1.00 44.56 570 SER A C 1
ATOM 4518 O O . SER A 1 570 ? -11.312 4.569 -23.355 1.00 44.56 570 SER A O 1
ATOM 4520 N N . GLU A 1 571 ? -10.678 4.719 -21.212 1.00 46.44 571 GLU A N 1
ATOM 4521 C CA . GLU A 1 571 ? -9.229 4.545 -21.369 1.00 46.44 571 GLU A CA 1
ATOM 4522 C C . GLU A 1 571 ? -8.726 3.139 -20.976 1.00 46.44 571 GLU A C 1
ATOM 4524 O O . GLU A 1 571 ? -7.667 2.716 -21.447 1.00 46.44 571 GLU A O 1
ATOM 4529 N N . GLU A 1 572 ? -9.458 2.365 -20.160 1.00 57.75 572 GLU A N 1
ATOM 4530 C CA . GLU A 1 572 ? -9.038 1.008 -19.764 1.00 57.75 572 GLU A CA 1
ATOM 4531 C C . GLU A 1 572 ? -9.395 -0.032 -20.844 1.00 57.75 572 GLU A C 1
ATOM 4533 O O . GLU A 1 572 ? -10.328 -0.819 -20.723 1.00 57.75 572 GLU A O 1
ATOM 4538 N N . VAL A 1 573 ? -8.606 -0.050 -21.924 1.00 64.94 573 VAL A N 1
ATOM 4539 C CA . VAL A 1 573 ? -8.743 -1.007 -23.044 1.00 64.94 573 VAL A CA 1
ATOM 4540 C C . VAL A 1 573 ? -8.401 -2.450 -22.632 1.00 64.94 573 VAL A C 1
ATOM 4542 O O . VAL A 1 573 ? -8.742 -3.387 -23.339 1.00 64.94 573 VAL A O 1
ATOM 4545 N N . SER A 1 574 ? -7.732 -2.663 -21.497 1.00 77.44 574 SER A N 1
ATOM 4546 C CA . SER A 1 574 ? -7.304 -3.986 -21.019 1.00 77.44 574 SER A CA 1
ATOM 4547 C C . SER A 1 574 ? -7.517 -4.136 -19.520 1.00 77.44 574 SER A C 1
ATOM 4549 O O . SER A 1 574 ? -7.502 -3.145 -18.784 1.00 77.44 574 SER A O 1
ATOM 4551 N N . ILE A 1 575 ? -7.685 -5.377 -19.054 1.00 84.88 575 ILE A N 1
ATOM 4552 C CA . ILE A 1 575 ? -7.780 -5.630 -17.617 1.00 84.88 575 ILE A CA 1
ATOM 4553 C C . ILE A 1 575 ? -6.489 -5.182 -16.919 1.00 84.88 575 ILE A C 1
ATOM 4555 O O . ILE A 1 575 ? -5.393 -5.466 -17.387 1.00 84.88 575 ILE A O 1
ATOM 4559 N N . ASN A 1 576 ? -6.598 -4.464 -15.799 1.00 88.62 576 ASN A N 1
ATOM 4560 C CA . ASN A 1 576 ? -5.437 -3.929 -15.074 1.00 88.62 576 ASN A CA 1
ATOM 4561 C C . ASN A 1 576 ? -4.394 -3.230 -15.986 1.00 88.62 576 ASN A C 1
ATOM 4563 O O . ASN A 1 576 ? -3.185 -3.427 -15.834 1.00 88.62 576 ASN A O 1
ATOM 4567 N N . SER A 1 577 ? -4.853 -2.388 -16.917 1.00 87.12 577 SER A N 1
ATOM 4568 C CA . SER A 1 577 ? -4.006 -1.646 -17.868 1.00 87.12 577 SER A CA 1
ATOM 4569 C C . SER A 1 577 ? -2.800 -0.958 -17.204 1.00 87.12 577 SER A C 1
ATOM 4571 O O . SER A 1 577 ? -1.669 -1.036 -17.690 1.00 87.12 577 SER A O 1
ATOM 4573 N N . HIS A 1 578 ? -3.017 -0.348 -16.036 1.00 88.06 578 HIS A N 1
ATOM 4574 C CA . HIS A 1 578 ? -1.977 0.310 -15.253 1.00 88.06 578 HIS A CA 1
ATOM 4575 C C . HIS A 1 578 ? -0.861 -0.653 -14.805 1.00 88.06 578 HIS A C 1
ATOM 4577 O O . HIS A 1 578 ? 0.315 -0.302 -14.872 1.00 88.06 578 HIS A O 1
ATOM 4583 N N . GLY A 1 579 ? -1.199 -1.870 -14.360 1.00 89.56 579 GLY A N 1
ATOM 4584 C CA . GLY A 1 579 ? -0.215 -2.885 -13.967 1.00 89.56 579 GLY A CA 1
ATOM 4585 C C . GLY A 1 579 ? 0.445 -3.593 -15.154 1.00 89.56 579 GLY A C 1
ATOM 4586 O O . GLY A 1 579 ? 1.612 -3.961 -15.061 1.00 89.56 579 GLY A O 1
ATOM 4587 N N . LEU A 1 580 ? -0.276 -3.752 -16.268 1.00 91.19 580 LEU A N 1
ATOM 4588 C CA . LEU A 1 580 ? 0.216 -4.415 -17.482 1.00 91.19 580 LEU A CA 1
ATOM 4589 C C . LEU A 1 580 ? 1.151 -3.550 -18.333 1.00 91.19 580 LEU A C 1
ATOM 4591 O O . LEU A 1 580 ? 2.062 -4.097 -18.957 1.00 91.19 580 LEU A O 1
ATOM 4595 N N . TYR A 1 581 ? 0.903 -2.236 -18.387 1.00 91.06 581 TYR A N 1
ATOM 4596 C CA . TYR A 1 581 ? 1.559 -1.337 -19.340 1.00 91.06 581 TYR A CA 1
ATOM 4597 C C . TYR A 1 581 ? 2.192 -0.108 -18.693 1.00 91.06 581 TYR A C 1
ATOM 4599 O O . TYR A 1 581 ? 3.348 0.189 -18.982 1.00 91.06 581 TYR A O 1
ATOM 4607 N N . VAL A 1 582 ? 1.461 0.617 -17.839 1.00 91.62 582 VAL A N 1
ATOM 4608 C CA . VAL A 1 582 ? 1.923 1.918 -17.317 1.00 91.62 582 VAL A CA 1
ATOM 4609 C C . VAL A 1 582 ? 3.086 1.730 -16.345 1.00 91.62 582 VAL A C 1
ATOM 4611 O O . VAL A 1 582 ? 4.185 2.210 -16.609 1.00 91.62 582 VAL A O 1
ATOM 4614 N N . LEU A 1 583 ? 2.887 0.956 -15.273 1.00 91.50 583 LEU A N 1
ATOM 4615 C CA . LEU A 1 583 ? 3.915 0.742 -14.250 1.00 91.50 583 LEU A CA 1
ATOM 4616 C C . LEU A 1 583 ? 5.190 0.089 -14.799 1.00 91.50 583 LEU A C 1
ATOM 4618 O O . LEU A 1 583 ? 6.269 0.622 -14.531 1.00 91.50 583 LEU A O 1
ATOM 4622 N N . PRO A 1 584 ? 5.133 -1.019 -15.572 1.00 94.62 584 PRO A N 1
ATOM 4623 C CA . PRO A 1 584 ? 6.348 -1.605 -16.125 1.00 94.62 584 PRO A CA 1
ATOM 4624 C C . PRO A 1 584 ? 7.070 -0.651 -17.074 1.00 94.62 584 PRO A C 1
ATOM 4626 O O . PRO A 1 584 ? 8.298 -0.615 -17.078 1.00 94.62 584 PRO A O 1
ATOM 4629 N N . ARG A 1 585 ? 6.336 0.150 -17.856 1.00 94.75 585 ARG A N 1
ATOM 4630 C CA . ARG A 1 585 ? 6.953 1.134 -18.744 1.00 94.75 585 ARG A CA 1
ATOM 4631 C C . ARG A 1 585 ? 7.699 2.211 -17.962 1.00 94.75 585 ARG A C 1
ATOM 4633 O O . ARG A 1 585 ? 8.891 2.403 -18.193 1.00 94.75 585 ARG A O 1
ATOM 4640 N N . GLU A 1 586 ? 7.004 2.881 -17.048 1.00 92.19 586 GLU A N 1
ATOM 4641 C CA . GLU A 1 586 ? 7.518 4.054 -16.335 1.00 92.19 586 GLU A CA 1
ATOM 4642 C C . GLU A 1 586 ? 8.647 3.708 -15.363 1.00 92.19 586 GLU A C 1
ATOM 4644 O O . GLU A 1 586 ? 9.628 4.447 -15.274 1.00 92.19 586 GLU A O 1
ATOM 4649 N N . GLU A 1 587 ? 8.528 2.584 -14.653 1.00 93.00 587 GLU A N 1
ATOM 4650 C CA . GLU A 1 587 ? 9.420 2.263 -13.535 1.00 93.00 587 GLU A CA 1
ATOM 4651 C C . GLU A 1 587 ? 10.480 1.207 -13.884 1.00 93.00 587 GLU A C 1
ATOM 4653 O O . GLU A 1 587 ? 11.466 1.085 -13.161 1.00 93.00 587 GLU A O 1
ATOM 4658 N N . LEU A 1 588 ? 10.340 0.467 -14.995 1.00 95.00 588 LEU A N 1
ATOM 4659 C CA . LEU A 1 588 ? 11.319 -0.547 -15.414 1.00 95.00 588 LEU A CA 1
ATOM 4660 C C . LEU A 1 588 ? 11.879 -0.308 -16.822 1.00 95.00 588 LEU A C 1
ATOM 4662 O O . LEU A 1 588 ? 13.095 -0.202 -16.978 1.00 95.00 588 LEU A O 1
ATOM 4666 N N . VAL A 1 589 ? 11.028 -0.227 -17.848 1.00 96.50 589 VAL A N 1
ATOM 4667 C CA . VAL A 1 589 ? 11.457 -0.223 -19.260 1.00 96.50 589 VAL A CA 1
ATOM 4668 C C . VAL A 1 589 ? 12.147 1.080 -19.645 1.00 96.50 589 VAL A C 1
ATOM 4670 O O . VAL A 1 589 ? 13.278 1.047 -20.137 1.00 96.50 589 VAL A O 1
ATOM 4673 N N . ASP A 1 590 ? 11.504 2.226 -19.421 1.00 95.38 590 ASP A N 1
ATOM 4674 C CA . ASP A 1 590 ? 12.055 3.530 -19.797 1.00 95.38 590 ASP A CA 1
ATOM 4675 C C . ASP A 1 590 ? 13.353 3.831 -19.023 1.00 95.38 590 ASP A C 1
ATOM 4677 O O . ASP A 1 590 ? 14.342 4.231 -19.649 1.00 95.38 590 ASP A O 1
ATOM 4681 N N . PRO A 1 591 ? 13.437 3.582 -17.699 1.00 94.44 591 PRO A N 1
ATOM 4682 C CA . PRO A 1 591 ? 14.684 3.760 -16.968 1.00 94.44 591 PRO A CA 1
ATOM 4683 C C . PRO A 1 591 ? 15.813 2.823 -17.417 1.00 94.44 591 PRO A C 1
ATOM 4685 O O . PRO A 1 591 ? 16.949 3.277 -17.555 1.00 94.44 591 PRO A O 1
ATOM 4688 N N . MET A 1 592 ? 15.523 1.547 -17.699 1.00 95.88 592 MET A N 1
ATOM 4689 C CA . MET A 1 592 ? 16.516 0.610 -18.245 1.00 95.88 592 MET A CA 1
ATOM 4690 C C . MET A 1 592 ? 16.986 1.009 -19.645 1.00 95.88 592 MET A C 1
ATOM 4692 O O . MET A 1 592 ? 18.169 0.879 -19.947 1.00 95.88 592 MET A O 1
ATOM 4696 N N . THR A 1 593 ? 16.088 1.527 -20.487 1.00 96.50 593 THR A N 1
ATOM 4697 C CA . THR A 1 593 ? 16.437 2.043 -21.822 1.00 96.50 593 THR A CA 1
ATOM 4698 C C . THR A 1 593 ? 17.428 3.199 -21.698 1.00 96.50 593 THR A C 1
ATOM 4700 O O . THR A 1 593 ? 18.501 3.167 -22.294 1.00 96.50 593 THR A O 1
ATOM 4703 N N . ARG A 1 594 ? 17.122 4.171 -20.832 1.00 95.06 594 ARG A N 1
ATOM 4704 C CA . ARG A 1 594 ? 17.996 5.321 -20.545 1.00 95.06 594 ARG A CA 1
ATOM 4705 C C . ARG A 1 594 ? 19.344 4.900 -19.956 1.00 95.06 594 ARG A C 1
ATOM 4707 O O . ARG A 1 594 ? 20.378 5.475 -20.291 1.00 95.06 594 ARG A O 1
ATOM 4714 N N . TRP A 1 595 ? 19.349 3.881 -19.095 1.00 95.88 595 TRP A N 1
ATOM 4715 C CA . TRP A 1 595 ? 20.580 3.290 -18.571 1.00 95.88 595 TRP A CA 1
ATOM 4716 C C . TRP A 1 595 ? 21.418 2.639 -19.680 1.00 95.88 595 TRP A C 1
ATOM 4718 O O . TRP A 1 595 ? 22.622 2.879 -19.749 1.00 95.88 595 TRP A O 1
ATOM 4728 N N . ALA A 1 596 ? 20.793 1.879 -20.584 1.00 95.88 596 ALA A N 1
ATOM 4729 C CA . ALA A 1 596 ? 21.471 1.230 -21.707 1.00 95.88 596 ALA A CA 1
ATOM 4730 C C . ALA A 1 596 ? 22.090 2.251 -22.678 1.00 95.88 596 ALA A C 1
ATOM 4732 O O . ALA A 1 596 ? 23.191 2.048 -23.186 1.00 95.88 596 ALA A O 1
ATOM 4733 N N . GLU A 1 597 ? 21.421 3.389 -22.864 1.00 95.06 597 GLU A N 1
ATOM 4734 C CA . GLU A 1 597 ? 21.921 4.552 -23.608 1.00 95.06 597 GLU A CA 1
ATOM 4735 C C . GLU A 1 597 ? 22.974 5.366 -22.831 1.00 95.06 597 GLU A C 1
ATOM 4737 O O . GLU A 1 597 ? 23.515 6.342 -23.351 1.00 95.06 597 GLU A O 1
ATOM 4742 N N . LYS A 1 598 ? 23.282 4.974 -21.585 1.00 92.88 598 LYS A N 1
ATOM 4743 C CA . LYS A 1 598 ? 24.199 5.653 -20.653 1.00 92.88 598 LYS A CA 1
ATOM 4744 C C . LYS A 1 598 ? 23.819 7.110 -20.379 1.00 92.88 598 LYS A C 1
ATOM 4746 O O . LYS A 1 598 ? 24.680 7.930 -20.056 1.00 92.88 598 LYS A O 1
ATOM 4751 N N . ARG A 1 599 ? 22.531 7.443 -20.489 1.00 88.62 599 ARG A N 1
ATOM 4752 C CA . ARG A 1 599 ? 22.038 8.816 -20.401 1.00 88.62 599 ARG A CA 1
ATOM 4753 C C . ARG A 1 599 ? 20.762 8.891 -19.574 1.00 88.62 599 ARG A C 1
ATOM 4755 O O . ARG A 1 599 ? 19.669 8.635 -20.067 1.00 88.62 599 ARG A O 1
ATOM 4762 N N . PHE A 1 600 ? 20.886 9.362 -18.335 1.00 89.06 600 PHE A N 1
ATOM 4763 C CA . PHE A 1 600 ? 19.730 9.892 -17.617 1.00 89.06 600 PHE A CA 1
ATOM 4764 C C . PHE A 1 600 ? 19.521 11.358 -18.016 1.00 89.06 600 PHE A C 1
ATOM 4766 O O . PHE A 1 600 ? 20.467 12.146 -17.945 1.00 89.06 600 PHE A O 1
ATOM 4773 N N . PRO A 1 601 ? 18.326 11.738 -18.500 1.00 83.31 601 PRO A N 1
ATOM 4774 C CA . PRO A 1 601 ? 18.058 13.118 -18.872 1.00 83.31 601 PRO A CA 1
ATOM 4775 C C . PRO A 1 601 ? 18.140 14.025 -17.634 1.00 83.31 601 PRO A C 1
ATOM 4777 O O . PRO A 1 601 ? 17.754 13.592 -16.544 1.00 83.31 601 PRO A O 1
ATOM 4780 N N . PRO A 1 602 ? 18.614 15.277 -17.782 1.00 83.12 602 PRO A N 1
ATOM 4781 C CA . PRO A 1 602 ? 18.592 16.232 -16.683 1.00 83.12 602 PRO A CA 1
ATOM 4782 C C . PRO A 1 602 ? 17.148 16.434 -16.218 1.00 83.12 602 PRO A C 1
ATOM 4784 O O . PRO A 1 602 ? 16.233 16.568 -17.036 1.00 83.12 602 PRO A O 1
ATOM 4787 N N . LYS A 1 603 ? 16.935 16.431 -14.899 1.00 86.06 603 LYS A N 1
ATOM 4788 C CA . LYS A 1 603 ? 15.613 16.711 -14.334 1.00 86.06 603 LYS A CA 1
ATOM 4789 C C . LYS A 1 603 ? 15.288 18.193 -14.522 1.00 86.06 603 LYS A C 1
ATOM 4791 O O . LYS A 1 603 ? 16.172 19.043 -14.523 1.00 86.06 603 LYS A O 1
ATOM 4796 N N . THR A 1 604 ? 14.005 18.504 -14.661 1.00 87.94 604 THR A N 1
ATOM 4797 C CA . THR A 1 604 ? 13.503 19.881 -14.817 1.00 87.94 604 THR A CA 1
ATOM 4798 C C . THR A 1 604 ? 13.589 20.709 -13.530 1.00 87.94 604 THR A C 1
ATOM 4800 O O . THR A 1 604 ? 13.232 21.881 -13.528 1.00 87.94 604 THR A O 1
ATOM 4803 N N . HIS A 1 605 ? 14.001 20.094 -12.422 1.00 91.19 605 HIS A N 1
ATOM 4804 C CA . HIS A 1 605 ? 14.157 20.696 -11.102 1.00 91.19 605 HIS A CA 1
ATOM 4805 C C . HIS A 1 605 ? 15.460 20.209 -10.466 1.00 91.19 605 HIS A C 1
ATOM 4807 O O . HIS A 1 605 ? 15.973 19.156 -10.846 1.00 91.19 605 HIS A O 1
ATOM 4813 N N . ASP A 1 606 ? 15.963 20.942 -9.472 1.00 92.56 606 ASP A N 1
ATOM 4814 C CA . ASP A 1 606 ? 17.103 20.503 -8.664 1.00 92.56 606 ASP A CA 1
ATOM 4815 C C . ASP A 1 606 ? 16.638 19.480 -7.603 1.00 92.56 606 ASP A C 1
ATOM 4817 O O . ASP A 1 606 ? 15.905 19.845 -6.672 1.00 92.56 606 ASP A O 1
ATOM 4821 N N . PRO A 1 607 ? 17.039 18.197 -7.706 1.00 92.56 607 PRO A N 1
ATOM 4822 C CA . PRO A 1 607 ? 16.597 17.162 -6.775 1.00 92.56 607 PRO A CA 1
ATOM 4823 C C . PRO A 1 607 ? 17.089 17.402 -5.346 1.00 92.56 607 PRO A C 1
ATOM 4825 O O . PRO A 1 607 ? 16.373 17.088 -4.398 1.00 92.56 607 PRO A O 1
ATOM 4828 N N . LEU A 1 608 ? 18.296 17.954 -5.177 1.00 93.25 608 LEU A N 1
ATOM 4829 C CA . LEU A 1 608 ? 18.922 18.156 -3.869 1.00 93.25 608 LEU A CA 1
ATOM 4830 C C . LEU A 1 608 ? 18.252 19.295 -3.110 1.00 93.25 608 LEU A C 1
ATOM 4832 O O . LEU A 1 608 ? 18.021 19.169 -1.908 1.00 93.25 608 LEU A O 1
ATOM 4836 N N . VAL A 1 609 ? 17.882 20.372 -3.808 1.00 95.19 609 VAL A N 1
ATOM 4837 C CA . VAL A 1 609 ? 17.135 21.485 -3.206 1.00 95.19 609 VAL A CA 1
ATOM 4838 C C . VAL A 1 609 ? 15.775 21.003 -2.713 1.00 95.19 609 VAL A C 1
ATOM 4840 O O . VAL A 1 609 ? 15.427 21.221 -1.554 1.00 95.19 609 VAL A O 1
ATOM 4843 N N . HIS A 1 610 ? 15.014 20.297 -3.551 1.00 94.94 610 HIS A N 1
ATOM 4844 C CA . HIS A 1 610 ? 13.691 19.806 -3.162 1.00 94.94 610 HIS A CA 1
ATOM 4845 C C . HIS A 1 610 ? 13.760 18.730 -2.073 1.00 94.94 610 HIS A C 1
ATOM 4847 O O . HIS A 1 610 ? 12.999 18.785 -1.108 1.00 94.94 610 HIS A O 1
ATOM 4853 N N . PHE A 1 611 ? 14.724 17.815 -2.148 1.00 96.12 611 PHE A N 1
ATOM 4854 C CA . PHE A 1 611 ? 15.013 16.885 -1.059 1.00 96.12 611 PHE A CA 1
ATOM 4855 C C . PHE A 1 611 ? 15.332 17.614 0.258 1.00 96.12 611 PHE A C 1
ATOM 4857 O O . PHE A 1 611 ? 14.752 17.303 1.302 1.00 96.12 611 PHE A O 1
ATOM 4864 N N . GLY A 1 612 ? 16.200 18.629 0.204 1.00 97.06 612 GLY A N 1
ATOM 4865 C CA . GLY A 1 612 ? 16.587 19.454 1.348 1.00 97.06 612 GLY A CA 1
ATOM 4866 C C . GLY A 1 612 ? 15.424 20.247 1.949 1.00 97.06 612 GLY A C 1
ATOM 4867 O O . GLY A 1 612 ? 15.314 20.331 3.171 1.00 97.06 612 GLY A O 1
ATOM 4868 N N . LEU A 1 613 ? 14.511 20.765 1.120 1.00 96.81 613 LEU A N 1
ATOM 4869 C CA . LEU A 1 613 ? 13.286 21.432 1.576 1.00 96.81 613 LEU A CA 1
ATOM 4870 C C . LEU A 1 613 ? 12.386 20.473 2.361 1.00 96.81 613 LEU A C 1
ATOM 4872 O O . LEU A 1 613 ? 11.952 20.801 3.466 1.00 96.81 613 LEU A O 1
ATOM 4876 N N . GLY A 1 614 ? 12.155 19.271 1.825 1.00 96.81 614 GLY A N 1
ATOM 4877 C CA . GLY A 1 614 ? 11.340 18.261 2.494 1.00 96.81 614 GLY A CA 1
ATOM 4878 C C . GLY A 1 614 ? 11.922 17.827 3.841 1.00 96.81 614 GLY A C 1
ATOM 4879 O O . GLY A 1 614 ? 11.191 17.686 4.827 1.00 96.81 614 GLY A O 1
ATOM 4880 N N . LEU A 1 615 ? 13.250 17.684 3.900 1.00 97.25 615 LEU A N 1
ATOM 4881 C CA . LEU A 1 615 ? 14.014 17.418 5.119 1.00 97.25 615 LEU A CA 1
ATOM 4882 C C . LEU A 1 615 ? 13.854 18.565 6.128 1.00 97.25 615 LEU A C 1
ATOM 4884 O O . LEU A 1 615 ? 13.430 18.336 7.262 1.00 97.25 615 LEU A O 1
ATOM 4888 N N . GLY A 1 616 ? 14.157 19.798 5.717 1.00 98.00 616 GLY A N 1
ATOM 4889 C CA . GLY A 1 616 ? 14.178 20.975 6.585 1.00 98.00 616 GLY A CA 1
ATOM 4890 C C . GLY A 1 616 ? 12.812 21.310 7.182 1.00 98.00 616 GLY A C 1
ATOM 4891 O O . GLY A 1 616 ? 12.707 21.510 8.393 1.00 98.00 616 GLY A O 1
ATOM 4892 N N . ILE A 1 617 ? 11.753 21.301 6.364 1.00 97.44 617 ILE A N 1
ATOM 4893 C CA . ILE A 1 617 ? 10.382 21.573 6.825 1.00 97.44 617 ILE A CA 1
ATOM 4894 C C . ILE A 1 617 ? 9.951 20.514 7.842 1.00 97.44 617 ILE A C 1
ATOM 4896 O O . ILE A 1 617 ? 9.478 20.848 8.929 1.00 97.44 617 ILE A O 1
ATOM 4900 N N . THR A 1 618 ? 10.160 19.234 7.531 1.00 97.81 618 THR A N 1
ATOM 4901 C CA . THR A 1 618 ? 9.740 18.135 8.411 1.00 97.81 618 THR A CA 1
ATOM 4902 C C . THR A 1 618 ? 10.513 18.135 9.726 1.00 97.81 618 THR A C 1
ATOM 4904 O O . THR A 1 618 ? 9.911 17.962 10.787 1.00 97.81 618 THR A O 1
ATOM 4907 N N . ALA A 1 619 ? 11.825 18.385 9.678 1.00 97.69 619 ALA A N 1
ATOM 4908 C CA . ALA A 1 619 ? 12.672 18.492 10.8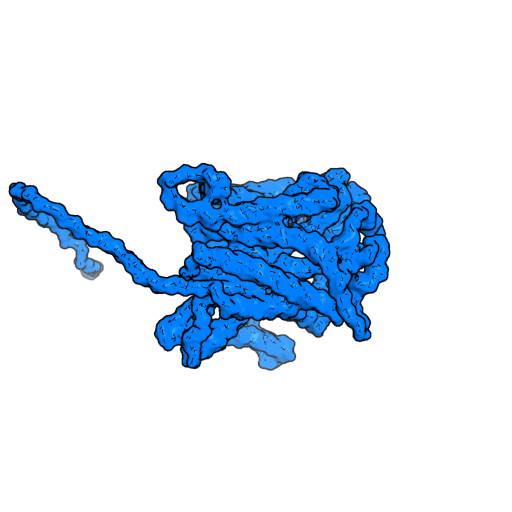64 1.00 97.69 619 ALA A CA 1
ATOM 4909 C C . ALA A 1 619 ? 12.240 19.670 11.744 1.00 97.69 619 ALA A C 1
ATOM 4911 O O . ALA A 1 619 ? 12.078 19.508 12.954 1.00 97.69 619 ALA A O 1
ATOM 4912 N N . GLY A 1 620 ? 11.984 20.833 11.135 1.00 97.81 620 GLY A N 1
ATOM 4913 C CA . GLY A 1 620 ? 11.480 22.016 11.828 1.00 97.81 620 GLY A CA 1
ATOM 4914 C C . GLY A 1 620 ? 10.147 21.752 12.527 1.00 97.81 620 GLY A C 1
ATOM 4915 O O . GLY A 1 620 ? 10.019 22.018 13.721 1.00 97.81 620 GLY A O 1
ATOM 4916 N N . LEU A 1 621 ? 9.182 21.146 11.824 1.00 96.75 621 LEU A N 1
ATOM 4917 C CA . LEU A 1 621 ? 7.887 20.762 12.396 1.00 96.75 621 LEU A CA 1
ATOM 4918 C C . LEU A 1 621 ? 8.029 19.756 13.539 1.00 96.75 621 LEU A C 1
ATOM 4920 O O . LEU A 1 621 ? 7.335 19.860 14.548 1.00 96.75 621 LEU A O 1
ATOM 4924 N N . GLN A 1 622 ? 8.929 18.787 13.400 1.00 95.31 622 GLN A N 1
ATOM 4925 C CA . GLN A 1 622 ? 9.155 17.770 14.415 1.00 95.31 622 GLN A CA 1
ATOM 4926 C C . GLN A 1 622 ? 9.795 18.343 15.684 1.00 95.31 622 GLN A C 1
ATOM 4928 O O . GLN A 1 622 ? 9.300 18.092 16.783 1.00 95.31 622 GLN A O 1
ATOM 4933 N N . VAL A 1 623 ? 10.840 19.164 15.544 1.00 96.19 623 VAL A N 1
ATOM 4934 C CA . VAL A 1 623 ? 11.464 19.865 16.674 1.00 96.19 623 VAL A CA 1
ATOM 4935 C C . VAL A 1 623 ? 10.454 20.792 17.344 1.00 96.19 623 VAL A C 1
ATOM 4937 O O . VAL A 1 623 ? 10.352 20.791 18.572 1.00 96.19 623 VAL A O 1
ATOM 4940 N N . ALA A 1 624 ? 9.663 21.526 16.560 1.00 96.19 624 ALA A N 1
ATOM 4941 C CA . ALA A 1 624 ? 8.648 22.422 17.091 1.00 96.19 624 ALA A CA 1
ATOM 4942 C C . ALA A 1 624 ? 7.576 21.670 17.892 1.00 96.19 624 ALA A C 1
ATOM 4944 O O . ALA A 1 624 ? 7.266 22.055 19.019 1.00 96.19 624 ALA A O 1
ATOM 4945 N N . ALA A 1 625 ? 7.081 20.548 17.364 1.00 93.06 625 ALA A N 1
ATOM 4946 C CA . ALA A 1 625 ? 6.108 19.704 18.049 1.00 93.06 625 ALA A CA 1
ATOM 4947 C C . ALA A 1 625 ? 6.650 19.091 19.354 1.00 93.06 625 ALA A C 1
ATOM 4949 O O . ALA A 1 625 ? 5.871 18.869 20.281 1.00 93.06 625 ALA A O 1
ATOM 4950 N N . TRP A 1 626 ? 7.961 18.833 19.447 1.00 91.44 626 TRP A N 1
ATOM 4951 C CA . TRP A 1 626 ? 8.603 18.332 20.668 1.00 91.44 626 TRP A CA 1
ATOM 4952 C C . TRP A 1 626 ? 8.894 19.420 21.703 1.00 91.44 626 TRP A C 1
ATOM 4954 O O . TRP A 1 626 ? 8.873 19.132 22.898 1.00 91.44 626 TRP A O 1
ATOM 4964 N N . ARG A 1 627 ? 9.213 20.646 21.273 1.00 94.31 627 ARG A N 1
ATOM 4965 C CA . ARG A 1 627 ? 9.594 21.742 22.180 1.00 94.31 627 ARG A CA 1
ATOM 4966 C C . ARG A 1 627 ? 8.416 22.570 22.666 1.00 94.31 627 ARG A C 1
ATOM 4968 O O . ARG A 1 627 ? 8.450 23.034 23.802 1.00 94.31 627 ARG A O 1
ATOM 4975 N N . TRP A 1 628 ? 7.388 22.737 21.841 1.00 94.88 628 TRP A N 1
ATOM 4976 C CA . TRP A 1 628 ? 6.252 23.600 22.144 1.00 94.88 628 TRP A CA 1
ATOM 4977 C C . TRP A 1 628 ? 4.946 22.796 22.121 1.00 94.88 628 TRP A C 1
ATOM 4979 O O . TRP A 1 628 ? 4.416 22.500 21.048 1.00 94.88 628 TRP A O 1
ATOM 4989 N N . PRO A 1 629 ? 4.376 22.464 23.296 1.00 88.50 629 PRO A N 1
ATOM 4990 C CA . PRO A 1 629 ? 3.121 21.713 23.381 1.00 88.50 629 PRO A CA 1
ATOM 4991 C C . PRO A 1 629 ? 1.936 22.396 22.682 1.00 88.50 629 PRO A C 1
ATOM 4993 O O . PRO A 1 629 ? 1.051 21.713 22.174 1.00 88.50 629 PRO A O 1
ATOM 4996 N N . TRP A 1 630 ? 1.940 23.732 22.623 1.00 90.69 630 TRP A N 1
ATOM 4997 C CA . TRP A 1 630 ? 0.912 24.547 21.968 1.00 90.69 630 TRP A CA 1
ATOM 4998 C C . TRP A 1 630 ? 1.082 24.654 20.444 1.00 90.69 630 TRP A C 1
ATOM 5000 O O . TRP A 1 630 ? 0.207 25.194 19.772 1.00 90.69 630 TRP A O 1
ATOM 5010 N N . TRP A 1 631 ? 2.189 24.159 19.879 1.00 94.44 631 TRP A N 1
ATOM 5011 C CA . TRP A 1 631 ? 2.473 24.292 18.452 1.00 94.44 631 TRP A CA 1
ATOM 5012 C C . TRP A 1 631 ? 1.444 23.523 17.604 1.00 94.44 631 TRP A C 1
ATOM 5014 O O . TRP A 1 631 ? 1.314 22.308 17.764 1.00 94.44 631 TRP A O 1
ATOM 5024 N N . PRO A 1 632 ? 0.711 24.166 16.681 1.00 93.06 632 PRO A N 1
ATOM 5025 C CA . PRO A 1 632 ? -0.451 23.538 16.053 1.00 93.06 632 PRO A CA 1
ATOM 5026 C C . PRO A 1 632 ? -0.091 22.551 14.933 1.00 93.06 632 PRO A C 1
ATOM 5028 O O . PRO A 1 632 ? -0.873 21.647 14.648 1.00 93.06 632 PRO A O 1
ATOM 5031 N N . PHE A 1 633 ? 1.087 22.686 14.318 1.00 95.56 633 PHE A N 1
ATOM 5032 C CA . PHE A 1 633 ? 1.498 21.865 13.179 1.00 95.56 633 PHE A CA 1
ATOM 5033 C C . PHE A 1 633 ? 2.313 20.645 13.610 1.00 95.56 633 PHE A C 1
ATOM 5035 O O . PHE A 1 633 ? 3.241 20.747 14.405 1.00 95.56 633 PHE A O 1
ATOM 5042 N N . VAL A 1 634 ? 2.005 19.485 13.046 1.00 94.44 634 VAL A N 1
ATOM 5043 C CA . VAL A 1 634 ? 2.704 18.223 13.307 1.00 94.44 634 VAL A CA 1
ATOM 5044 C C . VAL A 1 634 ? 3.353 17.702 12.022 1.00 94.44 634 VAL A C 1
ATOM 5046 O O . VAL A 1 634 ? 2.815 17.917 10.932 1.00 94.44 634 VAL A O 1
ATOM 5049 N N . PRO A 1 635 ? 4.502 17.005 12.108 1.00 95.38 635 PRO A N 1
ATOM 5050 C CA . PRO A 1 635 ? 5.266 16.587 10.928 1.00 95.38 635 PRO A CA 1
ATOM 5051 C C . PRO A 1 635 ? 4.460 15.700 9.969 1.00 95.38 635 PRO A C 1
ATOM 5053 O O . PRO A 1 635 ? 4.624 15.805 8.754 1.00 95.38 635 PRO A O 1
ATOM 5056 N N . VAL A 1 636 ? 3.527 14.895 10.495 1.00 94.88 636 VAL A N 1
ATOM 5057 C CA . VAL A 1 636 ? 2.629 14.054 9.690 1.00 94.88 636 VAL A CA 1
ATOM 5058 C C . VAL A 1 636 ? 1.811 14.868 8.679 1.00 94.88 636 VAL A C 1
ATOM 5060 O O . VAL A 1 636 ? 1.533 14.374 7.592 1.00 94.88 636 VAL A O 1
ATOM 5063 N N . GLY A 1 637 ? 1.483 16.131 8.984 1.00 94.31 637 GLY A N 1
ATOM 5064 C CA . GLY A 1 637 ? 0.713 16.989 8.087 1.00 94.31 637 GLY A CA 1
ATOM 5065 C C . GLY A 1 637 ? 1.448 17.308 6.784 1.00 94.31 637 GLY A C 1
ATOM 5066 O O . GLY A 1 637 ? 0.836 17.267 5.721 1.00 94.31 637 GLY A O 1
ATOM 5067 N N . TYR A 1 638 ? 2.762 17.549 6.836 1.00 96.12 638 TYR A N 1
ATOM 5068 C CA . TYR A 1 638 ? 3.568 17.808 5.636 1.00 96.12 638 TYR A CA 1
ATOM 5069 C C . TYR A 1 638 ? 3.933 16.522 4.888 1.00 96.12 638 TYR A C 1
ATOM 5071 O O . TYR A 1 638 ? 3.800 16.454 3.665 1.00 96.12 638 TYR A O 1
ATOM 5079 N N . VAL A 1 639 ? 4.321 15.471 5.619 1.00 95.62 639 VAL A N 1
ATOM 5080 C CA . VAL A 1 639 ? 4.651 14.168 5.015 1.00 95.62 639 VAL A CA 1
ATOM 5081 C C . VAL A 1 639 ? 3.440 13.597 4.275 1.00 95.62 639 VAL A C 1
ATOM 5083 O O . VAL A 1 639 ? 3.584 13.108 3.159 1.00 95.62 639 VAL A O 1
ATOM 5086 N N . ALA A 1 640 ? 2.238 13.699 4.851 1.00 92.56 640 ALA A N 1
ATOM 5087 C CA . ALA A 1 640 ? 1.018 13.261 4.184 1.00 92.56 640 ALA A CA 1
ATOM 5088 C C . ALA A 1 640 ? 0.649 14.160 2.996 1.00 92.56 640 ALA A C 1
ATOM 5090 O O . ALA A 1 640 ? 0.290 13.643 1.949 1.00 92.56 640 ALA A O 1
ATOM 5091 N N . SER A 1 641 ? 0.786 15.486 3.109 1.00 91.69 641 SER A N 1
ATOM 5092 C CA . SER A 1 641 ? 0.431 16.412 2.015 1.00 91.69 641 SER A CA 1
ATOM 5093 C C . SER A 1 641 ? 1.327 16.280 0.776 1.00 91.69 641 SER A C 1
ATOM 5095 O O . SER A 1 641 ? 0.925 16.672 -0.315 1.00 91.69 641 SER A O 1
ATOM 5097 N N . THR A 1 642 ? 2.536 15.738 0.939 1.00 87.88 642 THR A N 1
ATOM 5098 C CA . THR A 1 642 ? 3.471 15.423 -0.158 1.00 87.88 642 THR A CA 1
ATOM 5099 C C . THR A 1 642 ? 3.371 13.968 -0.635 1.00 87.88 642 THR A C 1
ATOM 5101 O O . THR A 1 642 ? 4.038 13.594 -1.600 1.00 87.88 642 THR A O 1
ATOM 5104 N N . ALA A 1 643 ? 2.561 13.141 0.033 1.00 84.44 643 ALA A N 1
ATOM 5105 C CA . ALA A 1 643 ? 2.282 11.767 -0.363 1.00 84.44 643 ALA A CA 1
ATOM 5106 C C . ALA A 1 643 ? 1.257 11.721 -1.508 1.00 84.44 643 ALA A C 1
ATOM 5108 O O . ALA A 1 643 ? 0.713 12.740 -1.934 1.00 84.44 643 ALA A O 1
ATOM 5109 N N . GLN A 1 644 ? 0.980 10.518 -2.008 1.00 78.94 644 GLN A N 1
ATOM 5110 C CA . GLN A 1 644 ? -0.047 10.308 -3.019 1.00 78.94 644 GLN A CA 1
ATOM 5111 C C . GLN A 1 644 ? -1.356 9.817 -2.390 1.00 78.94 644 GLN A C 1
ATOM 5113 O O . GLN A 1 644 ? -1.345 8.942 -1.518 1.00 78.94 644 GLN A O 1
ATOM 5118 N N . PHE A 1 645 ? -2.463 10.380 -2.874 1.00 62.44 645 PHE A N 1
ATOM 5119 C CA . PHE A 1 645 ? -3.841 10.106 -2.464 1.00 62.44 645 PHE A CA 1
ATOM 5120 C C . PHE A 1 645 ? -4.683 9.512 -3.586 1.00 62.44 645 PHE A C 1
ATOM 5122 O O . PHE A 1 645 ? -4.146 9.297 -4.700 1.00 62.44 645 PHE A O 1
#

Solvent-accessible surface area (backbone atoms only — not comparable to full-atom values): 34144 Å² total; per-residue (Å²): 137,87,83,87,86,82,84,86,91,86,85,86,83,83,86,83,88,77,91,79,87,91,80,90,83,90,86,85,86,82,77,76,74,79,70,74,84,70,70,84,72,67,81,72,60,76,23,85,40,74,66,24,53,49,55,15,48,54,46,14,45,47,51,9,38,44,33,32,45,38,46,28,36,50,40,50,82,57,41,47,75,27,73,65,29,55,50,58,56,53,52,46,47,46,45,40,70,50,55,33,18,49,24,40,70,76,43,56,90,73,34,79,47,34,27,21,46,23,46,22,46,24,28,37,39,43,18,48,20,36,33,30,58,28,38,46,46,40,52,60,36,56,50,39,29,65,33,60,54,25,76,81,32,64,67,34,33,56,50,57,58,72,53,70,68,70,50,53,64,30,54,45,92,42,72,87,58,28,65,76,30,66,64,47,51,22,49,64,62,22,57,61,92,92,61,77,78,69,61,76,49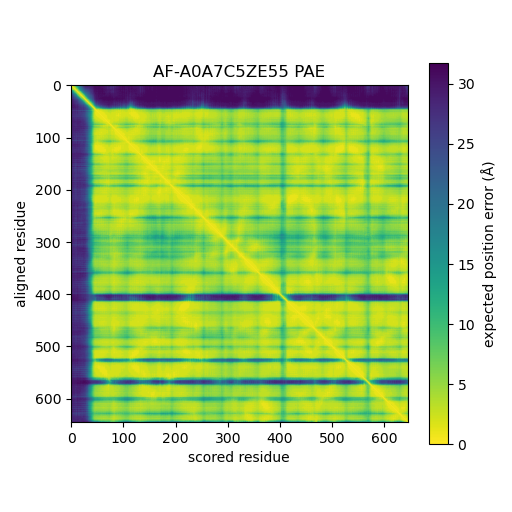,43,50,55,18,50,54,61,49,38,57,45,50,51,20,49,51,45,23,34,47,20,46,22,66,60,46,44,56,49,41,56,64,75,66,53,46,69,28,29,50,35,53,56,56,37,62,68,44,51,66,43,55,92,97,48,46,52,26,76,60,80,65,34,66,67,51,53,52,50,51,51,51,54,50,49,55,54,48,38,38,56,44,14,76,79,37,60,94,81,31,68,75,72,81,53,59,51,75,41,52,80,83,32,57,51,84,67,47,46,54,42,56,64,77,76,37,31,51,72,68,51,69,67,57,59,60,45,55,70,56,28,52,66,53,57,50,50,16,28,54,51,44,39,50,50,52,50,50,51,43,17,47,34,40,67,76,66,73,40,74,82,47,73,68,43,41,35,29,17,26,36,23,16,47,53,42,50,49,52,48,56,50,59,77,38,40,69,57,54,51,51,53,51,32,31,51,74,67,70,56,73,94,85,56,95,53,65,82,62,39,71,75,47,33,67,33,54,52,40,29,52,49,13,51,52,48,38,43,53,53,35,48,73,68,63,34,53,72,69,56,38,52,46,50,54,49,30,37,50,49,22,41,55,51,39,32,50,48,32,35,53,49,26,53,38,62,48,27,34,69,32,41,50,54,70,59,57,64,73,47,66,36,84,82,46,54,71,52,40,48,49,51,37,15,54,45,35,57,71,18,13,59,11,26,35,28,30,49,32,36,28,42,33,39,19,51,50,27,29,58,73,47,56,41,62,55,89,83,37,48,68,55,53,52,51,48,49,52,48,33,53,54,54,16,46,54,38,15,50,53,34,38,50,49,44,33,31,70,38,32,47,38,78,47,76,81,61,56,99,75,56,76,31,42,52,40,56,33,55,50,49,50,45,37,68,46,35,45,52,53,42,31,29,43,68,70,57,45,67,76,82,68,99,58,63,61,65,60,28,20,48,49,20,28,51,54,32,46,51,28,44,52,41,44,72,75,34,88,84,49,60,47,44,35,64,14,55,42,54,59,42,36,46,117

Secondary structure (DSSP, 8-state):
--PPPPPP--------------------------------------S--HHHHHHHHHHHHHHHHHHHIIIIII--S-SSSSSS-HHHHHHHHIIIIIIIHHHHHH-TTTSPPHHHHHHHHHHHHHHTTSSSTTTHHHHHHHTTHHHHHHHH-HHHHHHHHTT---GGGSSSS-TTTGGG-HHHHHHHH-PPTTPPP-HHHHHHHHHHHHHHHHHHHHHHHHHHHHHHHIIIIIS----HHHHHHHHHHPPPPTT-SS-HHHH-HHHHHHHHHHHHHHHHHHHHHH-TTTS-----EEE-TTTT-STTGGGS-HHHHEEE--HHHHHHHTTS-HHHHHHHHHHHHHHHHHHHHIIIIIS----HHHHHHHHHHHHHHHHHHHHHHTHHHHHHHHHHHTT---TTSTTHHHHTTSHHHHHHHHHHHHHHHHHHHHTT--HHHHHHHHHHHHHHHHHHHHHHHHH--SS-B----HHHHHTTS-GGGS-HHHHHHHHHHHHTTGGGGGG-HHHHHHHHHHHHHHTT--HHHHHHHHHHHHHHHHHHHHHHHHHHHHHHHHH-SS-S---STTT--STTHIIIIIHHIIIIIHHHHHHHTT-PPPPSS-HHHHHHHHHHHHHHHHHHHHH-TT----HHHHHHHTSB-

pLDDT: mean 87.5, std 17.57, range [23.66, 98.75]

Mean predicted aligned error: 8.26 Å

Foldseek 3Di:
DDDDDDDDDDDDDDDDDDDDDDDDDDDDDDPPDPPPPPPPPDPFDAQLDPVLLVLLLVLLLVLLQCQLCVCFFQVDDGQAFWLQRVSLVVVLCCCQVPVLLVCCVPPVVPRDALSNVLLSLLLNLLSSLAQPLNFDLQPVLLQLQLLCVCVVDVLLLVLVVVLVFDPLLHLDPDSVCSNVDPLSVLLQVFDDPPDDQPVVSCPSNCVLCVLLVVLLLLLLLLVLLLCLCCVCPVVNFLLLVLVVSLQSSDDPDPPGSHHPQVVDPVNVVVVVVVVVLVVLCVVCVVPVPPGPNDAQKAAQCVVLVDPLSVLQDRCVRMDGHDPVVVVSQVSADPLASCQQVVLLVVVSVVQSCCCVPVVDGCDLLLLLLLLQLLLVLVVVLSCVSCVVVVVQQVCLLVVNDDPPDPCPVVSVSSNVSVVSNVVSLVSQLVSLVVSVFDSVLSVVLSVQQVSFLVSLLSLCSRGVGGFFFRQNAVVSVCLVDQLVVGRSSSLQVSLVSSSNGRSSSSSRSSNSSSSSVVSSVVSVHPCVVCVVVSVVSSVVSCVSSNVSSVVSNSCCSNHFQAHPDPPPDPPRRGGSCCSNPVSCVPRHRVSSSCSSVSHRDDDPDDSVVSSVNSNVVLNVQSVCVVPPVPDSHHSSSSSRSSTDD